Protein AF-A0A9D2NSF8-F1 (afdb_monomer_lite)

Radius of gyration: 40.55 Å; chains: 1; bounding box: 87×47×153 Å

Sequence (517 aa):
MGWFRKKGPCSICGQPGKEISDGFLCDSCSRKAEITGDPRTYTTAQVKKKIESATRKKERRERLQTLFKATDSAAHYLIVDQEHGLFIIPSHSEEIYRFNQITGIEFICDEDTKVKGGIGRALIGGAIMDPLPAYLGSVAGIRKVDVCHMMQIVISLDDIDQPVARIDLIDSAKKMSSGRVRLALEWARKIIDLVDWMAANAHVYSYEKSEADIALEEEADDLEENLSWEDIDIEREDALAEVEDLLQDEDLTPAEIRGWLEGDYEAEVIDYVIEHCQCDWSWRAYQIAHDYMENSCCSPQSLRDALRVDGFSEAQINEMFACHWDELALKEAKSLIEEYGFFDQDLFDRMKEEGYQDEQIEMIFSRLDWNTIISDYASEQAKCSDMAASVFAQMLQNTGFSATLVRSFMERDTIDWNAHALRKAKHIHTFAVCSKAQLKDMLISEGFEESQADYAVDHSDIDWKAEALKKAREIYDSWSQCTSAQMRVCLQHQSFQEEEIAYALAHLGIKRLPAPR

Secondary structure (DSSP, 8-state):
------EEE-TTTSSEEEEETTEEE-HHHHHHTT--S-GGG--HHHHHHHHHHHHHHHHHHHHHHHH----EEEGGGEEEETTTTEEE-GGGSS-EEEGGGEEEEEEEETTTEEEEEBTTB----S----SS---S-----PPP-SEES-EEEEEEES-SS--EEEEEEE-S-EETTSHHHHHHHHHHHHHHHHHHHHHHHTTGGGS---HHHHHHHHHHHTTS--S--SSHHHHHHHHHHHHHHHHHH----HHHHHHHHBTTB-HHHHHHHHHHSS--HHHHHHHHHHHHHHTT--SHHHHHHHHHHTT--HHHHHHHHHHHHHHHHHHHHHHIIIII---HHHHHHHHHHTT--HHHHHHHHHHS-HHHHHHHHHHHHHTT----HHHHHHHHHHTT--HHHHHHHHTT--S-HHHHHHHHHHHHHHH----HHHHHHHHHHTT--HHHHHHHHHTS---HHHHHHHHHHHHHHH-TT--HHHHHHHHHHTT--HHHHHHHHHHH----PPPP-

pLDDT: mean 79.09, std 17.94, range [24.92, 97.94]

InterPro domains:
  IPR011434 Putative host cell surface-exposed lipoprotein Ltp-like, HTH region [PF07553] (416-459)
  IPR036388 Winged helix-like DNA-binding domain superfamily [G3DSA:1.10.10.10] (415-460)
  IPR036388 Winged helix-like DNA-binding domain superfamily [G3DSA:1.10.10.10] (462-508)
  IPR059511 Glycine zipper containing PH domain [PF27000] (75-170)

Foldseek 3Di:
DDPDFDWFQAPPHGHIFGDACAGGHHPVLCVLLVDDDDRNPDDPVSSVVSNVVSVVQVVVLVVVVVVDDFDDDLPQQKTADPPQQWIDGNVVPSDIDGLLFFQAKWKDFPPPDTQGAGLVRRPNDDDPDDDPDDDDDDDDDDDDDQKTAWIKMWTAGPDPVDRIDMGTLHNGIDGCPDPSVVVSVVSVVVVSVVSSVSNVCSVVNPDDDDPVNVVVVVVVVVVPPDDDDDPLVVLLVVLLVVVLVVVVVDLAFLQRSCVVCPPVDDPVSSVSSVVPHPDLLLVSLVVVLLVVVVVDLQALVSSVVVSVVSVDDPVSSVSNCVPPVLVSNLVSLVCCCPVPVQDDVSSVVVNVVSPDDPVSVVVSVVVDPLLVSLVVVLVVVLVLALAALVVSLVVSVVSPYDNVSSVVNSVPPPHDRLVSLLNVLLVCVVPDLAALVVSLVVSVVSPHDSVSSVSNSVPNPDDRLVSLLVVLVVVCVVPVPQALVNSLVVSVVRVRDVVSSVSNSVPNPHPHDDDDD

Organism: NCBI:txid2838692

Structure (mmCIF, N/CA/C/O backbone):
data_AF-A0A9D2NSF8-F1
#
_entry.id   AF-A0A9D2NSF8-F1
#
loop_
_atom_site.group_PDB
_atom_site.id
_atom_site.type_symbol
_atom_site.label_atom_id
_atom_site.label_alt_id
_atom_site.label_comp_id
_atom_site.label_asym_id
_atom_site.label_entity_id
_atom_site.label_seq_id
_atom_site.pdbx_PDB_ins_code
_atom_site.Cartn_x
_atom_site.Cartn_y
_atom_site.Cartn_z
_atom_site.occupancy
_atom_site.B_iso_or_equiv
_atom_site.auth_seq_id
_atom_site.auth_comp_id
_atom_site.auth_asym_id
_atom_site.auth_atom_id
_atom_site.pdbx_PDB_model_num
ATOM 1 N N . MET A 1 1 ? 0.047 -19.587 -81.695 1.00 37.97 1 MET A N 1
ATOM 2 C CA . MET A 1 1 ? 0.806 -18.440 -82.246 1.00 37.97 1 MET A CA 1
ATOM 3 C C . MET A 1 1 ? 1.487 -17.758 -81.073 1.00 37.97 1 MET A C 1
ATOM 5 O O . MET A 1 1 ? 0.806 -17.474 -80.099 1.00 37.97 1 MET A O 1
ATOM 9 N N . GLY A 1 2 ? 2.818 -17.662 -81.100 1.00 37.75 2 GLY A N 1
ATOM 10 C CA . GLY A 1 2 ? 3.657 -17.386 -79.930 1.00 37.75 2 GLY A CA 1
ATOM 11 C C . GLY A 1 2 ? 3.268 -16.131 -79.149 1.00 37.75 2 GLY A C 1
ATOM 12 O O . GLY A 1 2 ? 3.077 -15.060 -79.719 1.00 37.75 2 GLY A O 1
ATOM 13 N N . TRP A 1 3 ? 3.186 -16.292 -77.830 1.00 41.66 3 TRP A N 1
ATOM 14 C CA . TRP A 1 3 ? 2.910 -15.270 -76.820 1.00 41.66 3 TRP A CA 1
ATOM 15 C C . TRP A 1 3 ? 4.146 -14.368 -76.636 1.00 41.66 3 TRP A C 1
ATOM 17 O O . TRP A 1 3 ? 4.761 -14.308 -75.573 1.00 41.66 3 TRP A O 1
ATOM 27 N N . PHE A 1 4 ? 4.591 -13.722 -77.715 1.00 46.44 4 PHE A N 1
ATOM 28 C CA . PHE A 1 4 ? 5.747 -12.835 -77.683 1.00 46.44 4 PHE A CA 1
ATOM 29 C C . PHE A 1 4 ? 5.347 -11.534 -76.986 1.00 46.44 4 PHE A C 1
ATOM 31 O O . PHE A 1 4 ? 4.708 -10.662 -77.572 1.00 46.44 4 PHE A O 1
ATOM 38 N N . ARG A 1 5 ? 5.710 -11.416 -75.703 1.00 56.66 5 ARG A N 1
ATOM 39 C CA . ARG A 1 5 ? 5.698 -10.141 -74.975 1.00 56.66 5 ARG A CA 1
ATOM 40 C C . ARG A 1 5 ? 6.479 -9.126 -75.813 1.00 56.66 5 ARG A C 1
ATOM 42 O O . ARG A 1 5 ? 7.651 -9.379 -76.097 1.00 56.66 5 ARG A O 1
ATOM 49 N N . LYS A 1 6 ? 5.860 -8.006 -76.209 1.00 64.50 6 LYS A N 1
ATOM 50 C CA . LYS A 1 6 ? 6.607 -6.891 -76.800 1.00 64.50 6 LYS A CA 1
ATOM 51 C C . LYS A 1 6 ? 7.672 -6.467 -75.790 1.00 64.50 6 LYS A C 1
ATOM 53 O O . LYS A 1 6 ? 7.358 -6.179 -74.635 1.00 64.50 6 LYS A O 1
ATOM 58 N N . LYS A 1 7 ? 8.929 -6.517 -76.220 1.00 74.69 7 LYS A N 1
ATOM 59 C CA . LYS A 1 7 ? 10.092 -6.087 -75.447 1.00 74.69 7 LYS A CA 1
ATOM 60 C C . LYS A 1 7 ? 10.656 -4.850 -76.122 1.00 74.69 7 LYS A C 1
ATOM 62 O O . LYS A 1 7 ? 10.821 -4.842 -77.340 1.00 74.69 7 LYS A O 1
ATOM 67 N N . GLY A 1 8 ? 10.951 -3.838 -75.328 1.00 83.69 8 GLY A N 1
ATOM 68 C CA . GLY A 1 8 ? 11.564 -2.593 -75.769 1.00 83.69 8 GLY A CA 1
ATOM 69 C C . GLY A 1 8 ? 12.501 -2.061 -74.687 1.00 83.69 8 GLY A C 1
ATOM 70 O O . GLY A 1 8 ? 12.503 -2.596 -73.573 1.00 83.69 8 GLY A O 1
ATOM 71 N N . PRO A 1 9 ? 13.338 -1.062 -74.999 1.00 86.44 9 PRO A N 1
ATOM 72 C CA . PRO A 1 9 ? 14.223 -0.454 -74.013 1.00 86.44 9 PRO A CA 1
ATOM 73 C C . PRO A 1 9 ? 13.400 0.267 -72.940 1.00 86.44 9 PRO A C 1
ATOM 75 O O . PRO A 1 9 ? 12.454 0.984 -73.255 1.00 86.44 9 PRO A O 1
ATOM 78 N N . CYS A 1 10 ? 13.760 0.068 -71.674 1.00 86.31 10 CYS A N 1
ATOM 79 C CA . CYS A 1 10 ? 13.110 0.678 -70.522 1.00 86.31 10 CYS A CA 1
ATOM 80 C C . CYS A 1 10 ? 13.162 2.202 -70.634 1.00 86.31 10 CYS A C 1
ATOM 82 O O . CYS A 1 10 ? 14.245 2.778 -70.739 1.00 86.31 10 CYS A O 1
ATOM 84 N N . SER A 1 11 ? 12.009 2.852 -70.511 1.00 87.12 11 SER A N 1
ATOM 85 C CA . SER A 1 11 ? 11.851 4.306 -70.577 1.00 87.12 11 SER A CA 1
ATOM 86 C C . SER A 1 11 ? 12.521 5.061 -69.413 1.00 87.12 11 SER A C 1
ATOM 88 O O . SER A 1 11 ? 12.509 6.291 -69.391 1.00 87.12 11 SER A O 1
ATOM 90 N N . ILE A 1 12 ? 13.091 4.338 -68.439 1.00 84.12 12 ILE A N 1
ATOM 91 C CA . ILE A 1 12 ? 13.799 4.884 -67.271 1.00 84.12 12 ILE A CA 1
ATOM 92 C C . ILE A 1 12 ? 15.318 4.682 -67.382 1.00 84.12 12 ILE A C 1
ATOM 94 O O . ILE A 1 12 ? 16.068 5.633 -67.207 1.00 84.12 12 ILE A O 1
ATOM 98 N N . CYS A 1 13 ? 15.782 3.458 -67.672 1.00 83.06 13 CYS A N 1
ATOM 99 C CA . CYS A 1 13 ? 17.209 3.094 -67.611 1.00 83.06 13 CYS A CA 1
ATOM 100 C C . CYS A 1 13 ? 17.771 2.450 -68.891 1.00 83.06 13 CYS A C 1
ATOM 102 O O . CYS A 1 13 ? 18.918 2.013 -68.905 1.00 83.06 13 CYS A O 1
ATOM 104 N N . GLY A 1 14 ? 16.965 2.307 -69.948 1.00 82.69 14 GLY A N 1
ATOM 105 C CA . GLY A 1 14 ? 17.379 1.732 -71.236 1.00 82.69 14 GLY A CA 1
ATOM 106 C C . GLY A 1 14 ? 17.484 0.201 -71.294 1.00 82.69 14 GLY A C 1
ATOM 107 O O . GLY A 1 14 ? 17.542 -0.357 -72.387 1.00 82.69 14 GLY A O 1
ATOM 108 N N . GLN A 1 15 ? 17.447 -0.502 -70.157 1.00 87.75 15 GLN A N 1
ATOM 109 C CA . GLN A 1 15 ? 17.510 -1.974 -70.098 1.00 87.75 15 GLN A CA 1
ATOM 110 C C . GLN A 1 15 ? 16.261 -2.655 -70.689 1.00 87.75 15 GLN A C 1
ATOM 112 O O . GLN A 1 15 ? 15.199 -2.040 -70.714 1.00 87.75 15 GLN A O 1
ATOM 117 N N . PRO A 1 16 ? 16.313 -3.930 -71.120 1.00 85.69 16 PRO A N 1
ATOM 118 C CA . PRO A 1 16 ? 15.153 -4.615 -71.693 1.00 85.69 16 PRO A CA 1
ATOM 119 C C . PRO A 1 16 ? 13.949 -4.634 -70.734 1.00 85.69 16 PRO A C 1
ATOM 121 O O . PRO A 1 16 ? 14.027 -5.168 -69.627 1.00 85.69 16 PRO A O 1
ATOM 124 N N . GLY A 1 17 ? 12.828 -4.058 -71.168 1.00 85.00 17 GLY A N 1
ATOM 125 C CA . GLY A 1 17 ? 11.615 -3.882 -70.373 1.00 85.00 17 GLY A CA 1
ATOM 126 C C . GLY A 1 17 ? 10.364 -4.503 -70.995 1.00 85.00 17 GLY A C 1
ATOM 127 O O . GLY A 1 17 ? 10.331 -4.867 -72.174 1.00 85.00 17 GLY A O 1
ATOM 128 N N . LYS A 1 18 ? 9.323 -4.635 -70.169 1.00 86.75 18 LYS A N 1
ATOM 129 C CA . LYS A 1 18 ? 7.969 -5.064 -70.548 1.00 86.75 18 LYS A CA 1
ATOM 130 C C . LYS A 1 18 ? 7.097 -3.830 -70.800 1.00 86.75 18 LYS A C 1
ATOM 132 O O . LYS A 1 18 ? 7.322 -2.790 -70.197 1.00 86.75 18 LYS A O 1
ATOM 137 N N . GLU A 1 19 ? 6.132 -3.947 -71.703 1.00 86.12 19 GLU A N 1
ATOM 138 C CA . GLU A 1 19 ? 5.241 -2.848 -72.111 1.00 86.12 19 GLU A CA 1
ATOM 139 C C . GLU A 1 19 ? 4.413 -2.299 -70.928 1.00 86.12 19 GLU A C 1
ATOM 141 O O . GLU A 1 19 ? 3.808 -3.077 -70.185 1.00 86.12 19 GLU A O 1
ATOM 146 N N . ILE A 1 20 ? 4.396 -0.969 -70.789 1.00 85.50 20 ILE A N 1
ATOM 147 C CA . ILE A 1 20 ? 3.546 -0.176 -69.882 1.00 85.50 20 ILE A CA 1
ATOM 148 C C . ILE A 1 20 ? 2.643 0.770 -70.702 1.00 85.50 20 ILE A C 1
ATOM 150 O O . ILE A 1 20 ? 2.695 0.730 -71.930 1.00 85.50 20 ILE A O 1
ATOM 154 N N . SER A 1 21 ? 1.812 1.608 -70.064 1.00 83.69 21 SER A N 1
ATOM 155 C CA . SER A 1 21 ? 0.781 2.402 -70.773 1.00 83.69 21 SER A CA 1
ATOM 156 C C . SER A 1 21 ? 1.313 3.330 -71.880 1.00 83.69 21 SER A C 1
ATOM 158 O O . SER A 1 21 ? 0.625 3.533 -72.878 1.00 83.69 21 SER A O 1
ATOM 160 N N . ASP A 1 22 ? 2.530 3.864 -71.736 1.00 88.06 22 ASP A N 1
ATOM 161 C CA . ASP A 1 22 ? 3.159 4.811 -72.669 1.00 88.06 22 ASP A CA 1
ATOM 162 C C . ASP A 1 22 ? 4.641 4.484 -72.973 1.00 88.06 22 ASP A C 1
ATOM 164 O O . ASP A 1 22 ? 5.393 5.348 -73.425 1.00 88.06 22 ASP A O 1
ATOM 168 N N . GLY A 1 23 ? 5.091 3.243 -72.736 1.00 88.12 23 GLY A N 1
ATOM 169 C CA . GLY A 1 23 ? 6.508 2.887 -72.870 1.00 88.12 23 GLY A CA 1
ATOM 170 C C . GLY A 1 23 ? 6.861 1.454 -72.471 1.00 88.12 23 GLY A C 1
ATOM 171 O O . GLY A 1 23 ? 6.037 0.545 -72.556 1.00 88.12 23 GLY A O 1
ATOM 172 N N . PHE A 1 24 ? 8.099 1.242 -72.012 1.00 88.12 24 PHE A N 1
ATOM 173 C CA . PHE A 1 24 ? 8.554 -0.044 -71.470 1.00 88.12 24 PHE A CA 1
ATOM 174 C C . PHE A 1 24 ? 9.204 0.143 -70.097 1.00 88.12 24 PHE A C 1
ATOM 176 O O . PHE A 1 24 ? 9.901 1.126 -69.863 1.00 88.12 24 PHE A O 1
ATOM 183 N N . LEU A 1 25 ? 9.036 -0.826 -69.198 1.00 86.50 25 LEU A N 1
ATOM 184 C CA . LEU A 1 25 ? 9.600 -0.818 -67.851 1.00 86.50 25 LEU A CA 1
ATOM 185 C C . LEU A 1 25 ? 10.330 -2.131 -67.556 1.00 86.50 25 LEU A C 1
ATOM 187 O O . LEU A 1 25 ? 9.789 -3.216 -67.775 1.00 86.50 25 LEU A O 1
ATOM 191 N N . CYS A 1 26 ? 11.572 -2.051 -67.077 1.00 86.38 26 CYS A N 1
ATOM 192 C CA . CYS A 1 26 ? 12.329 -3.231 -66.656 1.00 86.38 26 CYS A CA 1
ATOM 193 C C . CYS A 1 26 ? 11.999 -3.637 -65.212 1.00 86.38 26 CYS A C 1
ATOM 195 O O . CYS A 1 26 ? 11.555 -2.822 -64.403 1.00 86.38 26 CYS A O 1
ATOM 197 N N . ASP A 1 27 ? 12.288 -4.892 -64.865 1.00 83.62 27 ASP A N 1
ATOM 198 C CA . ASP A 1 27 ? 11.975 -5.452 -63.543 1.00 83.62 27 ASP A CA 1
ATOM 199 C C . ASP A 1 27 ? 12.768 -4.779 -62.399 1.00 83.62 27 ASP A C 1
ATOM 201 O O . ASP A 1 27 ? 12.346 -4.819 -61.247 1.00 83.62 27 ASP A O 1
ATOM 205 N N . SER A 1 28 ? 13.908 -4.137 -62.691 1.00 83.94 28 SER A N 1
ATOM 206 C CA . SER A 1 28 ? 14.662 -3.344 -61.704 1.00 83.94 28 SER A CA 1
ATOM 207 C C . SER A 1 28 ? 13.968 -2.012 -61.405 1.00 83.94 28 SER A C 1
ATOM 209 O O . SER A 1 28 ? 13.705 -1.709 -60.246 1.00 83.94 28 SER A O 1
ATOM 211 N N . CYS A 1 29 ? 13.597 -1.244 -62.434 1.00 81.50 29 CYS A N 1
ATOM 212 C CA . CYS A 1 29 ? 12.874 0.016 -62.253 1.00 81.50 29 CYS A CA 1
ATOM 213 C C . CYS A 1 29 ? 11.463 -0.206 -61.697 1.00 81.50 29 CYS A C 1
ATOM 215 O O . CYS A 1 29 ? 10.990 0.617 -60.927 1.00 81.50 29 CYS A O 1
ATOM 217 N N . SER A 1 30 ? 10.821 -1.331 -62.020 1.00 81.88 30 SER A N 1
ATOM 218 C CA . SER A 1 30 ? 9.544 -1.718 -61.412 1.00 81.88 30 SER A CA 1
ATOM 219 C C . SER A 1 30 ? 9.662 -1.981 -59.909 1.00 81.88 30 SER A C 1
ATOM 221 O O . SER A 1 30 ? 8.748 -1.625 -59.172 1.00 81.88 30 SER A O 1
ATOM 223 N N . ARG A 1 31 ? 10.774 -2.585 -59.457 1.00 82.12 31 ARG A N 1
ATOM 224 C CA . ARG A 1 31 ? 11.065 -2.796 -58.030 1.00 82.12 31 ARG A CA 1
ATOM 225 C C . ARG A 1 31 ? 11.397 -1.487 -57.319 1.00 82.12 31 ARG A C 1
ATOM 227 O O . ARG A 1 31 ? 10.817 -1.220 -56.281 1.00 82.12 31 ARG A O 1
ATOM 234 N N . LYS A 1 32 ? 12.241 -0.640 -57.922 1.00 80.50 32 LYS A N 1
ATOM 235 C CA . LYS A 1 32 ? 12.557 0.705 -57.398 1.00 80.50 32 LYS A CA 1
ATOM 236 C C . LYS A 1 32 ? 11.329 1.612 -57.273 1.00 80.50 32 LYS A C 1
ATOM 238 O O . LYS A 1 32 ? 11.325 2.521 -56.464 1.00 80.50 32 LYS A O 1
ATOM 243 N N . ALA A 1 33 ? 10.320 1.392 -58.112 1.00 78.00 33 ALA A N 1
ATOM 244 C CA . ALA A 1 33 ? 9.065 2.135 -58.104 1.00 78.00 33 ALA A CA 1
ATOM 245 C C . ALA A 1 33 ? 7.986 1.508 -57.202 1.00 78.00 33 ALA A C 1
ATOM 247 O O . ALA A 1 33 ? 6.856 1.994 -57.223 1.00 78.00 33 ALA A O 1
ATOM 248 N N . GLU A 1 34 ? 8.287 0.395 -56.517 1.00 80.50 34 GLU A N 1
ATOM 249 C CA . GLU A 1 34 ? 7.352 -0.349 -55.657 1.00 80.50 34 GLU A CA 1
ATOM 250 C C . GLU A 1 34 ? 5.981 -0.578 -56.318 1.00 80.50 34 GLU A C 1
ATOM 252 O O . GLU A 1 34 ? 4.911 -0.360 -55.744 1.00 80.50 34 GLU A O 1
ATOM 257 N N . ILE A 1 35 ? 5.988 -0.961 -57.599 1.00 78.62 35 ILE A N 1
ATOM 258 C CA . ILE A 1 35 ? 4.743 -1.155 -58.343 1.00 78.62 35 ILE A CA 1
ATOM 259 C C . ILE A 1 35 ? 4.051 -2.420 -57.841 1.00 78.62 35 ILE A C 1
ATOM 261 O O . ILE A 1 35 ? 4.465 -3.539 -58.143 1.00 78.62 35 ILE A O 1
ATOM 265 N N . THR A 1 36 ? 2.949 -2.226 -57.123 1.00 68.62 36 THR A N 1
ATOM 266 C CA . THR A 1 36 ? 1.982 -3.266 -56.785 1.00 68.62 36 THR A CA 1
ATOM 267 C C . THR A 1 36 ? 0.879 -3.285 -57.858 1.00 68.62 36 THR A C 1
ATOM 269 O O . THR A 1 36 ? 0.268 -2.259 -58.171 1.00 68.62 36 THR A O 1
ATOM 272 N N . GLY A 1 37 ? 0.662 -4.442 -58.497 1.00 74.44 37 GLY A N 1
ATOM 273 C CA . GLY A 1 37 ? -0.346 -4.631 -59.558 1.00 74.44 37 GLY A CA 1
ATOM 274 C C . GLY A 1 37 ? 0.209 -4.723 -60.990 1.00 74.44 37 GLY A C 1
ATOM 275 O O . GLY A 1 37 ? 1.404 -4.922 -61.188 1.00 74.44 37 GLY A O 1
ATOM 276 N N . ASP A 1 38 ? -0.670 -4.635 -62.002 1.00 79.56 38 ASP A N 1
ATOM 277 C CA . ASP A 1 38 ? -0.284 -4.737 -63.424 1.00 79.56 38 ASP A CA 1
ATOM 278 C C . ASP A 1 38 ? 0.490 -3.477 -63.868 1.00 79.56 38 ASP A C 1
ATOM 280 O O . ASP A 1 38 ? -0.101 -2.397 -63.916 1.00 79.56 38 ASP A O 1
ATOM 284 N N . PRO A 1 39 ? 1.779 -3.576 -64.256 1.00 76.62 39 PRO A N 1
ATOM 285 C CA . PRO A 1 39 ? 2.584 -2.427 -64.684 1.00 76.62 39 PRO A CA 1
ATOM 286 C C . PRO A 1 39 ? 1.997 -1.639 -65.866 1.00 76.62 39 PRO A C 1
ATOM 288 O O . PRO A 1 39 ? 2.378 -0.493 -66.095 1.00 76.62 39 PRO A O 1
ATOM 291 N N . ARG A 1 40 ? 1.057 -2.222 -66.622 1.00 80.31 40 ARG A N 1
ATOM 292 C CA . ARG A 1 40 ? 0.390 -1.573 -67.763 1.00 80.31 40 ARG A CA 1
ATOM 293 C C . ARG A 1 40 ? -0.534 -0.426 -67.391 1.00 80.31 40 ARG A C 1
ATOM 295 O O . ARG A 1 40 ? -0.864 0.366 -68.266 1.00 80.31 40 ARG A O 1
ATOM 302 N N . THR A 1 41 ? -0.958 -0.333 -66.137 1.00 82.56 41 THR A N 1
ATOM 303 C CA . THR A 1 41 ? -1.814 0.765 -65.669 1.00 82.56 41 THR A CA 1
ATOM 304 C C . THR A 1 41 ? -1.025 2.034 -65.348 1.00 82.56 41 THR A C 1
ATOM 306 O O . THR A 1 41 ? -1.631 3.080 -65.128 1.00 82.56 41 THR A O 1
ATOM 309 N N . TYR A 1 42 ? 0.309 1.960 -65.351 1.00 80.56 42 TYR A N 1
ATOM 310 C CA . TYR A 1 42 ? 1.194 3.061 -64.994 1.00 80.56 42 TYR A CA 1
ATOM 311 C C . TYR A 1 42 ? 1.800 3.727 -66.232 1.00 80.56 42 TYR A C 1
ATOM 313 O O . TYR A 1 42 ? 2.194 3.055 -67.193 1.00 80.56 42 TYR A O 1
ATOM 321 N N . THR A 1 43 ? 1.892 5.056 -66.210 1.00 85.00 43 THR A N 1
ATOM 322 C CA . THR A 1 43 ? 2.646 5.856 -67.189 1.00 85.00 43 THR A CA 1
ATOM 323 C C . THR A 1 43 ? 4.097 6.006 -66.761 1.00 85.00 43 THR A C 1
ATOM 325 O O . THR A 1 43 ? 4.430 5.946 -65.577 1.00 85.00 43 THR A O 1
ATOM 328 N N . THR A 1 44 ? 4.982 6.275 -67.713 1.00 82.31 44 THR A N 1
ATOM 329 C CA . THR A 1 44 ? 6.405 6.513 -67.468 1.00 82.31 44 THR A CA 1
ATOM 330 C C . THR A 1 44 ? 6.594 7.662 -66.471 1.00 82.31 44 THR A C 1
ATOM 332 O O . THR A 1 44 ? 7.449 7.577 -65.593 1.00 82.31 44 THR A O 1
ATOM 335 N N . ALA A 1 45 ? 5.764 8.708 -66.549 1.00 77.12 45 ALA A N 1
ATOM 336 C CA . ALA A 1 45 ? 5.777 9.824 -65.603 1.00 77.12 45 ALA A CA 1
ATOM 337 C C . ALA A 1 45 ? 5.368 9.404 -64.178 1.00 77.12 45 ALA A C 1
ATOM 339 O O . ALA A 1 45 ? 6.017 9.803 -63.213 1.00 77.12 45 ALA A O 1
ATOM 340 N N . GLN A 1 46 ? 4.334 8.567 -64.033 1.00 78.50 46 GLN A N 1
ATOM 341 C CA . GLN A 1 46 ? 3.919 8.032 -62.730 1.00 78.50 46 GLN A CA 1
ATOM 342 C C . GLN A 1 46 ? 4.993 7.127 -62.121 1.00 78.50 46 GLN A C 1
ATOM 344 O O . GLN A 1 46 ? 5.241 7.194 -60.921 1.00 78.50 46 GLN A O 1
ATOM 349 N N . VAL A 1 47 ? 5.656 6.313 -62.945 1.00 79.69 47 VAL A N 1
ATOM 350 C CA . VAL A 1 47 ? 6.749 5.444 -62.495 1.00 79.69 47 VAL A CA 1
ATOM 351 C C . VAL A 1 47 ? 7.961 6.264 -62.057 1.00 79.69 47 VAL A C 1
ATOM 353 O O . VAL A 1 47 ? 8.508 5.987 -60.997 1.00 79.69 47 VAL A O 1
ATOM 356 N N . LYS A 1 48 ? 8.356 7.301 -62.811 1.00 78.94 48 LYS A N 1
ATOM 357 C CA . LYS A 1 48 ? 9.433 8.219 -62.394 1.00 78.94 48 LYS A CA 1
ATOM 358 C C . LYS A 1 48 ? 9.125 8.876 -61.056 1.00 78.94 48 LYS A C 1
ATOM 360 O O . LYS A 1 48 ? 9.943 8.786 -60.151 1.00 78.94 48 LYS A O 1
ATOM 365 N N . LYS A 1 49 ? 7.914 9.419 -60.904 1.00 76.50 49 LYS A N 1
ATOM 366 C CA . LYS A 1 49 ? 7.473 10.043 -59.653 1.00 76.50 49 LYS A CA 1
ATOM 367 C C . LYS A 1 49 ? 7.522 9.069 -58.469 1.00 76.50 49 LYS A C 1
ATOM 369 O O . LYS A 1 49 ? 7.942 9.462 -57.389 1.00 76.50 49 LYS A O 1
ATOM 374 N N . LYS A 1 50 ? 7.132 7.803 -58.676 1.00 75.81 50 LYS A N 1
ATOM 375 C CA . LYS A 1 50 ? 7.214 6.748 -57.651 1.00 75.81 50 LYS A CA 1
ATOM 376 C C . LYS A 1 50 ? 8.653 6.384 -57.274 1.00 75.81 50 LYS A C 1
ATOM 378 O O . LYS A 1 50 ? 8.938 6.191 -56.099 1.00 75.81 50 LYS A O 1
ATOM 383 N N . ILE A 1 51 ? 9.555 6.302 -58.255 1.00 78.69 51 ILE A N 1
ATOM 384 C CA . ILE A 1 51 ? 10.985 6.063 -58.000 1.00 78.69 51 ILE A CA 1
ATOM 385 C C . ILE A 1 51 ? 11.569 7.234 -57.210 1.00 78.69 51 ILE A C 1
ATOM 387 O O . ILE A 1 51 ? 12.204 7.011 -56.191 1.00 78.69 51 ILE A O 1
ATOM 391 N N . GLU A 1 52 ? 11.310 8.469 -57.641 1.00 73.94 52 GLU A N 1
ATOM 392 C CA . GLU A 1 52 ? 11.768 9.680 -56.952 1.00 73.94 52 GLU A CA 1
ATOM 393 C C . GLU A 1 52 ? 11.252 9.740 -55.505 1.00 73.94 52 GLU A C 1
ATOM 395 O O . GLU A 1 52 ? 12.026 10.032 -54.596 1.00 73.94 52 GLU A O 1
ATOM 400 N N . SER A 1 53 ? 9.980 9.400 -55.256 1.00 66.12 53 SER A N 1
ATOM 401 C CA . SER A 1 53 ? 9.438 9.350 -53.892 1.00 66.12 53 SER A CA 1
ATOM 402 C C . SER A 1 53 ? 10.061 8.243 -53.039 1.00 66.12 53 SER A C 1
ATOM 404 O O . SER A 1 53 ? 10.347 8.484 -51.871 1.00 66.12 53 SER A O 1
ATOM 406 N N . ALA A 1 54 ? 10.297 7.054 -53.601 1.00 68.94 54 ALA A N 1
ATOM 407 C CA . ALA A 1 54 ? 10.909 5.937 -52.879 1.00 68.94 54 ALA A CA 1
ATOM 408 C C . ALA A 1 54 ? 12.384 6.216 -52.549 1.00 68.94 54 ALA A C 1
ATOM 410 O O . ALA A 1 54 ? 12.824 5.990 -51.425 1.00 68.94 54 ALA A O 1
ATOM 411 N N . THR A 1 55 ? 13.136 6.786 -53.497 1.00 72.69 55 THR A N 1
ATOM 412 C CA . THR A 1 55 ? 14.521 7.223 -53.275 1.00 72.69 55 THR A CA 1
ATOM 413 C C . THR A 1 55 ? 14.593 8.300 -52.198 1.00 72.69 55 THR A C 1
ATOM 415 O O . THR A 1 55 ? 15.363 8.152 -51.257 1.00 72.69 55 THR A O 1
ATOM 418 N N . ARG A 1 56 ? 13.727 9.321 -52.258 1.00 67.50 56 ARG A N 1
ATOM 419 C CA . ARG A 1 56 ? 13.674 10.374 -51.235 1.00 67.50 56 ARG A CA 1
ATOM 420 C C . ARG A 1 56 ? 13.325 9.832 -49.846 1.00 67.50 56 ARG A C 1
ATOM 422 O O . ARG A 1 56 ? 13.866 10.321 -48.861 1.00 67.50 56 ARG A O 1
ATOM 429 N N . LYS A 1 57 ? 12.427 8.844 -49.748 1.00 66.56 57 LYS A N 1
ATOM 430 C CA . LYS A 1 57 ? 12.102 8.172 -48.476 1.00 66.56 57 LYS A CA 1
ATOM 431 C C . LYS A 1 57 ? 13.296 7.408 -47.920 1.00 66.56 57 LYS A C 1
ATOM 433 O O . LYS A 1 57 ? 13.587 7.545 -46.740 1.00 66.56 57 LYS A O 1
ATOM 438 N N . LYS A 1 58 ? 14.005 6.670 -48.777 1.00 72.06 58 LYS A N 1
ATOM 439 C CA . LYS A 1 58 ? 15.209 5.934 -48.390 1.00 72.06 58 LYS A CA 1
ATOM 440 C C . LYS A 1 58 ? 16.313 6.872 -47.887 1.00 72.06 58 LYS A C 1
ATOM 442 O O . LYS A 1 58 ? 16.789 6.687 -46.778 1.00 72.06 58 LYS A O 1
ATOM 447 N N . GLU A 1 59 ? 16.643 7.915 -48.646 1.00 70.31 59 GLU A N 1
ATOM 448 C CA . GLU A 1 59 ? 17.654 8.908 -48.247 1.00 70.31 59 GLU A CA 1
ATOM 449 C C . GLU A 1 59 ? 17.250 9.649 -46.963 1.00 70.31 59 GLU A C 1
ATOM 451 O O . GLU A 1 59 ? 18.083 9.914 -46.103 1.00 70.31 59 GLU A O 1
ATOM 456 N N . ARG A 1 60 ? 15.960 9.980 -46.805 1.00 67.62 60 ARG A N 1
ATOM 457 C CA . ARG A 1 60 ? 15.438 10.577 -45.567 1.00 67.62 60 ARG A CA 1
ATOM 458 C C . ARG A 1 60 ? 15.609 9.629 -44.382 1.00 67.62 60 ARG A C 1
ATOM 460 O O . ARG A 1 60 ? 15.987 10.098 -43.318 1.00 67.62 60 ARG A O 1
ATOM 467 N N . ARG A 1 61 ? 15.308 8.342 -44.554 1.00 68.31 61 ARG A N 1
ATOM 468 C CA . ARG A 1 61 ? 15.451 7.325 -43.509 1.00 68.31 61 ARG A CA 1
ATOM 469 C C . ARG A 1 61 ? 16.908 7.175 -43.091 1.00 68.31 61 ARG A C 1
ATOM 471 O O . ARG A 1 61 ? 17.180 7.299 -41.909 1.00 68.31 61 ARG A O 1
ATOM 478 N N . GLU A 1 62 ? 17.819 7.007 -44.046 1.00 76.38 62 GLU A N 1
ATOM 479 C CA . GLU A 1 62 ? 19.261 6.887 -43.782 1.00 76.38 62 GLU A CA 1
ATOM 480 C C . GLU A 1 62 ? 19.786 8.119 -43.023 1.00 76.38 62 GLU A C 1
ATOM 482 O O . GLU A 1 62 ? 20.447 7.976 -42.003 1.00 76.38 62 GLU A O 1
ATOM 487 N N . ARG A 1 63 ? 19.389 9.334 -43.430 1.00 72.31 63 ARG A N 1
ATOM 488 C CA . ARG A 1 63 ? 19.741 10.574 -42.708 1.00 72.31 63 ARG A CA 1
ATOM 489 C C . ARG A 1 63 ? 19.153 10.669 -41.304 1.00 72.31 63 ARG A C 1
ATOM 491 O O . ARG A 1 63 ? 19.742 11.291 -40.436 1.00 72.31 63 ARG A O 1
ATOM 498 N N . LEU A 1 64 ? 17.938 10.167 -41.097 1.00 70.25 64 LEU A N 1
ATOM 499 C CA . LEU A 1 64 ? 17.326 10.174 -39.769 1.00 70.25 64 LEU A CA 1
ATOM 500 C C . LEU A 1 64 ? 17.942 9.101 -38.874 1.00 70.25 64 LEU A C 1
ATOM 502 O O . LEU A 1 64 ? 18.035 9.325 -37.678 1.00 70.25 64 LEU A O 1
ATOM 506 N N . GLN A 1 65 ? 18.388 7.980 -39.443 1.00 75.38 65 GLN A N 1
ATOM 507 C CA . GLN A 1 65 ? 19.083 6.917 -38.719 1.00 75.38 65 GLN A CA 1
ATOM 508 C C . GLN A 1 65 ? 20.427 7.401 -38.182 1.00 75.38 65 GLN A C 1
ATOM 510 O O . GLN A 1 65 ? 20.727 7.135 -37.028 1.00 75.38 65 GLN A O 1
ATOM 515 N N . THR A 1 66 ? 21.189 8.176 -38.962 1.00 74.31 66 THR A N 1
ATOM 516 C CA . THR A 1 66 ? 22.459 8.756 -38.490 1.00 74.31 66 THR A CA 1
ATOM 517 C C . THR A 1 66 ? 22.279 9.800 -37.389 1.00 74.31 66 THR A C 1
ATOM 519 O O . THR A 1 66 ? 23.220 10.080 -36.662 1.00 74.31 66 THR A O 1
ATOM 522 N N . LEU A 1 67 ? 21.093 10.406 -37.282 1.00 73.31 67 LEU A N 1
ATOM 523 C CA . LEU A 1 67 ? 20.785 11.422 -36.271 1.00 73.31 67 LEU A CA 1
ATOM 524 C C . LEU A 1 67 ? 20.096 10.845 -35.032 1.00 73.31 67 LEU A C 1
ATOM 526 O O . LEU A 1 67 ? 19.984 11.539 -34.031 1.00 73.31 67 LEU A O 1
ATOM 530 N N . PHE A 1 68 ? 19.564 9.626 -35.111 1.00 76.88 68 PHE A N 1
ATOM 531 C CA . PHE A 1 68 ? 18.712 9.092 -34.062 1.00 76.88 68 PHE A CA 1
ATOM 532 C C . PHE A 1 68 ? 19.538 8.670 -32.851 1.00 76.88 68 PHE A C 1
ATOM 534 O O . PHE A 1 68 ? 20.364 7.763 -32.935 1.00 76.88 68 PHE A O 1
ATOM 541 N N . LYS A 1 69 ? 19.238 9.272 -31.704 1.00 78.56 69 LYS A N 1
ATOM 542 C CA . LYS A 1 69 ? 19.811 8.931 -30.409 1.00 78.56 69 LYS A CA 1
ATOM 543 C C . LYS A 1 69 ? 18.688 8.615 -29.433 1.00 78.56 69 LYS A C 1
ATOM 545 O O . LYS A 1 69 ? 17.893 9.481 -29.078 1.00 78.56 69 LYS A O 1
ATOM 550 N N . ALA A 1 70 ? 18.598 7.363 -29.000 1.00 80.69 70 ALA A N 1
ATOM 551 C CA . ALA A 1 70 ? 17.585 6.972 -28.028 1.00 80.69 70 ALA A CA 1
ATOM 552 C C . ALA A 1 70 ? 17.813 7.718 -26.700 1.00 80.69 70 ALA A C 1
ATOM 554 O O . ALA A 1 70 ? 18.897 7.660 -26.127 1.00 80.69 70 ALA A O 1
ATOM 555 N N . THR A 1 71 ? 16.788 8.425 -26.229 1.00 76.50 71 THR A N 1
ATOM 556 C CA . THR A 1 71 ? 16.813 9.191 -24.964 1.00 76.50 71 THR A CA 1
ATOM 557 C C . THR A 1 71 ? 15.749 8.741 -23.968 1.00 76.50 71 THR A C 1
ATOM 559 O O . THR A 1 71 ? 15.880 8.988 -22.777 1.00 76.50 71 THR A O 1
ATOM 562 N N . ASP A 1 72 ? 14.670 8.124 -24.451 1.00 73.62 72 ASP A N 1
ATOM 563 C CA . ASP A 1 72 ? 13.554 7.643 -23.639 1.00 73.62 72 ASP A CA 1
ATOM 564 C C . ASP A 1 72 ? 12.850 6.504 -24.394 1.00 73.62 72 ASP A C 1
ATOM 566 O O . ASP A 1 72 ? 12.984 6.361 -25.613 1.00 73.62 72 ASP A O 1
ATOM 570 N N . SER A 1 73 ? 12.095 5.668 -23.692 1.00 82.56 73 SER A N 1
ATOM 571 C CA . SER A 1 73 ? 11.355 4.567 -24.299 1.00 82.56 73 SER A CA 1
ATOM 572 C C . SER A 1 73 ? 10.137 4.145 -23.475 1.00 82.56 73 SER A C 1
ATOM 574 O O . SER A 1 73 ? 10.065 4.279 -22.250 1.00 82.56 73 SER A O 1
ATOM 576 N N . ALA A 1 74 ? 9.154 3.561 -24.151 1.00 74.50 74 ALA A N 1
ATOM 577 C CA . ALA A 1 74 ? 8.100 2.774 -23.528 1.00 74.50 74 ALA A CA 1
ATOM 578 C C . ALA A 1 74 ? 8.261 1.306 -23.927 1.00 74.50 74 ALA A C 1
ATOM 580 O O . ALA A 1 74 ? 7.553 0.802 -24.805 1.00 74.50 74 ALA A O 1
ATOM 581 N N . ALA A 1 75 ? 9.207 0.635 -23.261 1.00 74.94 75 ALA A N 1
ATOM 582 C CA . ALA A 1 75 ? 9.603 -0.738 -23.561 1.00 74.94 75 ALA A CA 1
ATOM 583 C C . ALA A 1 75 ? 9.940 -0.908 -25.057 1.00 74.94 75 ALA A C 1
ATOM 585 O O . ALA A 1 75 ? 10.422 0.010 -25.714 1.00 74.94 75 ALA A O 1
ATOM 586 N N . HIS A 1 76 ? 9.626 -2.072 -25.622 1.00 77.44 76 HIS A N 1
ATOM 587 C CA . HIS A 1 76 ? 9.813 -2.376 -27.041 1.00 77.44 76 HIS A CA 1
ATOM 588 C C . HIS A 1 76 ? 8.721 -1.782 -27.955 1.00 77.44 76 HIS A C 1
ATOM 590 O O . HIS A 1 76 ? 8.685 -2.084 -29.148 1.00 77.44 76 HIS A O 1
ATOM 596 N N . TYR A 1 77 ? 7.792 -0.979 -27.421 1.00 79.44 77 TYR A N 1
ATOM 597 C CA . TYR A 1 77 ? 6.666 -0.442 -28.191 1.00 79.44 77 TYR A CA 1
ATOM 598 C C . TYR A 1 77 ? 6.967 0.913 -28.835 1.00 79.44 77 TYR A C 1
ATOM 600 O O . TYR A 1 77 ? 6.442 1.208 -29.911 1.00 79.44 77 TYR A O 1
ATOM 608 N N . LEU A 1 78 ? 7.782 1.742 -28.180 1.00 85.12 78 LEU A N 1
ATOM 609 C CA . LEU A 1 78 ? 8.102 3.096 -28.622 1.00 85.12 78 LEU A CA 1
ATOM 610 C C . LEU A 1 78 ? 9.481 3.501 -28.095 1.00 85.12 78 LEU A C 1
ATOM 612 O O . LEU A 1 78 ? 9.714 3.431 -26.893 1.00 85.12 78 LEU A O 1
ATOM 616 N N . ILE A 1 79 ? 10.354 3.980 -28.976 1.00 83.50 79 ILE A N 1
ATOM 617 C CA . ILE A 1 79 ? 11.666 4.541 -28.626 1.00 83.50 79 ILE A CA 1
ATOM 618 C C . ILE A 1 79 ? 11.673 6.004 -29.061 1.00 83.50 79 ILE A C 1
ATOM 620 O O . ILE A 1 79 ? 11.221 6.319 -30.162 1.00 83.50 79 ILE A O 1
ATOM 624 N N . VAL A 1 80 ? 12.149 6.899 -28.202 1.00 86.25 80 VAL A N 1
ATOM 625 C CA . VAL A 1 80 ? 12.035 8.351 -28.354 1.00 86.25 80 VAL A CA 1
ATOM 626 C C . VAL A 1 80 ? 13.413 9.004 -28.262 1.00 86.25 80 VAL A C 1
ATOM 628 O O . VAL A 1 80 ? 14.189 8.749 -27.342 1.00 86.25 80 VAL A O 1
ATOM 631 N N . ASP A 1 81 ? 13.684 9.893 -29.206 1.00 85.44 81 ASP A N 1
ATOM 632 C CA . ASP A 1 81 ? 14.813 10.815 -29.241 1.00 85.44 81 ASP A CA 1
ATOM 633 C C . ASP A 1 81 ? 14.288 12.237 -28.998 1.00 85.44 81 ASP A C 1
ATOM 635 O O . ASP A 1 81 ? 13.738 12.905 -29.882 1.00 85.44 81 ASP A O 1
ATOM 639 N N . GLN A 1 82 ? 14.422 12.685 -27.756 1.00 83.38 82 GLN A N 1
ATOM 640 C CA . GLN A 1 82 ? 14.041 14.005 -27.285 1.00 83.38 82 GLN A CA 1
ATOM 641 C C . GLN A 1 82 ? 15.060 15.075 -27.698 1.00 83.38 82 GLN A C 1
ATOM 643 O O . GLN A 1 82 ? 14.721 16.255 -27.684 1.00 83.38 82 GLN A O 1
ATOM 648 N N . GLU A 1 83 ? 16.288 14.715 -28.074 1.00 79.12 83 GLU A N 1
ATOM 649 C CA . GLU A 1 83 ? 17.296 15.685 -28.518 1.00 79.12 83 GLU A CA 1
ATOM 650 C C . GLU A 1 83 ? 16.980 16.171 -29.939 1.00 79.12 83 GLU A C 1
ATOM 652 O O . GLU A 1 83 ? 16.977 17.377 -30.203 1.00 79.12 83 GLU A O 1
ATOM 657 N N . HIS A 1 84 ? 16.612 15.252 -30.833 1.00 80.38 84 HIS A N 1
ATOM 658 C CA . HIS A 1 84 ? 16.362 15.540 -32.250 1.00 80.38 84 HIS A CA 1
ATOM 659 C C . HIS A 1 84 ? 14.877 15.558 -32.631 1.00 80.38 84 HIS A C 1
ATOM 661 O O . HIS A 1 84 ? 14.526 15.881 -33.771 1.00 80.38 84 HIS A O 1
ATOM 667 N N . GLY A 1 85 ? 13.984 15.238 -31.694 1.00 85.00 85 GLY A N 1
ATOM 668 C CA . GLY A 1 85 ? 12.543 15.237 -31.923 1.00 85.00 85 GLY A CA 1
ATOM 669 C C . GLY A 1 85 ? 12.083 14.087 -32.821 1.00 85.00 85 GLY A C 1
ATOM 670 O O . GLY A 1 85 ? 11.235 14.288 -33.703 1.00 85.00 85 GLY A O 1
ATOM 671 N N . LEU A 1 86 ? 12.671 12.902 -32.633 1.00 89.06 86 LEU A N 1
ATOM 672 C CA . LEU A 1 86 ? 12.437 11.700 -33.434 1.00 89.06 86 LEU A CA 1
ATOM 673 C C . LEU A 1 86 ? 11.861 10.565 -32.581 1.00 89.06 86 LEU A C 1
ATOM 675 O O . LEU A 1 86 ? 12.068 10.508 -31.375 1.00 89.06 86 LEU A O 1
ATOM 679 N N . PHE A 1 87 ? 11.137 9.631 -33.193 1.00 90.19 87 PHE A N 1
ATOM 680 C CA . PHE A 1 87 ? 10.703 8.408 -32.516 1.00 90.19 87 PHE A CA 1
ATOM 681 C C . PHE A 1 87 ? 10.597 7.224 -33.472 1.00 90.19 87 PHE A C 1
ATOM 683 O O . PHE A 1 87 ? 10.378 7.385 -34.675 1.00 90.19 87 PHE A O 1
ATOM 690 N N . ILE A 1 88 ? 10.716 6.026 -32.911 1.00 85.94 88 ILE A N 1
ATOM 691 C CA . ILE A 1 88 ? 10.642 4.749 -33.614 1.00 85.94 88 ILE A CA 1
ATOM 692 C C . ILE A 1 88 ? 9.567 3.892 -32.962 1.00 85.94 88 ILE A C 1
ATOM 694 O O . ILE A 1 88 ? 9.474 3.803 -31.739 1.00 85.94 88 ILE A O 1
ATOM 698 N N . ILE A 1 89 ? 8.772 3.232 -33.800 1.00 87.62 89 ILE A N 1
ATOM 699 C CA . ILE A 1 89 ? 7.888 2.144 -33.387 1.00 87.62 89 ILE A CA 1
ATOM 700 C C . ILE A 1 89 ? 8.536 0.846 -33.880 1.00 87.62 89 ILE A C 1
ATOM 702 O O . ILE A 1 89 ? 8.505 0.588 -35.087 1.00 87.62 89 ILE A O 1
ATOM 706 N N . PRO A 1 90 ? 9.134 0.026 -33.000 1.00 80.62 90 PRO A N 1
ATOM 707 C CA . PRO A 1 90 ? 9.901 -1.146 -33.430 1.00 80.62 90 PRO A CA 1
ATOM 708 C C . PRO A 1 90 ? 9.097 -2.146 -34.277 1.00 80.62 90 PRO A C 1
ATOM 710 O O . PRO A 1 90 ? 9.628 -2.729 -35.221 1.00 80.62 90 PRO A O 1
ATOM 713 N N . SER A 1 91 ? 7.785 -2.274 -34.038 1.00 73.00 91 SER A N 1
ATOM 714 C CA . SER A 1 91 ? 6.891 -3.137 -34.831 1.00 73.00 91 SER A CA 1
ATOM 715 C C . SER A 1 91 ? 6.699 -2.687 -36.289 1.00 73.00 91 SER A C 1
ATOM 717 O O . SER A 1 91 ? 6.187 -3.454 -37.105 1.00 73.00 91 SER A O 1
ATOM 719 N N . HIS A 1 92 ? 7.100 -1.462 -36.641 1.00 67.88 92 HIS A N 1
ATOM 720 C CA . HIS A 1 92 ? 6.912 -0.867 -37.965 1.00 67.88 92 HIS A CA 1
ATOM 721 C C . HIS A 1 92 ? 8.117 -1.021 -38.909 1.00 67.88 92 HIS A C 1
ATOM 723 O O . HIS A 1 92 ? 8.045 -0.543 -40.040 1.00 67.88 92 HIS A O 1
ATOM 729 N N . SER A 1 93 ? 9.177 -1.727 -38.491 1.00 59.41 93 SER A N 1
ATOM 730 C CA . SER A 1 93 ? 10.416 -1.984 -39.249 1.00 59.41 93 SER A CA 1
ATOM 731 C C . SER A 1 93 ? 11.068 -0.726 -39.853 1.00 59.41 93 SER A C 1
ATOM 733 O O . SER A 1 93 ? 10.650 -0.227 -40.896 1.00 59.41 93 SER A O 1
ATOM 735 N N . GLU A 1 94 ? 12.148 -0.254 -39.227 1.00 65.50 94 GLU A N 1
ATOM 736 C CA . GLU A 1 94 ? 13.089 0.754 -39.760 1.00 65.50 94 GLU A CA 1
ATOM 737 C C . GLU A 1 94 ? 12.538 2.170 -40.047 1.00 65.50 94 GLU A C 1
ATOM 739 O O . GLU A 1 94 ? 13.279 3.013 -40.555 1.00 65.50 94 GLU A O 1
ATOM 744 N N . GLU A 1 95 ? 11.268 2.469 -39.760 1.00 77.75 95 GLU A N 1
ATOM 745 C CA . GLU A 1 95 ? 10.703 3.806 -39.989 1.00 77.75 95 GLU A CA 1
ATOM 746 C C . GLU A 1 95 ? 10.951 4.732 -38.788 1.00 77.75 95 GLU A C 1
ATOM 748 O O . GLU A 1 95 ? 10.643 4.386 -37.646 1.00 77.75 95 GLU A O 1
ATOM 753 N N . ILE A 1 96 ? 11.486 5.927 -39.066 1.00 84.44 96 ILE A N 1
ATOM 754 C CA . ILE A 1 96 ? 11.749 6.972 -38.071 1.00 84.44 96 ILE A CA 1
ATOM 755 C C . ILE A 1 96 ? 10.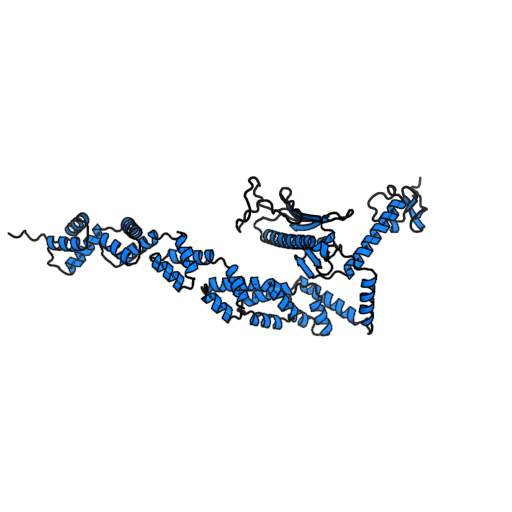797 8.138 -38.315 1.00 84.44 96 ILE A C 1
ATOM 757 O O . ILE A 1 96 ? 10.787 8.755 -39.386 1.00 84.44 96 ILE A O 1
ATOM 761 N N . TYR A 1 97 ? 10.019 8.462 -37.293 1.00 87.81 97 TYR A N 1
ATOM 762 C CA . TYR A 1 97 ? 9.019 9.517 -37.312 1.00 87.81 97 TYR A CA 1
ATOM 763 C C . TYR A 1 97 ? 9.538 10.774 -36.612 1.00 87.81 97 TYR A C 1
ATOM 765 O O . TYR A 1 97 ? 10.408 10.705 -35.751 1.00 87.81 97 TYR A O 1
ATOM 773 N N . ARG A 1 98 ? 8.993 11.941 -36.973 1.00 86.81 98 ARG A N 1
ATOM 774 C CA . ARG A 1 98 ? 9.282 13.220 -36.301 1.00 86.81 98 ARG A CA 1
ATOM 775 C C . ARG A 1 98 ? 8.118 13.635 -35.413 1.00 86.81 98 ARG A C 1
ATOM 777 O O . ARG A 1 98 ? 6.963 13.451 -35.797 1.00 86.81 98 ARG A O 1
ATOM 784 N N . PHE A 1 99 ? 8.398 14.296 -34.292 1.00 89.94 99 PHE A N 1
ATOM 785 C CA . PHE A 1 99 ? 7.355 14.798 -33.383 1.00 89.94 99 PHE A CA 1
ATOM 786 C C . PHE A 1 99 ? 6.369 15.730 -34.092 1.00 89.94 99 PHE A C 1
ATOM 788 O O . PHE A 1 99 ? 5.162 15.651 -33.879 1.00 89.94 99 PHE A O 1
ATOM 795 N N . ASN A 1 100 ? 6.868 16.572 -35.000 1.00 83.44 100 ASN A N 1
ATOM 796 C CA . ASN A 1 100 ? 6.048 17.519 -35.755 1.00 83.44 100 ASN A CA 1
ATOM 797 C C . ASN A 1 100 ? 5.124 16.890 -36.803 1.00 83.44 100 ASN A C 1
ATOM 799 O O . ASN A 1 100 ? 4.296 17.600 -37.367 1.00 83.44 100 ASN A O 1
ATOM 803 N N . GLN A 1 101 ? 5.233 15.582 -37.044 1.00 86.19 101 GLN A N 1
ATOM 804 C CA . GLN A 1 101 ? 4.279 14.858 -37.873 1.00 86.19 101 GLN A CA 1
ATOM 805 C C . GLN A 1 101 ? 3.056 14.404 -37.072 1.00 86.19 101 GLN A C 1
ATOM 807 O O . GLN A 1 101 ? 2.072 14.020 -37.685 1.00 86.19 101 GLN A O 1
ATOM 812 N N . ILE A 1 102 ? 3.073 14.427 -35.737 1.00 89.19 102 ILE A N 1
ATOM 813 C CA . ILE A 1 102 ? 1.978 13.891 -34.921 1.00 89.19 102 ILE A CA 1
ATOM 814 C C . ILE A 1 102 ? 0.770 14.837 -34.966 1.00 89.19 102 ILE A C 1
ATOM 816 O O . ILE A 1 102 ? 0.849 15.994 -34.558 1.00 89.19 102 ILE A O 1
ATOM 820 N N . THR A 1 103 ? -0.379 14.327 -35.416 1.00 83.94 103 THR A N 1
ATOM 821 C CA . THR A 1 103 ? -1.645 15.082 -35.486 1.00 83.94 103 THR A CA 1
ATOM 822 C C . THR A 1 103 ? -2.728 14.555 -34.548 1.00 83.94 103 THR A C 1
ATOM 824 O O . THR A 1 103 ? -3.760 15.205 -34.378 1.00 83.94 103 THR A O 1
ATOM 827 N N . GLY A 1 104 ? -2.532 13.384 -33.939 1.00 79.75 104 GLY A N 1
ATOM 828 C CA . GLY A 1 104 ? -3.482 12.816 -32.984 1.00 79.75 104 GLY A CA 1
ATOM 829 C C . GLY A 1 104 ? -3.072 11.450 -32.454 1.00 79.75 104 GLY A C 1
ATOM 830 O O . GLY A 1 104 ? -2.209 10.793 -33.029 1.00 79.75 104 GLY A O 1
ATOM 831 N N . ILE A 1 105 ? -3.731 11.017 -31.381 1.00 82.81 105 ILE A N 1
ATOM 832 C CA . ILE A 1 105 ? -3.555 9.697 -30.775 1.00 82.81 105 ILE A CA 1
ATOM 833 C C . ILE A 1 105 ? -4.918 9.119 -30.368 1.00 82.81 105 ILE A C 1
ATOM 835 O O . ILE A 1 105 ? -5.760 9.809 -29.794 1.00 82.81 105 ILE A O 1
ATOM 839 N N . GLU A 1 106 ? -5.154 7.846 -30.676 1.00 77.81 106 GLU A N 1
ATOM 840 C CA . GLU A 1 106 ? -6.358 7.106 -30.288 1.00 77.81 106 GLU A CA 1
ATOM 841 C C . GLU A 1 106 ? -5.967 5.791 -29.598 1.00 77.81 106 GLU A C 1
ATOM 843 O O . GLU A 1 106 ? -5.067 5.086 -30.050 1.00 77.81 106 GLU A O 1
ATOM 848 N N . PHE A 1 107 ? -6.672 5.444 -28.519 1.00 79.44 107 PHE A N 1
ATOM 849 C CA . PHE A 1 107 ? -6.566 4.140 -27.861 1.00 79.44 107 PHE A CA 1
ATOM 850 C C . PHE A 1 107 ? -7.795 3.296 -28.202 1.00 79.44 107 PHE A C 1
ATOM 852 O O . PHE A 1 107 ? -8.934 3.773 -28.125 1.00 79.44 107 PHE A O 1
ATOM 859 N N . ILE A 1 108 ? -7.562 2.042 -28.586 1.00 76.38 108 ILE A N 1
ATOM 860 C CA . ILE A 1 108 ? -8.594 1.111 -29.039 1.00 76.38 108 ILE A CA 1
ATOM 861 C C . ILE A 1 108 ? -8.498 -0.174 -28.220 1.00 76.38 108 ILE A C 1
ATOM 863 O O . ILE A 1 108 ? -7.439 -0.797 -28.164 1.00 76.38 108 ILE A O 1
ATOM 867 N N . CYS A 1 109 ? -9.621 -0.588 -27.627 1.00 70.06 109 CYS A N 1
ATOM 868 C CA . CYS A 1 109 ? -9.774 -1.888 -26.976 1.00 70.06 109 CYS A CA 1
ATOM 869 C C . CYS A 1 109 ? -11.050 -2.576 -27.503 1.00 70.06 109 CYS A C 1
ATOM 871 O O . CYS A 1 109 ? -12.172 -2.206 -27.155 1.00 70.06 109 CYS A O 1
ATOM 873 N N . ASP A 1 110 ? -10.888 -3.557 -28.389 1.00 71.62 110 ASP A N 1
ATOM 874 C CA . ASP A 1 110 ? -11.971 -4.212 -29.144 1.00 71.62 110 ASP A CA 1
ATOM 875 C C . ASP A 1 110 ? -12.873 -3.266 -29.983 1.00 71.62 110 ASP A C 1
ATOM 877 O O . ASP A 1 110 ? -12.766 -2.039 -29.956 1.00 71.62 110 ASP A O 1
ATOM 881 N N . GLU A 1 111 ? -13.764 -3.841 -30.806 1.00 54.44 111 GLU A N 1
ATOM 882 C CA . GLU A 1 111 ? -14.566 -3.099 -31.802 1.00 54.44 111 GLU A CA 1
ATOM 883 C C . GLU A 1 111 ? -15.532 -2.057 -31.192 1.00 54.44 111 GLU A C 1
ATOM 885 O O . GLU A 1 111 ? -15.944 -1.125 -31.891 1.00 54.44 111 GLU A O 1
ATOM 890 N N . ASP A 1 112 ? -15.837 -2.175 -29.893 1.00 46.22 112 ASP A N 1
ATOM 891 C CA . ASP A 1 112 ? -16.846 -1.381 -29.182 1.00 46.22 112 ASP A CA 1
ATOM 892 C C . ASP A 1 112 ? -16.278 -0.257 -28.285 1.00 46.22 112 ASP A C 1
ATOM 894 O O . ASP A 1 112 ? -17.057 0.586 -27.831 1.00 46.22 112 ASP A O 1
ATOM 898 N N . THR A 1 113 ? -14.956 -0.166 -28.050 1.00 51.88 113 THR A N 1
ATOM 899 C CA . THR A 1 113 ? -14.361 0.970 -27.309 1.00 51.88 113 THR A CA 1
ATOM 900 C C . THR A 1 113 ? -13.408 1.778 -28.189 1.00 51.88 113 THR A C 1
ATOM 902 O O . THR A 1 113 ? -12.194 1.590 -28.233 1.00 51.88 113 THR A O 1
ATOM 905 N N . LYS A 1 114 ? -13.983 2.718 -28.945 1.00 45.06 114 LYS A N 1
ATOM 906 C CA . LYS A 1 114 ? -13.202 3.757 -29.627 1.00 45.06 114 LYS A CA 1
ATOM 907 C C . LYS A 1 114 ? -13.172 4.998 -28.764 1.00 45.06 114 LYS A C 1
ATOM 909 O O . LYS A 1 114 ? -14.162 5.726 -28.678 1.00 45.06 114 LYS A O 1
ATOM 914 N N . VAL A 1 115 ? -12.022 5.246 -28.161 1.00 49.06 115 VAL A N 1
ATOM 915 C CA . VAL A 1 115 ? -11.764 6.470 -27.424 1.00 49.06 115 VAL A CA 1
ATOM 916 C C . VAL A 1 115 ? -11.021 7.439 -28.339 1.00 49.06 115 VAL A C 1
ATOM 918 O O . VAL A 1 115 ? -9.852 7.245 -28.658 1.00 49.06 115 VAL A O 1
ATOM 921 N N . LYS A 1 116 ? -11.715 8.495 -28.773 1.00 41.19 116 LYS A N 1
ATOM 922 C CA . LYS A 1 116 ? -11.108 9.573 -29.559 1.00 41.19 116 LYS A CA 1
ATOM 923 C C . LYS A 1 116 ? -10.583 10.661 -28.634 1.00 41.19 116 LYS A C 1
ATOM 925 O O . LYS A 1 116 ? -11.371 11.438 -28.094 1.00 41.19 116 LYS A O 1
ATOM 930 N N . GLY A 1 117 ? -9.265 10.711 -28.473 1.00 40.00 117 GLY A N 1
ATOM 931 C CA . GLY A 1 117 ? -8.565 11.816 -27.836 1.00 40.00 117 GLY A CA 1
ATOM 932 C C . GLY A 1 117 ? -8.070 12.806 -28.878 1.00 40.00 117 GLY A C 1
ATOM 933 O O . GLY A 1 117 ? -7.350 12.432 -29.794 1.00 40.00 117 GLY A O 1
ATOM 934 N N . GLY A 1 118 ? -8.449 14.078 -28.772 1.00 37.34 118 GLY A N 1
ATOM 935 C CA . GLY A 1 118 ? -7.645 15.123 -29.415 1.00 37.34 118 GLY A CA 1
ATOM 936 C C . GLY A 1 118 ? -6.319 15.269 -28.665 1.00 37.34 118 GLY A C 1
ATOM 937 O O . GLY A 1 118 ? -6.287 14.963 -27.473 1.00 37.34 118 GLY A O 1
ATOM 938 N N . ILE A 1 119 ? -5.267 15.771 -29.324 1.00 42.84 119 ILE A N 1
ATOM 939 C CA . ILE A 1 119 ? -4.006 16.150 -28.658 1.00 42.84 119 ILE A CA 1
ATOM 940 C C . ILE A 1 119 ? -4.365 17.099 -27.498 1.00 42.84 119 ILE A C 1
ATOM 942 O O . ILE A 1 119 ? -4.923 18.177 -27.725 1.00 42.84 119 ILE A O 1
ATOM 946 N N . GLY A 1 120 ? -4.159 16.650 -26.255 1.00 36.69 120 GLY A N 1
ATOM 947 C CA . GLY A 1 120 ? -4.526 17.367 -25.023 1.00 36.69 120 GLY A CA 1
ATOM 948 C C . GLY A 1 120 ? -5.879 17.018 -24.373 1.00 36.69 120 GLY A C 1
ATOM 949 O O . GLY A 1 120 ? -6.250 17.651 -23.383 1.00 36.69 120 GLY A O 1
ATOM 950 N N . ARG A 1 121 ? -6.644 16.045 -24.893 1.00 43.28 121 ARG A N 1
ATOM 951 C CA . ARG A 1 121 ? -7.889 15.521 -24.285 1.00 43.28 121 ARG A CA 1
ATOM 952 C C . ARG A 1 121 ? -8.157 14.059 -24.662 1.00 43.28 121 ARG A C 1
ATOM 954 O O . ARG A 1 121 ? -9.268 13.738 -25.098 1.00 43.28 121 ARG A O 1
ATOM 961 N N . ALA A 1 122 ? -7.196 13.159 -24.481 1.00 41.47 122 ALA A N 1
ATOM 962 C CA . ALA A 1 122 ? -7.509 11.732 -24.429 1.00 41.47 122 ALA A CA 1
ATOM 963 C C . ALA A 1 122 ? -8.367 11.434 -23.183 1.00 41.47 122 ALA A C 1
ATOM 965 O O . ALA A 1 122 ? -7.891 11.086 -22.110 1.00 41.47 122 ALA A O 1
ATOM 966 N N . LEU A 1 123 ? -9.680 11.637 -23.319 1.00 37.69 123 LEU A N 1
ATOM 967 C CA . LEU A 1 123 ? -10.694 11.155 -22.388 1.00 37.69 123 LEU A CA 1
ATOM 968 C C . LEU A 1 123 ? -10.669 9.632 -22.458 1.00 37.69 123 LEU A C 1
ATOM 970 O O . LEU A 1 123 ? -11.283 9.110 -23.371 1.00 37.69 123 LEU A O 1
ATOM 974 N N . ILE A 1 124 ? -10.017 8.924 -21.530 1.00 40.94 124 ILE A N 1
ATOM 975 C CA . ILE A 1 124 ? -10.174 7.466 -21.374 1.00 40.94 124 ILE A CA 1
ATOM 976 C C . ILE A 1 124 ? -11.659 7.189 -21.085 1.00 40.94 124 ILE A C 1
ATOM 978 O O . ILE A 1 124 ? -12.143 7.270 -19.956 1.00 40.94 124 ILE A O 1
ATOM 982 N N . GLY A 1 125 ? -12.426 6.989 -22.152 1.00 30.47 125 GLY A N 1
ATOM 983 C CA . GLY A 1 125 ? -13.872 6.904 -22.123 1.00 30.47 125 GLY A CA 1
ATOM 984 C C . GLY A 1 125 ? -14.327 5.515 -21.710 1.00 30.47 125 GLY A C 1
ATOM 985 O O . GLY A 1 125 ? -14.457 4.648 -22.560 1.00 30.47 125 GLY A O 1
ATOM 986 N N . GLY A 1 126 ? -14.652 5.360 -20.426 1.00 35.44 126 GLY A N 1
ATOM 987 C CA . GLY A 1 126 ? -15.754 4.517 -19.958 1.00 35.44 126 GLY A CA 1
ATOM 988 C C . GLY A 1 126 ? -15.538 2.998 -19.918 1.00 35.44 126 GLY A C 1
ATOM 989 O O . GLY A 1 126 ? -15.674 2.311 -20.921 1.00 35.44 126 GLY A O 1
ATOM 990 N N . ALA A 1 127 ? -15.423 2.496 -18.683 1.00 31.20 127 ALA A N 1
ATOM 991 C CA . ALA A 1 127 ? -15.617 1.111 -18.234 1.00 31.20 127 ALA A CA 1
ATOM 992 C C . ALA A 1 127 ? -14.491 0.092 -18.505 1.00 31.20 127 ALA A C 1
ATOM 994 O O . ALA A 1 127 ? -14.656 -0.856 -19.265 1.00 31.20 127 ALA A O 1
ATOM 995 N N . ILE A 1 128 ? -13.438 0.157 -17.687 1.00 36.09 128 ILE A N 1
ATOM 996 C CA . ILE A 1 128 ? -12.874 -1.056 -17.077 1.00 36.09 128 ILE A CA 1
ATOM 997 C C . ILE A 1 128 ? -13.010 -0.851 -15.568 1.00 36.09 128 ILE A C 1
ATOM 999 O O . ILE A 1 128 ? -12.212 -0.158 -14.951 1.00 36.09 128 ILE A O 1
ATOM 1003 N N . MET A 1 129 ? -14.101 -1.358 -14.986 1.00 34.16 129 MET A N 1
ATOM 1004 C CA . MET A 1 129 ? -14.268 -1.368 -13.532 1.00 34.16 129 MET A CA 1
ATOM 1005 C C . MET A 1 129 ? -13.309 -2.404 -12.939 1.00 34.16 129 MET A C 1
ATOM 1007 O O . MET A 1 129 ? -13.652 -3.580 -12.898 1.00 34.16 129 MET A O 1
ATOM 1011 N N . ASP A 1 130 ? -12.123 -1.932 -12.561 1.00 33.53 130 ASP A N 1
ATOM 1012 C CA . ASP A 1 130 ? -11.424 -2.138 -11.286 1.00 33.53 130 ASP A CA 1
ATOM 1013 C C . ASP A 1 130 ? -11.300 -3.539 -10.656 1.00 33.53 130 ASP A C 1
ATOM 1015 O O . ASP A 1 130 ? -12.228 -4.348 -10.632 1.00 33.53 130 ASP A O 1
ATOM 1019 N N . PRO A 1 131 ? -10.117 -3.801 -10.066 1.00 30.70 131 PRO A N 1
ATOM 1020 C CA . PRO A 1 131 ? -9.813 -3.145 -8.796 1.00 30.70 131 PRO A CA 1
ATOM 1021 C C . PRO A 1 131 ? -8.650 -2.136 -8.884 1.00 30.70 131 PRO A C 1
ATOM 1023 O O . PRO A 1 131 ? -7.510 -2.557 -8.737 1.00 30.70 131 PRO A O 1
ATOM 1026 N N . LEU A 1 132 ? -8.918 -0.832 -9.090 1.00 28.47 132 LEU A N 1
ATOM 1027 C CA . LEU A 1 132 ? -8.435 0.320 -8.291 1.00 28.47 132 LEU A CA 1
ATOM 1028 C C . LEU A 1 132 ? -9.065 1.686 -8.705 1.00 28.47 132 LEU A C 1
ATOM 1030 O O . LEU A 1 132 ? -9.008 2.100 -9.855 1.00 28.47 132 LEU A O 1
ATOM 1034 N N . PRO A 1 133 ? -9.499 2.481 -7.715 1.00 30.52 133 PRO A N 1
ATOM 1035 C CA . PRO A 1 133 ? -10.776 3.167 -7.573 1.00 30.52 133 PRO A CA 1
ATOM 1036 C C . PRO A 1 133 ? -10.929 4.448 -8.411 1.00 30.52 133 PRO A C 1
ATOM 1038 O O . PRO A 1 133 ? -10.048 5.299 -8.466 1.00 30.52 133 PRO A O 1
ATOM 1041 N N . ALA A 1 134 ? -12.153 4.640 -8.908 1.00 37.94 134 ALA A N 1
ATOM 1042 C CA . ALA A 1 134 ? -12.892 5.907 -8.925 1.00 37.94 134 ALA A CA 1
ATOM 1043 C C . ALA A 1 134 ? -12.083 7.195 -9.193 1.00 37.94 134 ALA A C 1
ATOM 1045 O O . ALA A 1 134 ? -11.764 7.927 -8.258 1.00 37.94 134 ALA A O 1
ATOM 1046 N N . TYR A 1 135 ? -11.889 7.561 -10.469 1.00 32.94 135 TYR A N 1
ATOM 1047 C CA . TYR A 1 135 ? -11.452 8.928 -10.789 1.00 32.94 135 TYR A CA 1
ATOM 1048 C C . TYR A 1 135 ? -12.351 9.753 -11.715 1.00 32.94 135 TYR A C 1
ATOM 1050 O O . TYR A 1 135 ? -12.273 10.970 -11.624 1.00 32.94 135 TYR A O 1
ATOM 1058 N N . LEU A 1 136 ? -13.245 9.226 -12.567 1.00 28.16 136 LEU A N 1
ATOM 1059 C CA . LEU A 1 136 ? -13.955 10.118 -13.510 1.00 28.16 136 LEU A CA 1
ATOM 1060 C C . LEU A 1 136 ? -15.386 9.681 -13.864 1.00 28.16 136 LEU A C 1
ATOM 1062 O O . LEU A 1 136 ? -15.600 8.683 -14.539 1.00 28.16 136 LEU A O 1
ATOM 1066 N N . GLY A 1 137 ? -16.349 10.498 -13.421 1.00 29.62 137 GLY A N 1
ATOM 1067 C CA . GLY A 1 137 ? -17.612 10.846 -14.093 1.00 29.62 137 GLY A CA 1
ATOM 1068 C C . GLY A 1 137 ? -18.463 9.735 -14.725 1.00 29.62 137 GLY A C 1
ATOM 1069 O O . GLY A 1 137 ? -18.157 9.205 -15.786 1.00 29.62 137 GLY A O 1
ATOM 1070 N N . SER A 1 138 ? -19.641 9.499 -14.150 1.00 24.92 138 SER A N 1
ATOM 1071 C CA . SER A 1 138 ? -20.692 8.625 -14.682 1.00 24.92 138 SER A CA 1
ATOM 1072 C C . SER A 1 138 ? -21.109 8.943 -16.131 1.00 24.92 138 SER A C 1
ATOM 1074 O O . SER A 1 138 ? -21.641 10.024 -16.394 1.00 24.92 138 SER A O 1
ATOM 1076 N N . VAL A 1 139 ? -21.030 7.952 -17.025 1.00 28.84 139 VAL A N 1
ATOM 1077 C CA . VAL A 1 139 ? -21.913 7.835 -18.200 1.00 28.84 139 VAL A CA 1
ATOM 1078 C C . VAL A 1 139 ? -22.457 6.408 -18.257 1.00 28.84 139 VAL A C 1
ATOM 1080 O O . VAL A 1 139 ? -21.714 5.431 -18.269 1.00 28.84 139 VAL A O 1
ATOM 1083 N N . ALA A 1 140 ? -23.781 6.293 -18.242 1.00 26.94 140 ALA A N 1
ATOM 1084 C CA . ALA A 1 140 ? -24.502 5.030 -18.299 1.00 26.94 140 ALA A CA 1
ATOM 1085 C C . ALA A 1 140 ? -24.403 4.386 -19.694 1.00 26.94 140 ALA A C 1
ATOM 1087 O O . ALA A 1 140 ? -24.661 5.061 -20.689 1.00 26.94 140 ALA A O 1
ATOM 1088 N N . GLY A 1 141 ? -24.139 3.072 -19.759 1.00 35.66 141 GLY A N 1
ATOM 1089 C CA . GLY A 1 141 ? -24.549 2.253 -20.912 1.00 35.66 141 GLY A CA 1
ATOM 1090 C C . GLY A 1 141 ? -23.564 1.244 -21.518 1.00 35.66 141 GLY A C 1
ATOM 1091 O O . GLY A 1 141 ? -23.969 0.568 -22.461 1.00 35.66 141 GLY A O 1
ATOM 1092 N N . ILE A 1 142 ? -22.329 1.083 -21.029 1.00 37.34 142 ILE A N 1
ATOM 1093 C CA . ILE A 1 142 ? -21.351 0.155 -21.643 1.00 37.34 142 ILE A CA 1
ATOM 1094 C C . ILE A 1 142 ? -21.425 -1.239 -20.992 1.00 37.34 142 ILE A C 1
ATOM 1096 O O . ILE A 1 142 ? -21.560 -1.370 -19.773 1.00 37.34 142 ILE A O 1
ATOM 1100 N N . ARG A 1 143 ? -21.400 -2.295 -21.817 1.00 41.97 143 ARG A N 1
ATOM 1101 C CA . ARG A 1 143 ? -21.475 -3.702 -21.382 1.00 41.97 143 ARG A CA 1
ATOM 1102 C C . ARG A 1 143 ? -20.153 -4.143 -20.744 1.00 41.97 143 ARG A C 1
ATOM 1104 O O . ARG A 1 143 ? -19.091 -3.759 -21.212 1.00 41.97 143 ARG A O 1
ATOM 1111 N N . LYS A 1 144 ? -20.223 -4.994 -19.714 1.00 45.88 144 LYS A N 1
ATOM 1112 C CA . LYS A 1 144 ? -19.045 -5.679 -19.158 1.00 45.88 144 LYS A CA 1
ATOM 1113 C C . LYS A 1 144 ? -18.416 -6.568 -20.232 1.00 45.88 144 LYS A C 1
ATOM 1115 O O . LYS A 1 144 ? -19.114 -7.413 -20.792 1.00 45.88 144 LYS A O 1
ATOM 1120 N N . VAL A 1 145 ? -17.126 -6.378 -20.488 1.00 54.19 145 VAL A N 1
ATOM 1121 C CA . VAL A 1 145 ? -16.326 -7.230 -21.371 1.00 54.19 145 VAL A CA 1
ATOM 1122 C C . VAL A 1 145 ? -15.371 -8.032 -20.491 1.00 54.19 145 VAL A C 1
ATOM 1124 O O . VAL A 1 145 ? -14.563 -7.457 -19.770 1.00 54.19 145 VAL A O 1
ATOM 1127 N N . ASP A 1 146 ? -15.491 -9.359 -20.504 1.00 59.41 146 ASP A N 1
ATOM 1128 C CA . ASP A 1 146 ? -14.664 -10.243 -19.664 1.00 59.41 146 ASP A CA 1
ATOM 1129 C C . ASP A 1 146 ? -13.312 -10.590 -20.325 1.00 59.41 146 ASP A C 1
ATOM 1131 O O . ASP A 1 146 ? -12.382 -11.066 -19.662 1.00 59.41 146 ASP A O 1
ATOM 1135 N N . VAL A 1 147 ? -13.196 -10.364 -21.638 1.00 70.19 147 VAL A N 1
ATOM 1136 C CA . VAL A 1 147 ? -12.055 -10.750 -22.478 1.00 70.19 147 VAL A CA 1
ATOM 1137 C C . VAL A 1 147 ? -11.739 -9.629 -23.469 1.00 70.19 147 VAL A C 1
ATOM 1139 O O . VAL A 1 147 ? -12.610 -9.274 -24.248 1.00 70.19 147 VAL A O 1
ATOM 1142 N N . CYS A 1 148 ? -10.505 -9.129 -23.460 1.00 74.62 148 CYS A N 1
ATOM 1143 C CA . CYS A 1 148 ? -9.958 -8.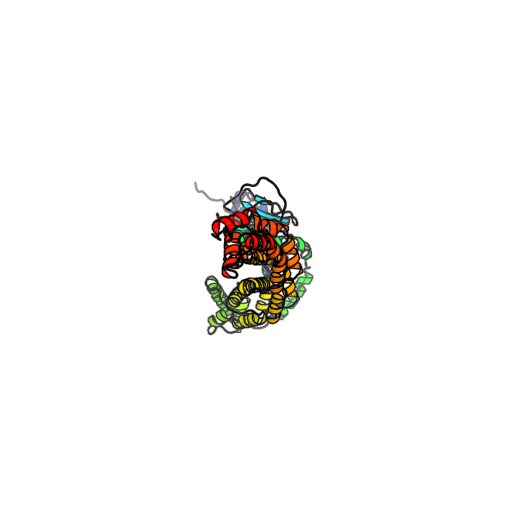235 -24.482 1.00 74.62 148 CYS A CA 1
ATOM 1144 C C . CYS A 1 148 ? -9.382 -9.076 -25.627 1.00 74.62 148 CYS A C 1
ATOM 1146 O O . CYS A 1 148 ? -8.549 -9.951 -25.376 1.00 74.62 148 CYS A O 1
ATOM 1148 N N . HIS A 1 149 ? -9.824 -8.847 -26.865 1.00 78.44 149 HIS A N 1
ATOM 1149 C CA . HIS A 1 149 ? -9.286 -9.512 -28.057 1.00 78.44 149 HIS A CA 1
ATOM 1150 C C . HIS A 1 149 ? -8.126 -8.747 -28.685 1.00 78.44 149 HIS A C 1
ATOM 1152 O O . HIS A 1 149 ? -7.203 -9.379 -29.197 1.00 78.44 149 HIS A O 1
ATOM 1158 N N . MET A 1 150 ? -8.188 -7.419 -28.642 1.00 81.06 150 MET A N 1
ATOM 1159 C CA . MET A 1 150 ? -7.187 -6.532 -29.211 1.00 81.06 150 MET A CA 1
ATOM 1160 C C . MET A 1 150 ? -7.083 -5.236 -28.407 1.00 81.06 150 MET A C 1
ATOM 1162 O O . MET A 1 150 ? -8.095 -4.644 -28.029 1.00 81.06 150 MET A O 1
ATOM 1166 N N . MET A 1 151 ? -5.848 -4.792 -28.182 1.00 83.38 151 MET A N 1
ATOM 1167 C CA . MET A 1 151 ? -5.525 -3.506 -27.573 1.00 83.38 151 MET A CA 1
ATOM 1168 C C . MET A 1 151 ? -4.451 -2.823 -28.412 1.00 83.38 151 MET A C 1
ATOM 1170 O O . MET A 1 151 ? -3.384 -3.397 -28.621 1.00 83.38 151 MET A O 1
ATOM 1174 N N . GLN A 1 152 ? -4.734 -1.615 -28.892 1.00 86.31 152 GLN A N 1
ATOM 1175 C CA . GLN A 1 152 ? -3.868 -0.907 -29.829 1.00 86.31 152 GLN A CA 1
ATOM 1176 C C . GLN A 1 152 ? -3.865 0.600 -29.561 1.00 86.31 152 GLN A C 1
ATOM 1178 O O . GLN A 1 152 ? -4.899 1.194 -29.247 1.00 86.31 152 GLN A O 1
ATOM 1183 N N . ILE A 1 153 ? -2.704 1.223 -29.751 1.00 87.19 153 ILE A N 1
ATOM 1184 C CA . ILE A 1 153 ? -2.559 2.675 -29.864 1.00 87.19 153 ILE A CA 1
ATOM 1185 C C . ILE A 1 153 ? -2.378 3.043 -31.333 1.00 87.19 153 ILE A C 1
ATOM 1187 O O . ILE A 1 153 ? -1.618 2.415 -32.067 1.00 87.19 153 ILE A O 1
ATOM 1191 N N . VAL A 1 154 ? -3.097 4.072 -31.764 1.00 87.38 154 VAL A N 1
ATOM 1192 C CA . VAL A 1 154 ? -3.108 4.567 -33.137 1.00 87.38 154 VAL A CA 1
ATOM 1193 C C . VAL A 1 154 ? -2.662 6.023 -33.136 1.00 87.38 154 VAL A C 1
ATOM 1195 O O . VAL A 1 154 ? -3.381 6.895 -32.657 1.00 87.38 154 VAL A O 1
ATOM 1198 N N . ILE A 1 155 ? -1.488 6.295 -33.698 1.00 89.69 155 ILE A N 1
ATOM 1199 C CA . ILE A 1 155 ? -0.936 7.643 -33.853 1.00 89.69 155 ILE A CA 1
ATOM 1200 C C . ILE A 1 155 ? -1.281 8.136 -35.259 1.00 89.69 155 ILE A C 1
ATOM 1202 O O . ILE A 1 155 ? -0.949 7.492 -36.251 1.00 89.69 155 ILE A O 1
ATOM 1206 N N . SER A 1 156 ? -1.970 9.270 -35.355 1.00 88.06 156 SER A N 1
ATOM 1207 C CA . SER A 1 156 ? -2.255 9.942 -36.626 1.00 88.06 156 SER A CA 1
ATOM 1208 C C . SER A 1 156 ? -1.091 10.848 -37.011 1.00 88.06 156 SER A C 1
ATOM 1210 O O . SER A 1 156 ? -0.581 11.581 -36.160 1.00 88.06 156 SER A O 1
ATOM 1212 N N . LEU A 1 157 ? -0.696 10.805 -38.282 1.00 87.75 157 LEU A N 1
ATOM 1213 C CA . LEU A 1 157 ? 0.462 11.511 -38.817 1.00 87.75 157 LEU A CA 1
ATOM 1214 C C . LEU A 1 157 ? 0.077 12.431 -39.984 1.00 87.75 157 LEU A C 1
ATOM 1216 O O . LEU A 1 157 ? -0.734 12.061 -40.836 1.00 87.75 157 LEU A O 1
ATOM 1220 N N . ASP A 1 158 ? 0.722 13.596 -40.072 1.00 83.50 158 ASP A N 1
ATOM 1221 C CA . ASP A 1 158 ? 0.709 14.485 -41.240 1.00 83.50 158 ASP A CA 1
ATOM 1222 C C . ASP A 1 158 ? 1.649 13.944 -42.332 1.00 83.50 158 ASP A C 1
ATOM 1224 O O . ASP A 1 158 ? 2.678 14.526 -42.678 1.00 83.50 158 ASP A O 1
ATOM 1228 N N . ASP A 1 159 ? 1.326 12.754 -42.837 1.00 76.81 159 ASP A N 1
ATOM 1229 C CA . ASP A 1 159 ? 2.004 12.118 -43.962 1.00 76.81 159 ASP A CA 1
ATOM 1230 C C . ASP A 1 159 ? 0.955 11.532 -44.918 1.00 76.81 159 ASP A C 1
ATOM 1232 O O . ASP A 1 159 ? 0.128 10.700 -44.549 1.00 76.81 159 ASP A O 1
ATOM 1236 N N . ILE A 1 160 ? 0.972 11.991 -46.173 1.00 69.75 160 ILE A N 1
ATOM 1237 C CA . ILE A 1 160 ? -0.009 11.590 -47.195 1.00 69.75 160 ILE A CA 1
ATOM 1238 C C . ILE A 1 160 ? 0.118 10.101 -47.543 1.00 69.75 160 ILE A C 1
ATOM 1240 O O . ILE A 1 160 ? -0.878 9.466 -47.895 1.00 69.75 160 ILE A O 1
ATOM 1244 N N . ASP A 1 161 ? 1.328 9.547 -47.470 1.00 65.62 161 ASP A N 1
ATOM 1245 C CA . ASP A 1 161 ? 1.590 8.161 -47.836 1.00 65.62 161 ASP A CA 1
ATOM 1246 C C . ASP A 1 161 ? 1.443 7.210 -46.638 1.00 65.62 161 ASP A C 1
ATOM 1248 O O . ASP A 1 161 ? 1.071 6.050 -46.829 1.00 65.62 161 ASP A O 1
ATOM 1252 N N . GLN A 1 162 ? 1.718 7.684 -45.417 1.00 72.31 162 GLN A N 1
ATOM 1253 C CA . GLN A 1 162 ? 1.577 6.920 -44.171 1.00 72.31 162 GLN A CA 1
ATOM 1254 C C . GLN A 1 162 ? 0.885 7.741 -43.067 1.00 72.31 162 GLN A C 1
ATOM 1256 O O . GLN A 1 162 ? 1.518 8.146 -42.096 1.00 72.31 162 GLN A O 1
ATOM 1261 N N . PRO A 1 163 ? -0.438 7.947 -43.161 1.00 80.19 163 PRO A N 1
ATOM 1262 C CA . PRO A 1 163 ? -1.161 8.836 -42.249 1.00 80.19 163 PRO A CA 1
ATOM 1263 C C . PRO A 1 163 ? -1.370 8.261 -40.841 1.00 80.19 163 PRO A C 1
ATOM 1265 O O . PRO A 1 163 ? -1.959 8.927 -39.992 1.00 80.19 163 PRO A O 1
ATOM 1268 N N . VAL A 1 164 ? -0.989 7.002 -40.597 1.00 85.62 164 VAL A N 1
ATOM 1269 C CA . VAL A 1 164 ? -1.268 6.297 -39.342 1.00 85.62 164 VAL A CA 1
ATOM 1270 C C . VAL A 1 164 ? -0.120 5.360 -38.976 1.00 85.62 164 VAL A C 1
ATOM 1272 O O . VAL A 1 164 ? 0.249 4.506 -39.783 1.00 85.62 164 VAL A O 1
ATOM 1275 N N . ALA A 1 165 ? 0.357 5.455 -37.734 1.00 88.88 165 ALA A N 1
ATOM 1276 C CA . ALA A 1 165 ? 1.240 4.480 -37.103 1.00 88.88 165 ALA A CA 1
ATOM 1277 C C . ALA A 1 165 ? 0.514 3.718 -35.977 1.00 88.88 165 ALA A C 1
ATOM 1279 O O . ALA A 1 165 ? -0.377 4.268 -35.327 1.00 88.88 165 ALA A O 1
ATOM 1280 N N . ARG A 1 166 ? 0.830 2.433 -35.783 1.00 89.06 166 ARG A N 1
ATOM 1281 C CA . ARG A 1 166 ? 0.065 1.509 -34.937 1.00 89.06 166 ARG A CA 1
ATOM 1282 C C . ARG A 1 166 ? 0.976 0.769 -33.970 1.00 89.06 166 ARG A C 1
ATOM 1284 O O . ARG A 1 166 ? 2.002 0.231 -34.359 1.00 89.06 166 ARG A O 1
ATOM 1291 N N . ILE A 1 167 ? 0.559 0.706 -32.715 1.00 90.12 167 ILE A N 1
ATOM 1292 C CA . ILE A 1 167 ? 1.274 -0.002 -31.658 1.00 90.12 167 ILE A CA 1
ATOM 1293 C C . ILE A 1 167 ? 0.322 -1.035 -31.068 1.00 90.12 167 ILE A C 1
ATOM 1295 O O . ILE A 1 167 ? -0.651 -0.676 -30.403 1.00 90.12 167 ILE A O 1
ATOM 1299 N N . ASP A 1 168 ? 0.591 -2.308 -31.335 1.00 89.62 168 ASP A N 1
ATOM 1300 C CA . ASP A 1 168 ? -0.206 -3.434 -30.852 1.00 89.62 168 ASP A CA 1
ATOM 1301 C C . ASP A 1 168 ? 0.276 -3.868 -29.465 1.00 89.62 168 ASP A C 1
ATOM 1303 O O . ASP A 1 168 ? 1.397 -4.338 -29.315 1.00 89.62 168 ASP A O 1
ATOM 1307 N N . LEU A 1 169 ? -0.578 -3.713 -28.452 1.00 84.25 169 LEU A N 1
ATOM 1308 C CA . LEU A 1 169 ? -0.296 -4.077 -27.056 1.00 84.25 169 LEU A CA 1
ATOM 1309 C C . LEU A 1 169 ? -0.870 -5.454 -26.701 1.00 84.25 169 LEU A C 1
ATOM 1311 O O . LEU A 1 169 ? -0.315 -6.192 -25.888 1.00 84.25 169 LEU A O 1
ATOM 1315 N N . ILE A 1 170 ? -2.013 -5.801 -27.301 1.00 83.44 170 ILE A N 1
ATOM 1316 C CA . ILE A 1 170 ? -2.619 -7.132 -27.241 1.00 83.44 170 ILE A CA 1
ATOM 1317 C C . ILE A 1 170 ? -3.120 -7.489 -28.633 1.00 83.44 170 ILE A C 1
ATOM 1319 O O . ILE A 1 170 ? -3.905 -6.753 -29.225 1.00 83.44 170 ILE A O 1
ATOM 1323 N N . ASP A 1 171 ? -2.713 -8.659 -29.108 1.00 83.62 171 ASP A N 1
ATOM 1324 C CA . ASP A 1 171 ? -3.033 -9.210 -30.427 1.00 83.62 171 ASP A CA 1
ATOM 1325 C C . ASP A 1 171 ? -3.893 -10.490 -30.356 1.00 83.62 171 ASP A C 1
ATOM 1327 O O . ASP A 1 171 ? -4.244 -11.092 -31.374 1.00 83.62 171 ASP A O 1
ATOM 1331 N N . SER A 1 172 ? -4.211 -10.946 -29.142 1.00 79.75 172 SER A N 1
ATOM 1332 C CA . SER A 1 172 ? -4.859 -12.227 -28.883 1.00 79.75 172 SER A CA 1
ATOM 1333 C C . SER A 1 172 ? -5.761 -12.170 -27.652 1.00 79.75 172 SER A C 1
ATOM 1335 O O . SER A 1 172 ? -5.468 -11.483 -26.682 1.00 79.75 172 SER A O 1
ATOM 1337 N N . ALA A 1 173 ? -6.841 -12.958 -27.649 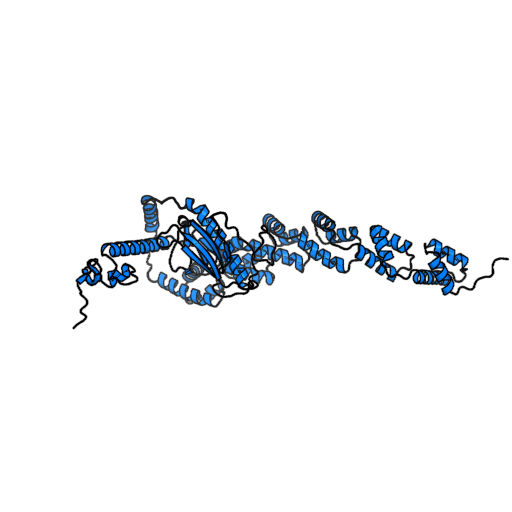1.00 80.88 173 ALA A N 1
ATOM 1338 C CA . ALA A 1 173 ? -7.846 -12.953 -26.584 1.00 80.88 173 ALA A CA 1
ATOM 1339 C C . ALA A 1 173 ? -7.259 -13.212 -25.179 1.00 80.88 173 ALA A C 1
ATOM 1341 O O . ALA A 1 173 ? -6.770 -14.312 -24.895 1.00 80.88 173 ALA A O 1
ATOM 1342 N N . LYS A 1 174 ? -7.357 -12.227 -24.275 1.00 78.69 174 LYS A N 1
ATOM 1343 C CA . LYS A 1 174 ? -6.937 -12.304 -22.865 1.00 78.69 174 LYS A CA 1
ATOM 1344 C C . LYS A 1 174 ? -8.059 -11.884 -21.925 1.00 78.69 174 LYS A C 1
ATOM 1346 O O . LYS A 1 174 ? -8.808 -10.956 -22.197 1.00 78.69 174 LYS A O 1
ATOM 1351 N N . LYS A 1 175 ? -8.151 -12.537 -20.765 1.00 71.38 175 LYS A N 1
ATOM 1352 C CA . LYS A 1 175 ? -9.076 -12.116 -19.701 1.00 71.38 175 LYS A CA 1
ATOM 1353 C C . LYS A 1 175 ? -8.680 -10.742 -19.167 1.00 71.38 175 LYS A C 1
ATOM 1355 O O . LYS A 1 175 ? -7.500 -10.529 -18.888 1.00 71.38 175 LYS A O 1
ATOM 1360 N N . MET A 1 176 ? -9.664 -9.881 -18.918 1.00 66.75 176 MET A N 1
ATOM 1361 C CA . MET A 1 176 ? -9.433 -8.539 -18.362 1.00 66.75 176 MET A CA 1
ATOM 1362 C C . MET A 1 176 ? -8.767 -8.558 -16.980 1.00 66.75 176 MET A C 1
ATOM 1364 O O . MET A 1 176 ? -8.042 -7.639 -16.626 1.00 66.75 176 MET A O 1
ATOM 1368 N N . SER A 1 177 ? -8.953 -9.635 -16.214 1.00 56.34 177 SER A N 1
ATOM 1369 C CA . SER A 1 177 ? -8.293 -9.842 -14.922 1.00 56.34 177 SER A CA 1
ATOM 1370 C C . SER A 1 177 ? -6.844 -10.335 -15.018 1.00 56.34 177 SER A C 1
ATOM 1372 O O . SER A 1 177 ? -6.201 -10.529 -13.988 1.00 56.34 177 SER A O 1
ATOM 1374 N N . SER A 1 178 ? -6.327 -10.603 -16.220 1.00 67.19 178 SER A N 1
ATOM 1375 C CA . SER A 1 178 ? -4.973 -11.137 -16.377 1.00 67.19 178 SER A CA 1
ATOM 1376 C C . SER A 1 178 ? -3.909 -10.060 -16.163 1.00 67.19 178 SER A C 1
ATOM 1378 O O . SER A 1 178 ? -4.075 -8.918 -16.590 1.00 67.19 178 SER A O 1
ATOM 1380 N N . GLY A 1 179 ? -2.777 -10.445 -15.564 1.00 62.03 179 GLY A N 1
ATOM 1381 C CA . GLY A 1 179 ? -1.634 -9.544 -15.378 1.00 62.03 179 GLY A CA 1
ATOM 1382 C C . GLY A 1 179 ? -1.127 -8.942 -16.692 1.00 62.03 179 GLY A C 1
ATOM 1383 O O . GLY A 1 179 ? -0.757 -7.779 -16.715 1.00 62.03 179 GLY A O 1
ATOM 1384 N N . ARG A 1 180 ? -1.220 -9.678 -17.812 1.00 65.56 180 ARG A N 1
ATOM 1385 C CA . ARG A 1 180 ? -0.856 -9.156 -19.143 1.00 65.56 180 ARG A CA 1
ATOM 1386 C C . ARG A 1 180 ? -1.735 -7.992 -19.597 1.00 65.56 180 ARG A C 1
ATOM 1388 O O . ARG A 1 180 ? -1.216 -7.066 -20.196 1.00 65.56 180 ARG A O 1
ATOM 1395 N N . VAL A 1 181 ? -3.042 -8.027 -19.315 1.00 65.62 181 VAL A N 1
ATOM 1396 C CA . VAL A 1 181 ? -3.939 -6.904 -19.644 1.00 65.62 181 VAL A CA 1
ATOM 1397 C C . VAL A 1 181 ? -3.641 -5.699 -18.760 1.00 65.62 181 VAL A C 1
ATOM 1399 O O . VAL A 1 181 ? -3.629 -4.579 -19.253 1.00 65.62 181 VAL A O 1
ATOM 1402 N N . ARG A 1 182 ? -3.349 -5.921 -17.474 1.00 67.31 182 ARG A N 1
ATOM 1403 C CA . ARG A 1 182 ? -2.952 -4.843 -16.559 1.00 67.31 182 ARG A CA 1
ATOM 1404 C C . ARG A 1 182 ? -1.661 -4.161 -17.016 1.00 67.31 182 ARG A C 1
ATOM 1406 O O . ARG A 1 182 ? -1.649 -2.949 -17.176 1.00 67.31 182 ARG A O 1
ATOM 1413 N N . LEU A 1 183 ? -0.641 -4.956 -17.328 1.00 67.12 183 LEU A N 1
ATOM 1414 C CA . LEU A 1 183 ? 0.636 -4.472 -17.845 1.00 67.12 183 LEU A CA 1
ATOM 1415 C C . LEU A 1 183 ? 0.466 -3.747 -19.192 1.00 67.12 183 LEU A C 1
ATOM 1417 O O . LEU A 1 183 ? 1.045 -2.689 -19.404 1.00 67.12 183 LEU A O 1
ATOM 1421 N N . ALA A 1 184 ? -0.374 -4.268 -20.094 1.00 71.81 184 ALA A N 1
ATOM 1422 C CA . ALA A 1 184 ? -0.685 -3.605 -21.361 1.00 71.81 184 ALA A CA 1
ATOM 1423 C C . ALA A 1 184 ? -1.357 -2.233 -21.160 1.00 71.81 184 ALA A C 1
ATOM 1425 O O . ALA A 1 184 ? -1.052 -1.303 -21.898 1.00 71.81 184 ALA A O 1
ATOM 1426 N N . LEU A 1 185 ? -2.226 -2.079 -20.153 1.00 71.75 185 LEU A N 1
ATOM 1427 C CA . LEU A 1 185 ? -2.835 -0.787 -19.804 1.00 71.75 185 LEU A CA 1
ATOM 1428 C C . LEU A 1 185 ? -1.821 0.198 -19.203 1.00 71.75 185 LEU A C 1
ATOM 1430 O O . LEU A 1 185 ? -1.898 1.393 -19.482 1.00 71.75 185 LEU A O 1
ATOM 1434 N N . GLU A 1 186 ? -0.869 -0.287 -18.405 1.00 72.12 186 GLU A N 1
ATOM 1435 C CA . GLU A 1 186 ? 0.227 0.527 -17.863 1.00 72.12 186 GLU A CA 1
ATOM 1436 C C . GLU A 1 186 ? 1.137 1.047 -18.985 1.00 72.12 186 GLU A C 1
ATOM 1438 O O . GLU A 1 186 ? 1.386 2.252 -19.069 1.00 72.12 186 GLU A O 1
ATOM 1443 N N . TRP A 1 187 ? 1.537 0.181 -19.923 1.00 80.38 187 TRP A N 1
ATOM 1444 C CA . TRP A 1 187 ? 2.293 0.601 -21.108 1.00 80.38 187 TRP A CA 1
ATOM 1445 C C . TRP A 1 187 ? 1.483 1.510 -22.023 1.00 80.38 187 TRP A C 1
ATOM 1447 O O . TRP A 1 187 ? 2.023 2.497 -22.517 1.00 80.38 187 TRP A O 1
ATOM 1457 N N . ALA A 1 188 ? 0.186 1.240 -22.205 1.00 80.56 188 ALA A N 1
ATOM 1458 C CA . ALA A 1 188 ? -0.683 2.114 -22.982 1.00 80.56 188 ALA A CA 1
ATOM 1459 C C . ALA A 1 188 ? -0.653 3.544 -22.437 1.00 80.56 188 ALA A C 1
ATOM 1461 O O . ALA A 1 188 ? -0.524 4.498 -23.200 1.00 80.56 188 ALA A O 1
ATOM 1462 N N . ARG A 1 189 ? -0.731 3.685 -21.109 1.00 75.00 189 ARG A N 1
ATOM 1463 C CA . ARG A 1 189 ? -0.649 4.978 -20.434 1.00 75.00 189 ARG A CA 1
ATOM 1464 C C . ARG A 1 189 ? 0.695 5.659 -20.685 1.00 75.00 189 ARG A C 1
ATOM 1466 O O . ARG A 1 189 ? 0.690 6.794 -21.147 1.00 75.00 189 ARG A O 1
ATOM 1473 N N . LYS A 1 190 ? 1.818 4.966 -20.457 1.00 79.31 190 LYS A N 1
ATOM 1474 C CA . LYS A 1 190 ? 3.159 5.538 -20.683 1.00 79.31 190 LYS A CA 1
ATOM 1475 C C . LYS A 1 190 ? 3.339 6.008 -22.132 1.00 79.31 190 LYS A C 1
ATOM 1477 O O . LYS A 1 190 ? 3.839 7.101 -22.365 1.00 79.31 190 LYS A O 1
ATOM 1482 N N . ILE A 1 191 ? 2.888 5.212 -23.104 1.00 83.00 191 ILE A N 1
ATOM 1483 C CA . ILE A 1 191 ? 2.959 5.559 -24.531 1.00 83.00 191 ILE A CA 1
ATOM 1484 C C . ILE A 1 191 ? 2.107 6.793 -24.836 1.00 83.00 191 ILE A C 1
ATOM 1486 O O . ILE A 1 191 ? 2.564 7.675 -25.557 1.00 83.00 191 ILE A O 1
ATOM 1490 N N . ILE A 1 192 ? 0.885 6.875 -24.299 1.00 82.12 192 ILE A N 1
ATOM 1491 C CA . ILE A 1 192 ? 0.017 8.045 -24.496 1.00 82.12 192 ILE A CA 1
ATOM 1492 C C . ILE A 1 192 ? 0.672 9.301 -23.916 1.00 82.12 192 ILE A C 1
ATOM 1494 O O . ILE A 1 192 ? 0.741 10.307 -24.617 1.00 82.12 192 ILE A O 1
ATOM 1498 N N . ASP A 1 193 ? 1.202 9.222 -22.694 1.00 79.38 193 ASP A N 1
ATOM 1499 C CA . ASP A 1 193 ? 1.858 10.349 -22.022 1.00 79.38 193 ASP A CA 1
ATOM 1500 C C . ASP A 1 193 ? 3.087 10.835 -22.817 1.00 79.38 193 ASP A C 1
ATOM 1502 O O . ASP A 1 193 ? 3.246 12.038 -23.044 1.00 79.38 193 ASP A O 1
ATOM 1506 N N . LEU A 1 194 ? 3.911 9.909 -23.325 1.00 83.19 194 LEU A N 1
ATOM 1507 C CA . LEU A 1 194 ? 5.045 10.239 -24.193 1.00 83.19 194 LEU A CA 1
ATOM 1508 C C . LEU A 1 194 ? 4.592 10.877 -25.508 1.00 83.19 194 LEU A C 1
ATOM 1510 O O . LEU A 1 194 ? 5.143 11.896 -25.911 1.00 83.19 194 LEU A O 1
ATOM 1514 N N . VAL A 1 195 ? 3.578 10.329 -26.180 1.00 86.81 195 VAL A N 1
ATOM 1515 C CA . VAL A 1 195 ? 3.088 10.868 -27.460 1.00 86.81 195 VAL A CA 1
ATOM 1516 C C . VAL A 1 195 ? 2.450 12.242 -27.304 1.00 86.81 195 VAL A C 1
ATOM 1518 O O . VAL A 1 195 ? 2.689 13.115 -28.141 1.00 86.81 195 VAL A O 1
ATOM 1521 N N . ASP A 1 196 ? 1.697 12.470 -26.230 1.00 83.00 196 ASP A N 1
ATOM 1522 C CA . ASP A 1 196 ? 1.163 13.792 -25.911 1.00 83.00 196 ASP A CA 1
ATOM 1523 C C . ASP A 1 196 ? 2.296 14.791 -25.634 1.00 83.00 196 ASP A C 1
ATOM 1525 O O . ASP A 1 196 ? 2.254 15.922 -26.129 1.00 83.00 196 ASP A O 1
ATOM 1529 N N . TRP A 1 197 ? 3.347 14.379 -24.916 1.00 87.44 197 TRP A N 1
ATOM 1530 C CA . TRP A 1 197 ? 4.530 15.212 -24.699 1.00 87.44 197 TRP A CA 1
ATOM 1531 C C . TRP A 1 197 ? 5.266 15.524 -26.011 1.00 87.44 197 TRP A C 1
ATOM 1533 O O . TRP A 1 197 ? 5.580 16.689 -26.270 1.00 87.44 197 TRP A O 1
ATOM 1543 N N . MET A 1 198 ? 5.483 14.525 -26.873 1.00 90.81 198 MET A N 1
ATOM 1544 C CA . MET A 1 198 ? 6.110 14.698 -28.189 1.00 90.81 198 MET A CA 1
ATOM 1545 C C . MET A 1 198 ? 5.318 15.701 -29.036 1.00 90.81 198 MET A C 1
ATOM 1547 O O . MET A 1 198 ? 5.882 16.653 -29.576 1.00 90.81 198 MET A O 1
ATOM 1551 N N . ALA A 1 199 ? 3.994 15.543 -29.103 1.00 86.19 199 ALA A N 1
ATOM 1552 C CA . ALA A 1 199 ? 3.116 16.438 -29.850 1.00 86.19 199 ALA A CA 1
ATOM 1553 C C . ALA A 1 199 ? 3.108 17.868 -29.277 1.00 86.19 199 ALA A C 1
ATOM 1555 O O . ALA A 1 199 ? 3.116 18.838 -30.037 1.00 86.19 199 ALA A O 1
ATOM 1556 N N . ALA A 1 200 ? 3.134 18.023 -27.949 1.00 83.25 200 ALA A N 1
ATOM 1557 C CA . ALA A 1 200 ? 3.199 19.332 -27.299 1.00 83.25 200 ALA A CA 1
ATOM 1558 C C . ALA A 1 200 ? 4.531 20.053 -27.570 1.00 83.25 200 ALA A C 1
ATOM 1560 O O . ALA A 1 200 ? 4.546 21.268 -27.789 1.00 83.25 200 ALA A O 1
ATOM 1561 N N . ASN A 1 201 ? 5.640 19.312 -27.613 1.00 83.94 201 ASN A N 1
ATOM 1562 C CA . ASN A 1 201 ? 6.983 19.857 -27.821 1.00 83.94 201 ASN A CA 1
ATOM 1563 C C . ASN A 1 201 ? 7.416 19.890 -29.290 1.00 83.94 201 ASN A C 1
ATOM 1565 O O . ASN A 1 201 ? 8.453 20.461 -29.604 1.00 83.94 201 ASN A O 1
ATOM 1569 N N . ALA A 1 202 ? 6.597 19.391 -30.218 1.00 82.00 202 ALA A N 1
ATOM 1570 C CA . ALA A 1 202 ? 6.868 19.396 -31.656 1.00 82.00 202 ALA A CA 1
ATOM 1571 C C . ALA A 1 202 ? 7.303 20.763 -32.223 1.00 82.00 202 ALA A C 1
ATOM 1573 O O . ALA A 1 202 ? 8.082 20.829 -33.174 1.00 82.00 202 ALA A O 1
ATOM 1574 N N . HIS A 1 203 ? 6.815 21.864 -31.643 1.00 77.00 203 HIS A N 1
ATOM 1575 C CA . HIS A 1 203 ? 7.178 23.222 -32.048 1.00 77.00 203 HIS A CA 1
ATOM 1576 C C . HIS A 1 203 ? 8.642 23.581 -31.744 1.00 77.00 203 HIS A C 1
ATOM 1578 O O . HIS A 1 203 ? 9.223 24.386 -32.470 1.00 77.00 203 HIS A O 1
ATOM 1584 N N . VAL A 1 204 ? 9.257 22.979 -30.722 1.00 75.88 204 VAL A N 1
ATOM 1585 C CA . VAL A 1 204 ? 10.673 23.179 -30.368 1.00 75.88 204 VAL A CA 1
ATOM 1586 C C . VAL A 1 204 ? 11.589 22.684 -31.490 1.00 75.88 204 VAL A C 1
ATOM 1588 O O . VAL A 1 204 ? 12.573 23.334 -31.828 1.00 75.88 204 VAL A O 1
ATOM 1591 N N . TYR A 1 205 ? 11.189 21.601 -32.153 1.00 68.44 205 TYR A N 1
ATOM 1592 C CA . TYR A 1 205 ? 11.935 20.932 -33.225 1.00 68.44 205 TYR A CA 1
ATOM 1593 C C . TYR A 1 205 ? 11.509 21.408 -34.624 1.00 68.44 205 TYR A C 1
ATOM 1595 O O . TYR A 1 205 ? 11.819 20.780 -35.634 1.00 68.44 205 TYR A O 1
ATOM 1603 N N . SER A 1 206 ? 10.754 22.512 -34.700 1.00 55.38 206 SER A N 1
ATOM 1604 C CA . SER A 1 206 ? 10.263 23.075 -35.967 1.00 55.38 206 SER A CA 1
ATOM 1605 C C . SER A 1 206 ? 11.243 24.050 -36.636 1.00 55.38 206 SER A C 1
ATOM 1607 O O . SER A 1 206 ? 10.967 24.533 -37.734 1.00 55.38 206 SER A O 1
ATOM 1609 N N . TYR A 1 207 ? 12.390 24.327 -36.006 1.00 44.44 207 TYR A N 1
ATOM 1610 C CA . TYR A 1 207 ? 13.448 25.161 -36.572 1.00 44.44 207 TYR A CA 1
ATOM 1611 C C . TYR A 1 207 ? 14.367 24.316 -37.468 1.00 44.44 207 TYR A C 1
ATOM 1613 O O . TYR A 1 207 ? 15.159 23.514 -36.980 1.00 44.44 207 TYR A O 1
ATOM 1621 N N . GLU A 1 208 ? 14.256 24.472 -38.789 1.00 49.84 208 GLU A N 1
ATOM 1622 C CA . GLU A 1 208 ? 15.212 23.889 -39.739 1.00 49.84 208 GLU A CA 1
ATOM 1623 C C . GLU A 1 208 ? 16.602 24.512 -39.493 1.00 49.84 208 GLU A C 1
ATOM 1625 O O . GLU A 1 208 ? 16.843 25.663 -39.861 1.00 49.84 208 GLU A O 1
ATOM 1630 N N . LYS A 1 209 ? 17.509 23.767 -38.839 1.00 40.94 209 LYS A N 1
ATOM 1631 C CA . LYS A 1 209 ? 18.946 24.099 -38.741 1.00 40.94 209 LYS A CA 1
ATOM 1632 C C . LYS A 1 209 ? 19.460 24.335 -40.173 1.00 40.94 209 LYS A C 1
ATOM 1634 O O . LYS A 1 209 ? 19.174 23.535 -41.067 1.00 40.94 209 LYS A O 1
ATOM 1639 N N . SER A 1 210 ? 20.120 25.465 -40.425 1.00 47.28 210 SER A N 1
ATOM 1640 C CA . SER A 1 210 ? 20.483 25.871 -41.788 1.00 47.28 210 SER A CA 1
ATOM 1641 C C . SER A 1 210 ? 21.664 25.046 -42.318 1.00 47.28 210 SER A C 1
ATOM 1643 O O . SER A 1 210 ? 22.467 24.552 -41.532 1.00 47.28 210 SER A O 1
ATOM 1645 N N . GLU A 1 211 ? 21.820 24.931 -43.645 1.00 45.88 211 GLU A N 1
ATOM 1646 C CA . GLU A 1 211 ? 22.959 24.230 -44.284 1.00 45.88 211 GLU A CA 1
ATOM 1647 C C . GLU A 1 211 ? 24.338 24.729 -43.797 1.00 45.88 211 GLU A C 1
ATOM 1649 O O . GLU A 1 211 ? 25.321 24.002 -43.892 1.00 45.88 211 GLU A O 1
ATOM 1654 N N . ALA A 1 212 ? 24.421 25.947 -43.251 1.00 42.56 212 ALA A N 1
ATOM 1655 C CA . ALA A 1 212 ? 25.650 26.514 -42.700 1.00 42.56 212 ALA A CA 1
ATOM 1656 C C . ALA A 1 212 ? 25.984 26.016 -41.281 1.00 42.56 212 ALA A C 1
ATOM 1658 O O . ALA A 1 212 ? 27.148 26.041 -40.896 1.00 42.56 212 ALA A O 1
ATOM 1659 N N . ASP A 1 213 ? 24.985 25.568 -40.518 1.00 45.06 213 ASP A N 1
ATOM 1660 C CA . ASP A 1 213 ? 25.174 25.071 -39.151 1.00 45.06 213 ASP A CA 1
ATOM 1661 C C . ASP A 1 213 ? 25.615 23.597 -39.146 1.00 45.06 213 ASP A C 1
ATOM 1663 O O . ASP A 1 213 ? 26.322 23.177 -38.240 1.00 45.06 213 ASP A O 1
ATOM 1667 N N . ILE A 1 214 ? 25.246 22.836 -40.187 1.00 49.16 214 ILE A N 1
ATOM 1668 C CA . ILE A 1 214 ? 25.660 21.436 -40.406 1.00 49.16 214 ILE A CA 1
ATOM 1669 C C . ILE A 1 214 ? 27.138 21.366 -40.822 1.00 49.16 214 ILE A C 1
ATOM 1671 O O . ILE A 1 214 ? 27.885 20.533 -40.324 1.00 49.16 214 ILE A O 1
ATOM 1675 N N . ALA A 1 215 ? 27.588 22.301 -41.665 1.00 46.69 215 ALA A N 1
ATOM 1676 C CA . ALA A 1 215 ? 28.976 22.356 -42.128 1.00 46.69 215 ALA A CA 1
ATOM 1677 C C . ALA A 1 215 ? 29.994 22.654 -41.006 1.00 46.69 215 ALA A C 1
ATOM 1679 O O . ALA A 1 215 ? 31.167 22.327 -41.139 1.00 46.69 215 ALA A O 1
ATOM 1680 N N . LEU A 1 216 ? 29.555 23.278 -39.906 1.00 46.06 216 LEU A N 1
ATOM 1681 C CA . LEU A 1 216 ? 30.403 23.569 -38.743 1.00 46.06 216 LEU A CA 1
ATOM 1682 C C . LEU A 1 216 ? 30.529 22.384 -37.773 1.00 46.06 216 LEU A C 1
ATOM 1684 O O . LEU A 1 216 ? 31.490 22.347 -37.010 1.00 46.06 216 LEU A O 1
ATOM 1688 N N . GLU A 1 217 ? 29.579 21.445 -37.792 1.00 48.94 217 GLU A N 1
ATOM 1689 C CA . GLU A 1 217 ? 29.668 20.175 -37.054 1.00 48.94 217 GLU A CA 1
ATOM 1690 C C . GLU A 1 217 ? 30.468 19.133 -37.860 1.00 48.94 217 GLU A C 1
ATOM 1692 O O . GLU A 1 217 ? 31.315 18.464 -37.279 1.00 48.94 217 GLU A O 1
ATOM 1697 N N . GLU A 1 218 ? 30.342 19.094 -39.196 1.00 48.56 218 GLU A N 1
ATOM 1698 C CA . GLU A 1 218 ? 31.200 18.254 -40.060 1.00 48.56 218 GLU A CA 1
ATOM 1699 C C . GLU A 1 218 ? 32.696 18.640 -39.955 1.00 48.56 218 GLU A C 1
ATOM 1701 O O . GLU A 1 218 ? 33.556 17.768 -39.885 1.00 48.56 218 GLU A O 1
ATOM 1706 N N . GLU A 1 219 ? 33.029 19.935 -39.829 1.00 43.41 219 GLU A N 1
ATOM 1707 C CA . GLU A 1 219 ? 34.414 20.385 -39.570 1.00 43.41 219 GLU A CA 1
ATOM 1708 C C . GLU A 1 219 ? 34.918 20.069 -38.142 1.00 43.41 219 GLU A C 1
ATOM 1710 O O . GLU A 1 219 ? 36.126 20.146 -37.891 1.00 43.41 219 GLU A O 1
ATOM 1715 N N . ALA A 1 220 ? 34.024 19.742 -37.201 1.00 41.69 220 ALA A N 1
ATOM 1716 C CA . ALA A 1 220 ? 34.385 19.330 -35.844 1.00 41.69 220 ALA A CA 1
ATOM 1717 C C . ALA A 1 220 ? 34.617 17.810 -35.742 1.00 41.69 220 ALA A C 1
ATOM 1719 O O . ALA A 1 220 ? 35.526 17.406 -35.015 1.00 41.69 220 ALA A O 1
ATOM 1720 N N . ASP A 1 221 ? 33.879 17.006 -36.516 1.00 39.97 221 ASP A N 1
ATOM 1721 C CA . ASP A 1 221 ? 34.071 15.550 -36.635 1.00 39.97 221 ASP A CA 1
ATOM 1722 C C . ASP A 1 221 ? 35.326 15.187 -37.456 1.00 39.97 221 ASP A C 1
ATOM 1724 O O . ASP A 1 221 ? 36.041 14.241 -37.123 1.00 39.97 221 ASP A O 1
ATOM 1728 N N . ASP A 1 222 ? 35.694 16.005 -38.450 1.00 40.09 222 ASP A N 1
ATOM 1729 C CA . ASP A 1 222 ? 36.902 15.815 -39.276 1.00 40.09 222 ASP A CA 1
ATOM 1730 C C . ASP A 1 222 ? 38.238 15.933 -38.492 1.00 40.09 222 ASP A C 1
ATOM 1732 O O . ASP A 1 222 ? 39.322 15.718 -39.048 1.00 40.09 222 ASP A O 1
ATOM 1736 N N . LEU A 1 223 ? 38.204 16.281 -37.198 1.00 39.22 223 LEU A N 1
ATOM 1737 C CA . LEU A 1 223 ? 39.387 16.422 -36.336 1.00 39.22 223 LEU A CA 1
ATOM 1738 C C . LEU A 1 223 ? 39.658 15.228 -35.402 1.00 39.22 223 LEU A C 1
ATOM 1740 O O . LEU A 1 223 ? 40.692 15.242 -34.728 1.00 39.22 223 LEU A O 1
ATOM 1744 N N . GLU A 1 224 ? 38.826 14.182 -35.415 1.00 41.09 224 GLU A N 1
ATOM 1745 C CA . GLU A 1 224 ? 39.092 12.911 -34.713 1.00 41.09 224 GLU A CA 1
ATOM 1746 C C . GLU A 1 224 ? 39.462 11.736 -35.636 1.00 41.09 224 GLU A C 1
ATOM 1748 O O . GLU A 1 224 ? 39.717 10.633 -35.161 1.00 41.09 224 GLU A O 1
ATOM 1753 N N . GLU A 1 225 ? 39.642 11.955 -36.941 1.00 42.53 225 GLU A N 1
ATOM 1754 C CA . GLU A 1 225 ? 40.147 10.912 -37.840 1.00 42.53 225 GLU A CA 1
ATOM 1755 C C . GLU A 1 225 ? 41.664 11.008 -38.055 1.00 42.53 225 GLU A C 1
ATOM 1757 O O . GLU A 1 225 ? 42.194 11.547 -39.030 1.00 42.53 225 GLU A O 1
ATOM 1762 N N . ASN A 1 226 ? 42.404 10.428 -37.114 1.00 34.94 226 ASN A N 1
ATOM 1763 C CA . ASN A 1 226 ? 43.675 9.784 -37.425 1.00 34.94 226 ASN A CA 1
ATOM 1764 C C . ASN A 1 226 ? 44.046 8.830 -36.294 1.00 34.94 226 ASN A C 1
ATOM 1766 O O . ASN A 1 226 ? 44.569 9.291 -35.283 1.00 34.94 226 ASN A O 1
ATOM 1770 N N . LEU A 1 227 ? 43.813 7.524 -36.502 1.00 33.47 227 LEU A N 1
ATOM 1771 C CA . LEU A 1 227 ? 44.707 6.402 -36.155 1.00 33.47 227 LEU A CA 1
ATOM 1772 C C . LEU A 1 227 ? 44.005 5.039 -36.381 1.00 33.47 227 LEU A C 1
ATOM 1774 O O . LEU A 1 227 ? 43.314 4.567 -35.502 1.00 33.47 227 LEU A O 1
ATOM 1778 N N . SER A 1 228 ? 44.260 4.375 -37.519 1.00 41.62 228 SER A N 1
ATOM 1779 C CA . SER A 1 228 ? 44.341 2.898 -37.669 1.00 41.62 228 SER A CA 1
ATOM 1780 C C . SER A 1 228 ? 43.221 2.012 -37.048 1.00 41.62 228 SER A C 1
ATOM 1782 O O . SER A 1 228 ? 43.456 1.387 -36.016 1.00 41.62 228 SER A O 1
ATOM 1784 N N . TRP A 1 229 ? 42.079 1.847 -37.736 1.00 34.06 229 TRP A N 1
ATOM 1785 C CA . TRP A 1 229 ? 40.901 1.065 -37.291 1.00 34.06 229 TRP A CA 1
ATOM 1786 C C . TRP A 1 229 ? 40.403 0.033 -38.328 1.00 34.06 229 TRP A C 1
ATOM 1788 O O . TRP A 1 229 ? 39.393 0.258 -38.980 1.00 34.06 229 TRP A O 1
ATOM 1798 N N . GLU A 1 230 ? 41.071 -1.109 -38.509 1.00 42.03 230 GLU A N 1
ATOM 1799 C CA . GLU A 1 230 ? 40.477 -2.222 -39.295 1.00 42.03 230 GLU A CA 1
ATOM 1800 C C . GLU A 1 230 ? 40.342 -3.533 -38.496 1.00 42.03 230 GLU A C 1
ATOM 1802 O O . GLU A 1 230 ? 39.478 -4.338 -38.826 1.00 42.03 230 GLU A O 1
ATOM 1807 N N . ASP A 1 231 ? 41.097 -3.719 -37.404 1.00 41.81 231 ASP A N 1
ATOM 1808 C CA . ASP A 1 231 ? 41.030 -4.939 -36.579 1.00 41.81 231 ASP A CA 1
ATOM 1809 C C . ASP A 1 231 ? 40.217 -4.758 -35.269 1.00 41.81 231 ASP A C 1
ATOM 1811 O O . ASP A 1 231 ? 39.671 -5.727 -34.753 1.00 41.81 231 ASP A O 1
ATOM 1815 N N . ILE A 1 232 ? 40.070 -3.525 -34.754 1.00 41.22 232 ILE A N 1
ATOM 1816 C CA . ILE A 1 232 ? 39.400 -3.232 -33.462 1.00 41.22 232 ILE A CA 1
ATOM 1817 C C . ILE A 1 232 ? 37.861 -3.241 -33.574 1.00 41.22 232 ILE A C 1
ATOM 1819 O O . ILE A 1 232 ? 37.181 -3.594 -32.613 1.00 41.22 232 ILE A O 1
ATOM 1823 N N . ASP A 1 233 ? 37.295 -2.877 -34.731 1.00 55.50 233 ASP A N 1
ATOM 1824 C CA . ASP A 1 233 ? 35.832 -2.846 -34.926 1.00 55.50 233 ASP A CA 1
ATOM 1825 C C . ASP A 1 233 ? 35.231 -4.253 -35.047 1.00 55.50 233 ASP A C 1
ATOM 1827 O O . ASP A 1 233 ? 34.146 -4.506 -34.534 1.00 55.50 233 ASP A O 1
ATOM 1831 N N . ILE A 1 234 ? 35.963 -5.198 -35.649 1.00 59.41 234 ILE A N 1
ATOM 1832 C CA . ILE A 1 234 ? 35.497 -6.584 -35.804 1.00 59.41 234 ILE A CA 1
ATOM 1833 C C . ILE A 1 234 ? 35.418 -7.275 -34.439 1.00 59.41 234 ILE A C 1
ATOM 1835 O O . ILE A 1 234 ? 34.415 -7.911 -34.138 1.00 59.41 234 ILE A O 1
ATOM 1839 N N . GLU A 1 235 ? 36.439 -7.117 -33.588 1.00 66.44 235 GLU A N 1
ATOM 1840 C CA . GLU A 1 235 ? 36.438 -7.719 -32.246 1.00 66.44 235 GLU A CA 1
ATOM 1841 C C . GLU A 1 235 ? 35.310 -7.162 -31.363 1.00 66.44 235 GLU A C 1
ATOM 1843 O O . GLU A 1 235 ? 34.729 -7.902 -30.571 1.00 66.44 235 GLU A O 1
ATOM 1848 N N . ARG A 1 236 ? 34.956 -5.879 -31.524 1.00 72.50 236 ARG A N 1
ATOM 1849 C CA . ARG A 1 236 ? 33.823 -5.250 -30.827 1.00 72.50 236 ARG A CA 1
ATOM 1850 C C . ARG A 1 236 ? 32.476 -5.753 -31.330 1.00 72.50 236 ARG A C 1
ATOM 1852 O O . ARG A 1 236 ? 31.614 -6.048 -30.507 1.00 72.50 236 ARG A O 1
ATOM 1859 N N . GLU A 1 237 ? 32.293 -5.856 -32.646 1.00 70.44 237 GLU A N 1
ATOM 1860 C CA . GLU A 1 237 ? 31.059 -6.383 -33.242 1.00 70.44 237 GLU A CA 1
ATOM 1861 C C . GLU A 1 237 ? 30.840 -7.864 -32.891 1.00 70.44 237 GLU A C 1
ATOM 1863 O O . GLU A 1 237 ? 29.726 -8.243 -32.521 1.00 70.44 237 GLU A O 1
ATOM 1868 N N . ASP A 1 238 ? 31.892 -8.689 -32.945 1.00 73.88 238 ASP A N 1
ATOM 1869 C CA . ASP A 1 238 ? 31.826 -10.114 -32.596 1.00 73.88 238 ASP A CA 1
ATOM 1870 C C . ASP A 1 238 ? 31.495 -10.308 -31.103 1.00 73.88 238 ASP A C 1
ATOM 1872 O O . ASP A 1 238 ? 30.584 -11.071 -30.768 1.00 73.88 238 ASP A O 1
ATOM 1876 N N . ALA A 1 239 ? 32.161 -9.565 -30.208 1.00 78.31 239 ALA A N 1
ATOM 1877 C CA . ALA A 1 239 ? 31.889 -9.616 -28.770 1.00 78.31 239 ALA A CA 1
ATOM 1878 C C . ALA A 1 239 ? 30.477 -9.114 -28.418 1.00 78.31 239 ALA A C 1
ATOM 1880 O O . ALA A 1 239 ? 29.819 -9.660 -27.529 1.00 78.31 239 ALA A O 1
ATOM 1881 N N . LEU A 1 240 ? 29.986 -8.087 -29.121 1.00 76.19 240 LEU A N 1
ATOM 1882 C CA . LEU A 1 240 ? 28.639 -7.554 -28.923 1.00 76.19 240 LEU A CA 1
ATOM 1883 C C . LEU A 1 240 ? 27.574 -8.579 -29.320 1.00 76.19 240 LEU A C 1
ATOM 1885 O O . LEU A 1 240 ? 26.639 -8.808 -28.557 1.00 76.19 240 LEU A O 1
ATOM 1889 N N . ALA A 1 241 ? 27.739 -9.233 -30.473 1.00 77.00 241 ALA A N 1
ATOM 1890 C CA . ALA A 1 241 ? 26.825 -10.276 -30.928 1.00 77.00 241 ALA A CA 1
ATOM 1891 C C . ALA A 1 241 ? 26.780 -11.477 -29.965 1.00 77.00 241 ALA A C 1
ATOM 1893 O O . ALA A 1 241 ? 25.708 -12.038 -29.737 1.00 77.00 241 ALA A O 1
ATOM 1894 N N . GLU A 1 242 ? 27.921 -11.856 -29.380 1.00 82.31 242 GLU A N 1
ATOM 1895 C CA . GLU A 1 242 ? 27.999 -12.926 -28.378 1.00 82.31 242 GLU A CA 1
ATOM 1896 C C . GLU A 1 242 ? 27.227 -12.567 -27.098 1.00 82.31 242 GLU A C 1
ATOM 1898 O O . GLU A 1 242 ? 26.436 -13.370 -26.600 1.00 82.31 242 GLU A O 1
ATOM 1903 N N . VAL A 1 243 ? 27.380 -11.338 -26.597 1.00 81.19 243 VAL A N 1
ATOM 1904 C CA . VAL A 1 243 ? 26.641 -10.867 -25.415 1.00 81.19 243 VAL A CA 1
ATOM 1905 C C . VAL A 1 243 ? 25.151 -10.687 -25.694 1.00 81.19 243 VAL A C 1
ATOM 1907 O O . VAL A 1 243 ? 24.330 -11.028 -24.844 1.00 81.19 243 VAL A O 1
ATOM 1910 N N . GLU A 1 244 ? 24.772 -10.189 -26.872 1.00 78.31 244 GLU A N 1
ATOM 1911 C CA . GLU A 1 244 ? 23.362 -10.055 -27.253 1.00 78.31 244 GLU A CA 1
ATOM 1912 C C . GLU A 1 244 ? 22.644 -11.409 -27.343 1.00 78.31 244 GLU A C 1
ATOM 1914 O O . GLU A 1 244 ? 21.459 -11.480 -27.024 1.00 78.31 244 GLU A O 1
ATOM 1919 N N . ASP A 1 245 ? 23.333 -12.481 -27.745 1.00 80.50 245 ASP A N 1
ATOM 1920 C CA . ASP A 1 245 ? 22.783 -13.843 -27.715 1.00 80.50 245 ASP A CA 1
ATOM 1921 C C . ASP A 1 245 ? 22.595 -14.333 -26.270 1.00 80.50 245 ASP A C 1
ATOM 1923 O O . ASP A 1 245 ? 21.516 -14.807 -25.914 1.00 80.50 245 ASP A O 1
ATOM 1927 N N . LEU A 1 246 ? 23.595 -14.130 -25.403 1.00 79.44 246 LEU A N 1
ATOM 1928 C CA . LEU A 1 246 ? 23.523 -14.510 -23.984 1.00 79.44 246 LEU A CA 1
ATOM 1929 C C . LEU A 1 246 ? 22.371 -13.813 -23.243 1.00 79.44 246 LEU A C 1
ATOM 1931 O O . LEU A 1 246 ? 21.647 -14.447 -22.472 1.00 79.44 246 LEU A O 1
ATOM 1935 N N . LEU A 1 247 ? 22.161 -12.523 -23.513 1.00 73.94 247 LEU A N 1
ATOM 1936 C CA . LEU A 1 247 ? 21.105 -11.718 -22.893 1.00 73.94 247 LEU A CA 1
ATOM 1937 C C . LEU A 1 247 ? 19.679 -12.114 -23.323 1.00 73.94 247 LEU A C 1
ATOM 1939 O O . LEU A 1 247 ? 18.715 -11.629 -22.731 1.00 73.94 247 LEU A O 1
ATOM 1943 N N . GLN A 1 248 ? 19.503 -12.981 -24.330 1.00 74.75 248 GLN A N 1
ATOM 1944 C CA . GLN A 1 248 ? 18.172 -13.491 -24.694 1.00 74.75 248 GLN A CA 1
ATOM 1945 C C . GLN A 1 248 ? 17.636 -14.515 -23.688 1.00 74.75 248 GLN A C 1
ATOM 1947 O O . GLN A 1 248 ? 16.418 -14.607 -23.509 1.00 74.75 248 GLN A O 1
ATOM 1952 N N . ASP A 1 249 ? 18.529 -15.278 -23.055 1.00 70.88 249 ASP A N 1
ATOM 1953 C CA . ASP A 1 249 ? 18.178 -16.416 -22.201 1.00 70.88 249 ASP A CA 1
ATOM 1954 C C . ASP A 1 249 ? 18.517 -16.184 -20.719 1.00 70.88 249 ASP A C 1
ATOM 1956 O O . ASP A 1 249 ? 17.849 -16.755 -19.848 1.00 70.88 249 ASP A O 1
ATOM 1960 N N . GLU A 1 250 ? 19.522 -15.353 -20.417 1.00 72.81 250 GLU A N 1
ATOM 1961 C CA . GLU A 1 250 ? 19.988 -15.094 -19.053 1.00 72.81 250 GLU A CA 1
ATOM 1962 C C . GLU A 1 250 ? 19.970 -13.602 -18.704 1.00 72.81 250 GLU A C 1
ATOM 1964 O O . GLU A 1 250 ? 20.491 -12.750 -19.423 1.00 72.81 250 GLU A O 1
ATOM 1969 N N . ASP A 1 251 ? 19.412 -13.285 -17.535 1.00 77.56 251 ASP A N 1
ATOM 1970 C CA . ASP A 1 251 ? 19.482 -11.939 -16.985 1.00 77.56 251 ASP A CA 1
ATOM 1971 C C . ASP A 1 251 ? 20.861 -11.746 -16.324 1.00 77.56 251 ASP A C 1
ATOM 1973 O O . ASP A 1 251 ? 21.044 -12.049 -15.144 1.00 77.56 251 ASP A O 1
ATOM 1977 N N . LEU A 1 252 ? 21.849 -11.250 -17.067 1.00 84.56 252 LEU A N 1
ATOM 1978 C CA . LEU A 1 252 ? 23.223 -11.093 -16.569 1.00 84.56 252 LEU A CA 1
ATOM 1979 C C . LEU A 1 252 ? 23.481 -9.699 -15.974 1.00 84.56 252 LEU A C 1
ATOM 1981 O O . LEU A 1 252 ? 22.823 -8.711 -16.313 1.00 84.56 252 LEU A O 1
ATOM 1985 N N . THR A 1 253 ? 24.436 -9.619 -15.052 1.00 88.62 253 THR A N 1
ATOM 1986 C CA . THR A 1 253 ? 25.009 -8.364 -14.542 1.00 88.62 253 THR A CA 1
ATOM 1987 C C . THR A 1 253 ? 26.228 -7.941 -15.369 1.00 88.62 253 THR A C 1
ATOM 1989 O O . THR A 1 253 ? 26.869 -8.789 -15.998 1.00 88.62 253 THR A O 1
ATOM 1992 N N . PRO A 1 254 ? 26.626 -6.657 -15.348 1.00 89.81 254 PRO A N 1
ATOM 1993 C CA . PRO A 1 254 ? 27.869 -6.230 -15.987 1.00 89.81 254 PRO A CA 1
ATOM 1994 C C . PRO A 1 254 ? 29.112 -6.983 -15.482 1.00 89.81 254 PRO A C 1
ATOM 1996 O O . PRO A 1 254 ? 30.019 -7.259 -16.265 1.00 89.81 254 PRO A O 1
ATOM 1999 N N . ALA A 1 255 ? 29.169 -7.350 -14.195 1.00 89.75 255 ALA A N 1
ATOM 2000 C CA . ALA A 1 255 ? 30.258 -8.165 -13.653 1.00 89.75 255 ALA A CA 1
ATOM 2001 C C . ALA A 1 255 ? 30.245 -9.598 -14.200 1.00 89.75 255 ALA A C 1
ATOM 2003 O O . ALA A 1 255 ? 31.309 -10.148 -14.484 1.00 89.75 255 ALA A O 1
ATOM 2004 N N . GLU A 1 256 ? 29.065 -10.194 -14.374 1.00 90.00 256 GLU A N 1
ATOM 2005 C CA . GLU A 1 256 ? 28.937 -11.519 -14.980 1.00 90.00 256 GLU A CA 1
ATOM 2006 C C . GLU A 1 256 ? 29.367 -11.483 -16.445 1.00 90.00 256 GLU A C 1
ATOM 2008 O O . GLU A 1 256 ? 30.232 -12.268 -16.818 1.00 90.00 256 GLU A O 1
ATOM 2013 N N . ILE A 1 257 ? 28.866 -10.534 -17.247 1.00 88.25 257 ILE A N 1
ATOM 2014 C CA . ILE A 1 257 ? 29.287 -10.355 -18.651 1.00 88.25 257 ILE A CA 1
ATOM 2015 C C . ILE A 1 257 ? 30.800 -10.168 -18.739 1.00 88.25 257 ILE A C 1
ATOM 2017 O O . ILE A 1 257 ? 31.463 -10.822 -19.543 1.00 88.25 257 ILE A O 1
ATOM 2021 N N . ARG A 1 258 ? 31.367 -9.326 -17.869 1.00 90.75 258 ARG A N 1
ATOM 2022 C CA . ARG A 1 258 ? 32.816 -9.133 -17.804 1.00 90.75 258 ARG A CA 1
ATOM 2023 C C . ARG A 1 258 ? 33.541 -10.445 -17.532 1.00 90.75 258 ARG A C 1
ATOM 2025 O O . ARG A 1 258 ? 34.515 -10.719 -18.215 1.00 90.75 258 ARG A O 1
ATOM 2032 N N . GLY A 1 259 ? 33.064 -11.254 -16.587 1.00 89.81 259 GLY A N 1
ATOM 2033 C CA . GLY A 1 259 ? 33.646 -12.561 -16.278 1.00 89.81 259 GLY A CA 1
ATOM 2034 C C . GLY A 1 259 ? 33.503 -13.593 -17.403 1.00 89.81 259 GLY A C 1
ATOM 2035 O O . GLY A 1 259 ? 34.380 -14.439 -17.549 1.00 89.81 259 GLY A O 1
ATOM 2036 N N . TRP A 1 260 ? 32.436 -13.524 -18.205 1.00 88.25 260 TRP A N 1
ATOM 2037 C CA . TRP A 1 260 ? 32.235 -14.389 -19.374 1.00 88.25 260 TRP A CA 1
ATOM 2038 C C . TRP A 1 260 ? 33.199 -14.063 -20.516 1.00 88.25 260 TRP A C 1
ATOM 2040 O O . TRP A 1 260 ? 33.718 -14.978 -21.146 1.00 88.25 260 TRP A O 1
ATOM 2050 N N . LEU A 1 261 ? 33.456 -12.776 -20.753 1.00 87.31 261 LEU A N 1
ATOM 2051 C CA . LEU A 1 261 ? 34.358 -12.314 -21.811 1.00 87.31 261 LEU A CA 1
ATOM 2052 C C . LEU A 1 261 ? 35.833 -12.257 -21.370 1.00 87.31 261 LEU A C 1
ATOM 2054 O O . LEU A 1 261 ? 36.734 -12.109 -22.203 1.00 87.31 261 LEU A O 1
ATOM 2058 N N . GLU A 1 262 ? 36.099 -12.357 -20.063 1.00 86.56 262 GLU A N 1
ATOM 2059 C CA . GLU A 1 262 ? 37.444 -12.299 -19.492 1.00 86.56 262 GLU A CA 1
ATOM 2060 C C . GLU A 1 262 ? 38.283 -13.500 -19.958 1.00 86.56 262 GLU A C 1
ATOM 2062 O O . GLU A 1 262 ? 38.137 -14.627 -19.488 1.00 86.56 262 GLU A O 1
ATOM 2067 N N . GLY A 1 263 ? 39.216 -13.237 -20.875 1.00 84.50 263 GLY A N 1
ATOM 2068 C CA . GLY A 1 263 ? 40.141 -14.231 -21.425 1.00 84.50 263 GLY A CA 1
ATOM 2069 C C . GLY A 1 263 ? 40.134 -14.297 -22.948 1.00 84.50 263 GLY A C 1
ATOM 2070 O O . GLY A 1 263 ? 41.181 -14.600 -23.524 1.00 84.50 263 GLY A O 1
ATOM 2071 N N . ASP A 1 264 ? 39.005 -13.951 -23.568 1.00 85.81 264 ASP A N 1
ATOM 2072 C CA . ASP A 1 264 ? 38.836 -13.932 -25.024 1.00 85.81 264 ASP A CA 1
ATOM 2073 C C . ASP A 1 264 ? 38.915 -12.507 -25.601 1.00 85.81 264 ASP A C 1
ATOM 2075 O O . ASP A 1 264 ? 39.372 -12.340 -26.730 1.00 85.81 264 ASP A O 1
ATOM 2079 N N . TYR A 1 265 ? 38.587 -11.479 -24.803 1.00 84.94 265 TYR A N 1
ATOM 2080 C CA . TYR A 1 265 ? 38.601 -10.073 -25.227 1.00 84.94 265 TYR A CA 1
ATOM 2081 C C . TYR A 1 265 ? 39.373 -9.158 -24.259 1.00 84.94 265 TYR A C 1
ATOM 2083 O O . TYR A 1 265 ? 39.486 -9.429 -23.059 1.00 84.94 265 TYR A O 1
ATOM 2091 N N . GLU A 1 266 ? 39.920 -8.051 -24.777 1.00 85.75 266 GLU A N 1
ATOM 2092 C CA . GLU A 1 266 ? 40.569 -7.021 -23.955 1.00 85.75 266 GLU A CA 1
ATOM 2093 C C . GLU A 1 266 ? 39.540 -6.186 -23.171 1.00 85.75 266 GLU A C 1
ATOM 2095 O O . GLU A 1 266 ? 38.402 -6.000 -23.599 1.00 85.75 266 GLU A O 1
ATOM 2100 N N . ALA A 1 267 ? 39.950 -5.628 -22.025 1.00 84.06 267 ALA A N 1
ATOM 2101 C CA . ALA A 1 267 ? 39.055 -4.889 -21.127 1.00 84.06 267 ALA A CA 1
ATOM 2102 C C . ALA A 1 267 ? 38.322 -3.718 -21.809 1.00 84.06 267 ALA A C 1
ATOM 2104 O O . ALA A 1 267 ? 37.156 -3.479 -21.512 1.00 84.06 267 ALA A O 1
ATOM 2105 N N . GLU A 1 268 ? 38.979 -3.033 -22.750 1.00 81.62 268 GLU A N 1
ATOM 2106 C CA . GLU A 1 268 ? 38.390 -1.922 -23.510 1.00 81.62 268 GLU A CA 1
ATOM 2107 C C . GLU A 1 268 ? 37.247 -2.382 -24.432 1.00 81.62 268 GLU A C 1
ATOM 2109 O O . GLU A 1 268 ? 36.268 -1.659 -24.607 1.00 81.62 268 GLU A O 1
ATOM 2114 N N . VAL A 1 269 ? 37.343 -3.592 -24.998 1.00 77.81 269 VAL A N 1
ATOM 2115 C CA . VAL A 1 269 ? 36.281 -4.196 -25.820 1.00 77.81 269 VAL A CA 1
ATOM 2116 C C . VAL A 1 269 ? 35.104 -4.611 -24.937 1.00 77.81 269 VAL A C 1
ATOM 2118 O O . VAL A 1 269 ? 33.956 -4.353 -25.280 1.00 77.81 269 VAL A O 1
ATOM 2121 N N . ILE A 1 270 ? 35.381 -5.184 -23.764 1.00 83.88 270 ILE A N 1
ATOM 2122 C CA . ILE A 1 270 ? 34.347 -5.595 -22.804 1.00 83.88 270 ILE A CA 1
ATOM 2123 C C . ILE A 1 270 ? 33.547 -4.386 -22.293 1.00 83.88 270 ILE A C 1
ATOM 2125 O O . ILE A 1 270 ? 32.319 -4.443 -22.237 1.00 83.88 270 ILE A O 1
ATOM 2129 N N . ASP A 1 271 ? 34.225 -3.289 -21.943 1.00 83.12 271 ASP A N 1
ATOM 2130 C CA . ASP A 1 271 ? 33.565 -2.053 -21.501 1.00 83.12 271 ASP A CA 1
ATOM 2131 C C . ASP A 1 271 ? 32.679 -1.471 -22.611 1.00 83.12 271 ASP A C 1
ATOM 2133 O O . ASP A 1 271 ? 31.528 -1.117 -22.354 1.00 83.12 271 ASP A O 1
ATOM 2137 N N . TYR A 1 272 ? 33.171 -1.470 -23.857 1.00 80.44 272 TYR A N 1
ATOM 2138 C CA . TYR A 1 272 ? 32.384 -1.062 -25.020 1.00 80.44 272 TYR A CA 1
ATOM 2139 C C . TYR A 1 272 ? 31.111 -1.906 -25.176 1.00 80.44 272 TYR A C 1
ATOM 2141 O O . TYR A 1 272 ? 30.026 -1.349 -25.335 1.00 80.44 272 TYR A O 1
ATOM 2149 N N . VAL A 1 273 ? 31.217 -3.235 -25.084 1.00 78.88 273 VAL A N 1
ATOM 2150 C CA . VAL A 1 273 ? 30.067 -4.143 -25.215 1.00 78.88 273 VAL A CA 1
ATOM 2151 C C . VAL A 1 273 ? 29.029 -3.903 -24.121 1.00 78.88 273 VAL A C 1
ATOM 2153 O O . VAL A 1 273 ? 27.841 -3.824 -24.424 1.00 78.88 273 VAL A O 1
ATOM 2156 N N . ILE A 1 274 ? 29.452 -3.727 -22.865 1.00 83.19 274 ILE A N 1
ATOM 2157 C CA . ILE A 1 274 ? 28.532 -3.418 -21.759 1.00 83.19 274 ILE A CA 1
ATOM 2158 C C . ILE A 1 274 ? 27.788 -2.102 -22.031 1.00 83.19 274 ILE A C 1
ATOM 2160 O O . ILE A 1 274 ? 26.587 -2.021 -21.786 1.00 83.19 274 ILE A O 1
ATOM 2164 N N . GLU A 1 275 ? 28.458 -1.081 -22.564 1.00 78.38 275 GLU A N 1
ATOM 2165 C CA . GLU A 1 275 ? 27.830 0.213 -22.862 1.00 78.38 275 GLU A CA 1
ATOM 2166 C C . GLU A 1 275 ? 26.883 0.185 -24.074 1.00 78.38 275 GLU A C 1
ATOM 2168 O O . GLU A 1 275 ? 25.927 0.959 -24.102 1.00 78.38 275 GLU A O 1
ATOM 2173 N N . HIS A 1 276 ? 27.121 -0.696 -25.052 1.00 76.75 276 HIS A N 1
ATOM 2174 C CA . HIS A 1 276 ? 26.422 -0.680 -26.346 1.00 76.75 276 HIS A CA 1
ATOM 2175 C C . HIS A 1 276 ? 25.457 -1.854 -26.563 1.00 76.75 276 HIS A C 1
ATOM 2177 O O . HIS A 1 276 ? 24.729 -1.863 -27.555 1.00 76.75 276 HIS A O 1
ATOM 2183 N N . CYS A 1 277 ? 25.415 -2.835 -25.659 1.00 75.69 277 CYS A N 1
ATOM 2184 C CA . CYS A 1 277 ? 24.444 -3.925 -25.742 1.00 75.69 277 CYS A CA 1
ATOM 2185 C C . CYS A 1 277 ? 23.002 -3.419 -25.580 1.00 75.69 277 CYS A C 1
ATOM 2187 O O . CYS A 1 277 ? 22.735 -2.433 -24.891 1.00 75.69 277 CYS A O 1
ATOM 2189 N N . GLN A 1 278 ? 22.047 -4.134 -26.181 1.00 76.25 278 GLN A N 1
ATOM 2190 C CA . GLN A 1 278 ? 20.611 -3.833 -26.106 1.00 76.25 278 GLN A CA 1
ATOM 2191 C C . GLN A 1 278 ? 19.988 -4.207 -24.743 1.00 76.25 278 GLN A C 1
ATOM 2193 O O . GLN A 1 278 ? 18.916 -4.809 -24.677 1.00 76.25 278 GLN A O 1
ATOM 2198 N N . CYS A 1 279 ? 20.657 -3.859 -23.645 1.00 74.12 279 CYS A N 1
ATOM 2199 C CA . CYS A 1 279 ? 20.184 -4.068 -22.284 1.00 74.12 279 CYS A CA 1
ATOM 2200 C C . CYS A 1 279 ? 19.729 -2.739 -21.670 1.00 74.12 279 CYS A C 1
ATOM 2202 O O . CYS A 1 279 ? 20.469 -1.755 -21.661 1.00 74.12 279 CYS A O 1
ATOM 2204 N N . ASP A 1 280 ? 18.520 -2.710 -21.107 1.00 79.44 280 ASP A N 1
ATOM 2205 C CA . ASP A 1 280 ? 18.091 -1.603 -20.250 1.00 79.44 280 ASP A CA 1
ATOM 2206 C C . ASP A 1 280 ? 18.756 -1.760 -18.877 1.00 79.44 280 ASP A C 1
ATOM 2208 O O . ASP A 1 280 ? 18.230 -2.407 -17.966 1.00 79.44 280 ASP A O 1
ATOM 2212 N N . TRP A 1 281 ? 19.951 -1.185 -18.740 1.00 81.19 281 TRP A N 1
ATOM 2213 C CA . TRP A 1 281 ? 20.734 -1.280 -17.513 1.00 81.19 281 TRP A CA 1
ATOM 2214 C C . TRP A 1 281 ? 20.064 -0.620 -16.313 1.00 81.19 281 TRP A C 1
ATOM 2216 O O . TRP A 1 281 ? 20.273 -1.074 -15.187 1.00 81.19 281 TRP A O 1
ATOM 2226 N N . SER A 1 282 ? 19.231 0.398 -16.538 1.00 77.12 282 SER A N 1
ATOM 2227 C CA . SER A 1 282 ? 18.464 1.046 -15.475 1.00 77.12 282 SER A CA 1
ATOM 2228 C C . SER A 1 282 ? 17.428 0.081 -14.884 1.00 77.12 282 SER A C 1
ATOM 2230 O O . SER A 1 282 ? 17.341 -0.081 -13.662 1.00 77.12 282 SER A O 1
ATOM 2232 N N . TRP A 1 283 ? 16.719 -0.648 -15.752 1.00 77.81 283 TRP A N 1
ATOM 2233 C CA . TRP A 1 283 ? 15.761 -1.678 -15.368 1.00 77.81 283 TRP A CA 1
ATOM 2234 C C . TRP A 1 283 ? 16.449 -2.900 -14.760 1.00 77.81 283 TRP A C 1
ATOM 2236 O O . TRP A 1 283 ? 16.004 -3.419 -13.734 1.00 77.81 283 TRP A O 1
ATOM 2246 N N . ARG A 1 284 ? 17.566 -3.346 -15.345 1.00 84.38 284 ARG A N 1
ATOM 2247 C CA . ARG A 1 284 ? 18.329 -4.484 -14.820 1.00 84.38 284 ARG A CA 1
ATOM 2248 C C . ARG A 1 284 ? 18.856 -4.192 -13.416 1.00 84.38 284 ARG A C 1
ATOM 2250 O O . ARG A 1 284 ? 18.689 -5.015 -12.515 1.00 84.38 284 ARG A O 1
ATOM 2257 N N . ALA A 1 285 ? 19.413 -3.000 -13.204 1.00 86.69 285 ALA A N 1
ATOM 2258 C CA . ALA A 1 285 ? 19.831 -2.539 -11.885 1.00 86.69 285 ALA A CA 1
ATOM 2259 C C . ALA A 1 285 ? 18.650 -2.477 -10.905 1.00 86.69 285 ALA A C 1
ATOM 2261 O O . ALA A 1 285 ? 18.807 -2.859 -9.748 1.00 86.69 285 ALA A O 1
ATOM 2262 N N . TYR A 1 286 ? 17.462 -2.048 -11.352 1.00 86.12 286 TYR A N 1
ATOM 2263 C CA . TYR A 1 286 ? 16.251 -2.039 -10.525 1.00 86.12 286 TYR A CA 1
ATOM 2264 C C . TYR A 1 286 ? 15.828 -3.447 -10.082 1.00 86.12 286 TYR A C 1
ATOM 2266 O O . TYR A 1 286 ? 15.510 -3.639 -8.910 1.00 86.12 286 TYR A O 1
ATOM 2274 N N . GLN A 1 287 ? 15.840 -4.437 -10.980 1.00 84.81 287 GLN A N 1
ATOM 2275 C CA . GLN A 1 287 ? 15.474 -5.820 -10.643 1.00 84.81 287 GLN A CA 1
ATOM 2276 C C . GLN A 1 287 ? 16.413 -6.414 -9.589 1.00 84.81 287 GLN A C 1
ATOM 2278 O O . GLN A 1 287 ? 15.967 -6.984 -8.598 1.00 84.81 287 GLN A O 1
ATOM 2283 N N . ILE A 1 288 ? 17.717 -6.231 -9.773 1.00 86.31 288 ILE A N 1
ATOM 2284 C CA . ILE A 1 288 ? 18.723 -6.717 -8.825 1.00 86.31 288 ILE A CA 1
ATOM 2285 C C . ILE A 1 288 ? 18.608 -5.972 -7.494 1.00 86.31 288 ILE A C 1
ATOM 2287 O O . ILE A 1 288 ? 18.642 -6.576 -6.423 1.00 86.31 288 ILE A O 1
ATOM 2291 N N . ALA A 1 289 ? 18.414 -4.653 -7.548 1.00 87.69 289 ALA A N 1
ATOM 2292 C CA . ALA A 1 289 ? 18.187 -3.843 -6.363 1.00 87.69 289 ALA A CA 1
ATOM 2293 C C . ALA A 1 289 ? 16.963 -4.315 -5.569 1.00 87.69 289 ALA A C 1
ATOM 2295 O O . ALA A 1 289 ? 17.020 -4.418 -4.344 1.00 87.69 289 ALA A O 1
ATOM 2296 N N . HIS A 1 290 ? 15.874 -4.634 -6.263 1.00 85.94 290 HIS A N 1
ATOM 2297 C CA . HIS A 1 290 ? 14.675 -5.200 -5.666 1.00 85.94 290 HIS A CA 1
ATOM 2298 C C . HIS A 1 290 ? 14.980 -6.510 -4.920 1.00 85.94 290 HIS A C 1
ATOM 2300 O O . HIS A 1 290 ? 14.583 -6.655 -3.762 1.00 85.94 290 HIS A O 1
ATOM 2306 N N . ASP A 1 291 ? 15.729 -7.426 -5.535 1.00 85.69 291 ASP A N 1
ATOM 2307 C CA . ASP A 1 291 ? 16.107 -8.708 -4.923 1.00 85.69 291 ASP A CA 1
ATOM 2308 C C . ASP A 1 291 ? 17.038 -8.535 -3.714 1.00 85.69 291 ASP A C 1
ATOM 2310 O O . ASP A 1 291 ? 16.934 -9.263 -2.721 1.00 85.69 291 ASP A O 1
ATOM 2314 N N . TYR A 1 292 ? 17.923 -7.537 -3.746 1.00 86.19 292 TYR A N 1
ATOM 2315 C CA . TYR A 1 292 ? 18.758 -7.183 -2.599 1.00 86.19 292 TYR A CA 1
ATOM 2316 C C . TYR A 1 292 ? 17.947 -6.653 -1.421 1.00 86.19 292 TYR A C 1
ATOM 2318 O O . TYR A 1 292 ? 18.217 -7.022 -0.273 1.00 86.19 292 TYR A O 1
ATOM 2326 N N . MET A 1 293 ? 16.943 -5.818 -1.683 1.00 81.69 293 MET A N 1
ATOM 2327 C CA . MET A 1 293 ? 16.075 -5.287 -0.632 1.00 81.69 293 MET A CA 1
ATOM 2328 C C . MET A 1 293 ? 15.266 -6.397 0.046 1.00 81.69 293 MET A C 1
ATOM 2330 O O . MET A 1 293 ? 15.143 -6.397 1.267 1.00 81.69 293 MET A O 1
ATOM 2334 N N . GLU A 1 294 ? 14.820 -7.410 -0.702 1.00 77.81 294 GLU A N 1
ATOM 2335 C CA . GLU A 1 294 ? 14.164 -8.591 -0.116 1.00 77.81 294 GLU A CA 1
ATOM 2336 C C . GLU A 1 294 ? 15.102 -9.435 0.767 1.00 77.81 294 GLU A C 1
ATOM 2338 O O . GLU A 1 294 ? 14.639 -10.146 1.659 1.00 77.81 294 GLU A O 1
ATOM 2343 N N . ASN A 1 295 ? 16.422 -9.336 0.565 1.00 71.88 295 ASN A N 1
ATOM 2344 C CA . ASN A 1 295 ? 17.437 -10.140 1.250 1.00 71.88 295 ASN A CA 1
ATOM 2345 C C . ASN A 1 295 ? 18.309 -9.359 2.256 1.00 71.88 295 ASN A C 1
ATOM 2347 O O . ASN A 1 295 ? 19.341 -9.884 2.679 1.00 71.88 295 ASN A O 1
ATOM 2351 N N . SER A 1 296 ? 17.865 -8.187 2.737 1.00 66.12 296 SER A N 1
ATOM 2352 C CA . SER A 1 296 ? 18.479 -7.359 3.812 1.00 66.12 296 SER A CA 1
ATOM 2353 C C . SER A 1 296 ? 19.379 -6.177 3.391 1.00 66.12 296 SER A C 1
ATOM 2355 O O . SER A 1 296 ? 20.174 -5.703 4.209 1.00 66.12 296 SER A O 1
ATOM 2357 N N . CYS A 1 297 ? 19.277 -5.652 2.165 1.00 60.31 297 CYS A N 1
ATOM 2358 C CA . CYS A 1 297 ? 19.892 -4.363 1.805 1.00 60.31 297 CYS A CA 1
ATOM 2359 C C . CYS A 1 297 ? 18.903 -3.203 2.000 1.00 60.31 297 CYS A C 1
ATOM 2361 O O . CYS A 1 297 ? 18.095 -2.932 1.122 1.00 60.31 297 CYS A O 1
ATOM 2363 N N . CYS A 1 298 ? 18.979 -2.499 3.132 1.00 63.75 298 CYS A N 1
ATOM 2364 C CA . CYS A 1 298 ? 17.928 -1.547 3.534 1.00 63.75 298 CYS A CA 1
ATOM 2365 C C . CYS A 1 298 ? 18.262 -0.058 3.298 1.00 63.75 298 CYS A C 1
ATOM 2367 O O . CYS A 1 298 ? 17.365 0.786 3.346 1.00 63.75 298 CYS A O 1
ATOM 2369 N N . SER A 1 299 ? 19.527 0.281 3.005 1.00 80.69 299 SER A N 1
ATOM 2370 C CA . SER A 1 299 ? 19.964 1.674 2.815 1.00 80.69 299 SER A CA 1
ATOM 2371 C C . SER A 1 299 ? 20.267 2.013 1.346 1.00 80.69 299 SER A C 1
ATOM 2373 O O . SER A 1 299 ? 20.827 1.173 0.631 1.00 80.69 299 SER A O 1
ATOM 2375 N N . PRO A 1 300 ? 20.011 3.261 0.888 1.00 86.00 300 PRO A N 1
ATOM 2376 C CA . PRO A 1 300 ? 20.404 3.711 -0.445 1.00 86.00 300 PRO A CA 1
ATOM 2377 C C . PRO A 1 300 ? 21.908 3.546 -0.693 1.00 86.00 300 PRO A C 1
ATOM 2379 O O . PRO A 1 300 ? 22.322 3.275 -1.818 1.00 86.00 300 PRO A O 1
ATOM 2382 N N . GLN A 1 301 ? 22.738 3.711 0.343 1.00 86.00 301 GLN A N 1
ATOM 2383 C CA . GLN A 1 301 ? 24.187 3.579 0.212 1.00 86.00 301 GLN A CA 1
ATOM 2384 C C . GLN A 1 301 ? 24.616 2.115 0.082 1.00 86.00 301 GLN A C 1
ATOM 2386 O O . GLN A 1 301 ? 25.387 1.794 -0.816 1.00 86.00 301 GLN A O 1
ATOM 2391 N N . SER A 1 302 ? 24.087 1.221 0.921 1.00 86.81 302 SER A N 1
ATOM 2392 C CA . SER A 1 302 ? 24.365 -0.215 0.812 1.00 86.81 302 SER A CA 1
ATOM 2393 C C . SER A 1 302 ? 23.897 -0.777 -0.525 1.00 86.81 302 SER A C 1
ATOM 2395 O O . SER A 1 302 ? 24.582 -1.619 -1.092 1.00 86.81 302 SER A O 1
ATOM 2397 N N . LEU A 1 303 ? 22.774 -0.282 -1.053 1.00 89.81 303 LEU A N 1
ATOM 2398 C CA . LEU A 1 303 ? 22.275 -0.674 -2.366 1.00 89.81 303 LEU A CA 1
ATOM 2399 C C . LEU A 1 303 ? 23.206 -0.213 -3.494 1.00 89.81 303 LEU A C 1
ATOM 2401 O O . LEU A 1 303 ? 23.542 -1.001 -4.373 1.00 89.81 303 LEU A O 1
ATOM 2405 N N . ARG A 1 304 ? 23.685 1.039 -3.442 1.00 91.31 304 ARG A N 1
ATOM 2406 C CA . ARG A 1 304 ? 24.718 1.529 -4.371 1.00 91.31 304 ARG A CA 1
ATOM 2407 C C . ARG A 1 304 ? 25.977 0.669 -4.313 1.00 91.31 304 ARG A C 1
ATOM 2409 O O . ARG A 1 304 ? 26.520 0.312 -5.351 1.00 91.31 304 ARG A O 1
ATOM 2416 N N . ASP A 1 305 ? 26.434 0.334 -3.111 1.00 90.38 305 ASP A N 1
ATOM 2417 C CA . ASP A 1 305 ? 27.636 -0.476 -2.924 1.00 90.38 305 ASP A CA 1
ATOM 2418 C C . ASP A 1 305 ? 27.451 -1.911 -3.441 1.00 90.38 305 ASP A C 1
ATOM 2420 O O . ASP A 1 305 ? 28.372 -2.446 -4.051 1.00 90.38 305 ASP A O 1
ATOM 2424 N N . ALA A 1 306 ? 26.265 -2.505 -3.276 1.00 90.38 306 ALA A N 1
ATOM 2425 C CA . ALA A 1 306 ? 25.937 -3.816 -3.835 1.00 90.38 306 ALA A CA 1
ATOM 2426 C C . ALA A 1 306 ? 25.941 -3.801 -5.373 1.00 90.38 306 ALA A C 1
ATOM 2428 O O . ALA A 1 306 ? 26.609 -4.622 -5.993 1.00 90.38 306 ALA A O 1
ATOM 2429 N N . LEU A 1 307 ? 25.304 -2.806 -5.997 1.00 91.62 307 LEU A N 1
ATOM 2430 C CA . LEU A 1 307 ? 25.280 -2.683 -7.460 1.00 91.62 307 LEU A CA 1
ATOM 2431 C C . LEU A 1 307 ? 26.677 -2.448 -8.056 1.00 91.62 307 LEU A C 1
ATOM 2433 O O . LEU A 1 307 ? 26.980 -2.939 -9.139 1.00 91.62 307 LEU A O 1
ATOM 2437 N N . ARG A 1 308 ? 27.571 -1.753 -7.341 1.00 92.81 308 ARG A N 1
ATOM 2438 C CA . ARG A 1 308 ? 28.980 -1.632 -7.757 1.00 92.81 308 ARG A CA 1
ATOM 2439 C C . ARG A 1 308 ? 29.701 -2.975 -7.768 1.00 92.81 308 ARG A C 1
ATOM 2441 O O . ARG A 1 308 ? 30.543 -3.197 -8.632 1.00 92.81 308 ARG A O 1
ATOM 2448 N N . VAL A 1 309 ? 29.407 -3.849 -6.804 1.00 90.25 309 VAL A N 1
ATOM 2449 C CA . VAL A 1 309 ? 29.984 -5.203 -6.760 1.00 90.25 309 VAL A CA 1
ATOM 2450 C C . VAL A 1 309 ? 29.515 -6.024 -7.961 1.00 90.25 309 VAL A C 1
ATOM 2452 O O . VAL A 1 309 ? 30.325 -6.741 -8.542 1.00 90.25 309 VAL A O 1
ATOM 2455 N N . ASP A 1 310 ? 28.271 -5.824 -8.399 1.00 90.62 310 ASP A N 1
ATOM 2456 C CA . ASP A 1 310 ? 27.709 -6.434 -9.614 1.00 90.62 310 ASP A CA 1
ATOM 2457 C C . ASP A 1 310 ? 28.174 -5.762 -10.918 1.00 90.62 310 ASP A C 1
ATOM 2459 O O . ASP A 1 310 ? 27.723 -6.103 -12.011 1.00 90.62 310 ASP A O 1
ATOM 2463 N N . GLY A 1 311 ? 29.113 -4.817 -10.829 1.00 89.88 311 GLY A N 1
ATOM 2464 C CA . GLY A 1 311 ? 29.798 -4.223 -11.973 1.00 89.88 311 GLY A CA 1
ATOM 2465 C C . GLY A 1 311 ? 29.061 -3.068 -12.646 1.00 89.88 311 GLY A C 1
ATOM 2466 O O . GLY A 1 311 ? 29.540 -2.590 -13.674 1.00 89.88 311 GLY A O 1
ATOM 2467 N N . PHE A 1 312 ? 27.939 -2.598 -12.093 1.00 91.12 312 PHE A N 1
ATOM 2468 C CA . PHE A 1 312 ? 27.231 -1.436 -12.634 1.00 91.12 312 PHE A CA 1
ATOM 2469 C C . PHE A 1 312 ? 28.071 -0.160 -12.513 1.00 91.12 312 PHE A C 1
ATOM 2471 O O . PHE A 1 312 ? 28.693 0.109 -11.480 1.00 91.12 312 PHE A O 1
ATOM 2478 N N . SER A 1 313 ? 28.054 0.656 -13.567 1.00 89.44 313 SER A N 1
ATOM 2479 C CA . SER A 1 313 ? 28.728 1.953 -13.583 1.00 89.44 313 SER A CA 1
ATOM 2480 C C . SER A 1 313 ? 27.970 2.993 -12.750 1.00 89.44 313 SER A C 1
ATOM 2482 O O . SER A 1 313 ? 26.762 2.895 -12.533 1.00 89.44 313 SER A O 1
ATOM 2484 N N . GLU A 1 314 ? 28.659 4.052 -12.308 1.00 88.62 314 GLU A N 1
ATOM 2485 C CA . GLU A 1 314 ? 28.005 5.155 -11.583 1.00 88.62 314 GLU A CA 1
ATOM 2486 C C . GLU A 1 314 ? 26.882 5.808 -12.399 1.00 88.62 314 GLU A C 1
ATOM 2488 O O . GLU A 1 314 ? 25.892 6.257 -11.824 1.00 88.62 314 GLU A O 1
ATOM 2493 N N . ALA A 1 315 ? 27.018 5.865 -13.727 1.00 84.75 315 ALA A N 1
ATOM 2494 C CA . ALA A 1 315 ? 25.983 6.407 -14.601 1.00 84.75 315 ALA A CA 1
ATOM 2495 C C . ALA A 1 315 ? 24.719 5.535 -14.560 1.00 84.75 315 ALA A C 1
ATOM 2497 O O . ALA A 1 315 ? 23.646 6.055 -14.264 1.00 84.75 315 ALA A O 1
ATOM 2498 N N . GLN A 1 316 ? 24.869 4.217 -14.733 1.00 87.94 316 GLN A N 1
ATOM 2499 C CA . GLN A 1 316 ? 23.764 3.248 -14.686 1.00 87.94 316 GLN A CA 1
ATOM 2500 C C . GLN A 1 316 ? 23.072 3.237 -13.316 1.00 87.94 316 GLN A C 1
ATOM 2502 O O . GLN A 1 316 ? 21.846 3.234 -13.222 1.00 87.94 316 GLN A O 1
ATOM 2507 N N . ILE A 1 317 ? 23.854 3.286 -12.231 1.00 89.19 317 ILE A N 1
ATOM 2508 C CA . ILE A 1 317 ? 23.314 3.358 -10.869 1.00 89.19 317 ILE A CA 1
ATOM 2509 C C . ILE A 1 317 ? 22.520 4.655 -10.687 1.00 89.19 317 ILE A C 1
ATOM 2511 O O . ILE A 1 317 ? 21.399 4.625 -10.187 1.00 89.19 317 ILE A O 1
ATOM 2515 N N . ASN A 1 318 ? 23.070 5.805 -11.081 1.00 87.62 318 ASN A N 1
ATOM 2516 C CA . ASN A 1 318 ? 22.376 7.082 -10.914 1.00 87.62 318 ASN A CA 1
ATOM 2517 C C . ASN A 1 318 ? 21.108 7.177 -11.767 1.00 87.62 318 ASN A C 1
ATOM 2519 O O . ASN A 1 318 ? 20.121 7.735 -11.294 1.00 87.62 318 ASN A O 1
ATOM 2523 N N . GLU A 1 319 ? 21.112 6.604 -12.969 1.00 85.44 319 GLU A N 1
ATOM 2524 C CA . GLU A 1 319 ? 19.930 6.496 -13.823 1.00 85.44 319 GLU A CA 1
ATOM 2525 C C . GLU A 1 319 ? 18.840 5.636 -13.171 1.00 85.44 319 GLU A C 1
ATOM 2527 O O . GLU A 1 319 ? 17.711 6.100 -13.018 1.00 85.44 319 GLU A O 1
ATOM 2532 N N . MET A 1 320 ? 19.179 4.446 -12.660 1.00 89.50 320 MET A N 1
ATOM 2533 C CA . MET A 1 320 ? 18.229 3.617 -11.905 1.00 89.50 320 MET A CA 1
ATOM 2534 C C . MET A 1 320 ? 17.651 4.380 -10.712 1.00 89.50 320 MET A C 1
ATOM 2536 O O . MET A 1 320 ? 16.435 4.386 -10.499 1.00 89.50 320 MET A O 1
ATOM 2540 N N . PHE A 1 321 ? 18.503 5.077 -9.953 1.00 86.69 321 PHE A N 1
ATOM 2541 C CA . PHE A 1 321 ? 18.037 5.861 -8.817 1.00 86.69 321 PHE A CA 1
ATOM 2542 C C . PHE A 1 321 ? 17.136 7.032 -9.242 1.00 86.69 321 PHE A C 1
ATOM 2544 O O . PHE A 1 321 ? 16.208 7.380 -8.518 1.00 86.69 321 PHE A O 1
ATOM 2551 N N . ALA A 1 322 ? 17.375 7.636 -10.404 1.00 81.31 322 ALA A N 1
ATOM 2552 C CA . ALA A 1 322 ? 16.534 8.707 -10.928 1.00 81.31 322 ALA A CA 1
ATOM 2553 C C . ALA A 1 322 ? 15.165 8.195 -11.405 1.00 81.31 322 ALA A C 1
ATOM 2555 O O . ALA A 1 322 ? 14.158 8.877 -11.221 1.00 81.31 322 ALA A O 1
ATOM 2556 N N . CYS A 1 323 ? 15.119 7.002 -12.001 1.00 77.56 323 CYS A N 1
ATOM 2557 C CA . CYS A 1 323 ? 13.912 6.464 -12.624 1.00 77.56 323 CYS A CA 1
ATOM 2558 C C . CYS A 1 323 ? 13.045 5.624 -11.675 1.00 77.56 323 CYS A C 1
ATOM 2560 O O . CYS A 1 323 ? 11.821 5.622 -11.814 1.00 77.56 323 CYS A O 1
ATOM 2562 N N . HIS A 1 324 ? 13.650 4.912 -10.719 1.00 81.75 324 HIS A N 1
ATOM 2563 C CA . HIS A 1 324 ? 12.971 3.833 -9.992 1.00 81.75 324 HIS A CA 1
ATOM 2564 C C . HIS A 1 324 ? 13.138 3.856 -8.465 1.00 81.75 324 HIS A C 1
ATOM 2566 O O . HIS A 1 324 ? 12.446 3.111 -7.762 1.00 81.75 324 HIS A O 1
ATOM 2572 N N . TRP A 1 325 ? 14.003 4.716 -7.915 1.00 86.00 325 TRP A N 1
ATOM 2573 C CA . TRP A 1 325 ? 14.278 4.728 -6.471 1.00 86.00 325 TRP A CA 1
ATOM 2574 C C . TRP A 1 325 ? 13.048 5.024 -5.620 1.00 86.00 325 TRP A C 1
ATOM 2576 O O . TRP A 1 325 ? 12.861 4.409 -4.573 1.00 86.00 325 TRP A O 1
ATOM 2586 N N . ASP A 1 326 ? 12.176 5.920 -6.080 1.00 86.25 326 ASP A N 1
ATOM 2587 C CA . ASP A 1 326 ? 10.973 6.298 -5.340 1.00 86.25 326 ASP A CA 1
ATOM 2588 C C . ASP A 1 326 ? 10.016 5.118 -5.132 1.00 86.25 326 ASP A C 1
ATOM 2590 O O . ASP A 1 326 ? 9.304 5.059 -4.128 1.00 86.25 326 ASP A O 1
ATOM 2594 N N . GLU A 1 327 ? 9.978 4.175 -6.075 1.00 85.56 327 GLU A N 1
ATOM 2595 C CA . GLU A 1 327 ? 9.146 2.976 -5.973 1.00 85.56 327 GLU A CA 1
ATOM 2596 C C . GLU A 1 327 ? 9.738 1.957 -5.002 1.00 85.56 327 GLU A C 1
ATOM 2598 O O . GLU A 1 327 ? 9.008 1.429 -4.159 1.00 85.56 327 GLU A O 1
ATOM 2603 N N . LEU A 1 328 ? 11.054 1.732 -5.071 1.00 87.06 328 LEU A N 1
ATOM 2604 C CA . LEU A 1 328 ? 11.778 0.871 -4.132 1.00 87.06 328 LEU A CA 1
ATOM 2605 C C . LEU A 1 328 ? 11.678 1.403 -2.699 1.00 87.06 328 LEU A C 1
ATOM 2607 O O . LEU A 1 328 ? 11.312 0.672 -1.780 1.00 87.06 328 LEU A O 1
ATOM 2611 N N . ALA A 1 329 ? 11.898 2.702 -2.522 1.00 89.69 329 ALA A N 1
ATOM 2612 C CA . ALA A 1 329 ? 11.802 3.377 -1.238 1.00 89.69 329 ALA A CA 1
ATOM 2613 C C . ALA A 1 329 ? 10.384 3.327 -0.647 1.00 89.69 329 ALA A C 1
ATOM 2615 O O . ALA A 1 329 ? 10.206 3.118 0.554 1.00 89.69 329 ALA A O 1
ATOM 2616 N N . LEU A 1 330 ? 9.352 3.484 -1.485 1.00 90.88 330 LEU A N 1
ATOM 2617 C CA . LEU A 1 330 ? 7.964 3.335 -1.052 1.00 90.88 330 LEU A CA 1
ATOM 2618 C C . LEU A 1 330 ? 7.634 1.883 -0.674 1.00 90.88 330 LEU A C 1
ATOM 2620 O O . LEU A 1 330 ? 6.865 1.670 0.264 1.00 90.88 330 LEU A O 1
ATOM 2624 N N . LYS A 1 331 ? 8.178 0.888 -1.390 1.00 88.81 331 LYS A N 1
ATOM 2625 C CA . LYS A 1 331 ? 8.027 -0.535 -1.039 1.00 88.81 331 LYS A CA 1
ATOM 2626 C C . LYS A 1 331 ? 8.654 -0.818 0.326 1.00 88.81 331 LYS A C 1
ATOM 2628 O O . LYS A 1 331 ? 7.994 -1.425 1.165 1.00 88.81 331 LYS A O 1
ATOM 2633 N N . GLU A 1 332 ? 9.861 -0.317 0.570 1.00 89.69 332 GLU A N 1
ATOM 2634 C CA . GLU A 1 332 ? 10.543 -0.457 1.860 1.00 89.69 332 GLU A CA 1
ATOM 2635 C C . GLU A 1 332 ? 9.740 0.167 2.997 1.00 89.69 332 GLU A C 1
ATOM 2637 O O . GLU A 1 332 ? 9.472 -0.486 3.999 1.00 89.69 332 GLU A O 1
ATOM 2642 N N . ALA A 1 333 ? 9.263 1.402 2.818 1.00 93.12 333 ALA A N 1
ATOM 2643 C CA . ALA A 1 333 ? 8.444 2.068 3.824 1.00 93.12 333 ALA A CA 1
ATOM 2644 C C . ALA A 1 333 ? 7.184 1.258 4.178 1.00 93.12 333 ALA A C 1
ATOM 2646 O O . ALA A 1 333 ? 6.822 1.158 5.349 1.00 93.12 333 ALA A O 1
ATOM 2647 N N . LYS A 1 334 ? 6.533 0.640 3.183 1.00 92.50 334 LYS A N 1
ATOM 2648 C CA . LYS A 1 334 ? 5.392 -0.261 3.416 1.00 92.50 334 LYS A CA 1
ATOM 2649 C C . LYS A 1 334 ? 5.799 -1.518 4.182 1.00 92.50 334 LYS A C 1
ATOM 2651 O O . LYS A 1 334 ? 5.101 -1.877 5.122 1.00 92.50 334 LYS A O 1
ATOM 2656 N N . SER A 1 335 ? 6.926 -2.136 3.828 1.00 90.25 335 SER A N 1
ATOM 2657 C CA . SER A 1 335 ? 7.468 -3.290 4.557 1.00 90.25 335 SER A CA 1
ATOM 2658 C C . SER A 1 335 ? 7.733 -2.947 6.028 1.00 90.25 335 SER A C 1
ATOM 2660 O O . SER A 1 335 ? 7.282 -3.647 6.932 1.00 90.25 335 SER A O 1
ATOM 2662 N N . LEU A 1 336 ? 8.353 -1.791 6.289 1.00 90.94 336 LEU A N 1
ATOM 2663 C CA . LEU A 1 336 ? 8.623 -1.300 7.641 1.00 90.94 336 LEU A CA 1
ATOM 2664 C C . LEU A 1 336 ? 7.346 -1.097 8.473 1.00 90.94 336 LEU A C 1
ATOM 2666 O O . LEU A 1 336 ? 7.320 -1.401 9.670 1.00 90.94 336 LEU A O 1
ATOM 2670 N N . ILE A 1 337 ? 6.274 -0.618 7.842 1.00 92.56 337 ILE A N 1
ATOM 2671 C CA . ILE A 1 337 ? 4.955 -0.489 8.471 1.00 92.56 337 ILE A CA 1
ATOM 2672 C C . ILE A 1 337 ? 4.350 -1.870 8.763 1.00 92.56 337 ILE A C 1
ATOM 2674 O O . ILE A 1 337 ? 3.869 -2.106 9.870 1.00 92.56 337 ILE A O 1
ATOM 2678 N N . GLU A 1 338 ? 4.348 -2.773 7.783 1.00 89.62 338 GLU A N 1
ATOM 2679 C CA . GLU A 1 338 ? 3.660 -4.066 7.867 1.00 89.62 338 GLU A CA 1
ATOM 2680 C C . GLU A 1 338 ? 4.360 -5.053 8.811 1.00 89.62 338 GLU A C 1
ATOM 2682 O O . GLU A 1 338 ? 3.694 -5.722 9.605 1.00 89.62 338 GLU A O 1
ATOM 2687 N N . GLU A 1 339 ? 5.689 -5.138 8.753 1.00 88.44 339 GLU A N 1
ATOM 2688 C CA . GLU A 1 339 ? 6.466 -6.126 9.506 1.00 88.44 339 GLU A CA 1
ATOM 2689 C C . GLU A 1 339 ? 6.804 -5.664 10.924 1.00 88.44 339 GLU A C 1
ATOM 2691 O O . GLU A 1 339 ? 6.766 -6.461 11.868 1.00 88.44 339 GLU A O 1
ATOM 2696 N N . TYR A 1 340 ? 7.122 -4.378 11.091 1.00 88.12 340 TYR A N 1
ATOM 2697 C CA . TYR A 1 340 ? 7.632 -3.843 12.355 1.00 88.12 340 TYR A CA 1
ATOM 2698 C C . TYR A 1 340 ? 6.666 -2.883 13.051 1.00 88.12 340 TYR A C 1
ATOM 2700 O O . TYR A 1 340 ? 6.839 -2.611 14.240 1.00 88.12 340 TYR A O 1
ATOM 2708 N N . GLY A 1 341 ? 5.633 -2.396 12.356 1.00 89.31 341 GLY A N 1
ATOM 2709 C CA . GLY A 1 341 ? 4.690 -1.435 12.921 1.00 89.31 341 GLY A CA 1
ATOM 2710 C C . GLY A 1 341 ? 5.314 -0.064 13.168 1.00 89.31 341 GLY A C 1
ATOM 2711 O O . GLY A 1 341 ? 4.944 0.601 14.132 1.00 89.31 341 GLY A O 1
ATOM 2712 N N . PHE A 1 342 ? 6.277 0.353 12.339 1.00 91.94 342 PHE A N 1
ATOM 2713 C CA . PHE A 1 342 ? 6.802 1.714 12.398 1.00 91.94 342 PHE A CA 1
ATOM 2714 C C . PHE A 1 342 ? 5.814 2.675 11.743 1.00 91.94 342 PHE A C 1
ATOM 2716 O O . PHE A 1 342 ? 5.541 2.583 10.547 1.00 91.94 342 PHE A O 1
ATOM 2723 N N . PHE A 1 343 ? 5.279 3.611 12.522 1.00 93.19 343 PHE A N 1
ATOM 2724 C CA . PHE A 1 343 ? 4.322 4.605 12.046 1.00 93.19 343 PHE A CA 1
ATOM 2725 C C . PHE A 1 343 ? 4.875 6.012 12.233 1.00 93.19 343 PHE A C 1
ATOM 2727 O O . PHE A 1 343 ? 5.629 6.270 13.166 1.00 93.19 343 PHE A O 1
ATOM 2734 N N . ASP A 1 344 ? 4.444 6.926 11.366 1.00 92.19 344 ASP A N 1
ATOM 2735 C CA . ASP A 1 344 ? 4.663 8.366 11.518 1.00 92.19 344 ASP A CA 1
ATOM 2736 C C . ASP A 1 344 ? 6.131 8.715 11.863 1.00 92.19 344 ASP A C 1
ATOM 2738 O O . ASP A 1 344 ? 7.026 8.417 11.071 1.00 92.19 344 ASP A O 1
ATOM 2742 N N . GLN A 1 345 ? 6.405 9.278 13.045 1.00 89.94 345 GLN A N 1
ATOM 2743 C CA . GLN A 1 345 ? 7.752 9.659 13.474 1.00 89.94 345 GLN A CA 1
ATOM 2744 C C . GLN A 1 345 ? 8.719 8.471 13.573 1.00 89.94 345 GLN A C 1
ATOM 2746 O O . GLN A 1 345 ? 9.881 8.620 13.208 1.00 89.94 345 GLN A O 1
ATOM 2751 N N . ASP A 1 346 ? 8.259 7.297 14.013 1.00 91.56 346 ASP A N 1
ATOM 2752 C CA . ASP A 1 346 ? 9.126 6.121 14.141 1.00 91.56 346 ASP A CA 1
ATOM 2753 C C . ASP A 1 346 ? 9.586 5.634 12.759 1.00 91.56 346 ASP A C 1
ATOM 2755 O O . ASP A 1 346 ? 10.745 5.262 12.576 1.00 91.56 346 ASP A O 1
ATOM 2759 N N . LEU A 1 347 ? 8.696 5.697 11.759 1.00 94.56 347 LEU A N 1
ATOM 2760 C CA . LEU A 1 347 ? 9.052 5.411 10.368 1.00 94.56 347 LEU A CA 1
ATOM 2761 C C . LEU A 1 347 ? 10.028 6.461 9.830 1.00 94.56 347 LEU A C 1
ATOM 2763 O O . LEU A 1 347 ? 11.016 6.104 9.193 1.00 94.56 347 LEU A O 1
ATOM 2767 N N . PHE A 1 348 ? 9.772 7.743 10.103 1.00 93.75 348 PHE A N 1
ATOM 2768 C CA . PHE A 1 348 ? 10.646 8.835 9.675 1.00 93.75 348 PHE A CA 1
ATOM 2769 C C . PHE A 1 348 ? 12.067 8.654 10.221 1.00 93.75 348 PHE A C 1
ATOM 2771 O O . PHE A 1 348 ? 13.033 8.672 9.457 1.00 93.75 348 PHE A O 1
ATOM 2778 N N . ASP A 1 349 ? 12.192 8.436 11.530 1.00 92.75 349 ASP A N 1
ATOM 2779 C CA . ASP A 1 349 ? 13.477 8.259 12.200 1.00 92.75 349 ASP A CA 1
ATOM 2780 C C . ASP A 1 349 ? 14.194 7.015 11.672 1.00 92.75 349 ASP A C 1
ATOM 2782 O O . ASP A 1 349 ? 15.381 7.083 11.352 1.00 92.75 349 ASP A O 1
ATOM 2786 N N . ARG A 1 350 ? 13.466 5.907 11.470 1.00 93.00 350 ARG A N 1
ATOM 2787 C CA . ARG A 1 350 ? 14.039 4.683 10.908 1.00 93.00 350 ARG A CA 1
ATOM 2788 C C . ARG A 1 350 ? 14.582 4.890 9.497 1.00 93.00 350 ARG A C 1
ATOM 2790 O O . ARG A 1 350 ? 15.711 4.501 9.219 1.00 93.00 350 ARG A O 1
ATOM 2797 N N . MET A 1 351 ? 13.819 5.525 8.609 1.00 92.12 351 MET A N 1
ATOM 2798 C CA . MET A 1 351 ? 14.285 5.809 7.248 1.00 92.12 351 MET A CA 1
ATOM 2799 C C . MET A 1 351 ? 15.475 6.777 7.257 1.00 92.12 351 MET A C 1
ATOM 2801 O O . MET A 1 351 ? 16.416 6.629 6.482 1.00 92.12 351 MET A O 1
ATOM 2805 N N . LYS A 1 352 ? 15.498 7.740 8.178 1.00 93.06 352 LYS A N 1
ATOM 2806 C CA . LYS A 1 352 ? 16.637 8.646 8.334 1.00 93.06 352 LYS A CA 1
ATOM 2807 C C . LYS A 1 352 ? 17.901 7.924 8.808 1.00 93.06 352 LYS A C 1
ATOM 2809 O O . LYS A 1 352 ? 18.987 8.216 8.310 1.00 93.06 352 LYS A O 1
ATOM 2814 N N . GLU A 1 353 ? 17.775 6.965 9.726 1.00 90.00 353 GLU A N 1
ATOM 2815 C CA . GLU A 1 353 ? 18.879 6.090 10.151 1.00 90.00 353 GLU A CA 1
ATOM 2816 C C . GLU A 1 353 ? 19.428 5.247 8.994 1.00 90.00 353 GLU A C 1
ATOM 2818 O O . GLU A 1 353 ? 20.642 5.079 8.881 1.00 90.00 353 GLU A O 1
ATOM 2823 N N . GLU A 1 354 ? 18.550 4.781 8.106 1.00 87.06 354 GLU A N 1
ATOM 2824 C CA . GLU A 1 354 ? 18.919 4.074 6.876 1.00 87.06 354 GLU A CA 1
ATOM 2825 C C . GLU A 1 354 ? 19.491 5.016 5.798 1.00 87.06 354 GLU A C 1
ATOM 2827 O O . GLU A 1 354 ? 19.862 4.559 4.729 1.00 87.06 354 GLU A O 1
ATOM 2832 N N . GLY A 1 355 ? 19.613 6.327 6.034 1.00 88.50 355 GLY A N 1
ATOM 2833 C CA . GLY A 1 355 ? 20.289 7.260 5.122 1.00 88.50 355 GLY A CA 1
ATOM 2834 C C . GLY A 1 355 ? 19.410 7.882 4.031 1.00 88.50 355 GLY A C 1
ATOM 2835 O O . GLY A 1 355 ? 19.940 8.483 3.090 1.00 88.50 355 GLY A O 1
ATOM 2836 N N . TYR A 1 356 ? 18.085 7.777 4.149 1.00 89.38 356 TYR A N 1
ATOM 2837 C CA . TYR A 1 356 ? 17.149 8.494 3.280 1.00 89.38 356 TYR A CA 1
ATOM 2838 C C . TYR A 1 356 ? 17.187 10.005 3.563 1.00 89.38 356 TYR A C 1
ATOM 2840 O O . TYR A 1 356 ? 17.397 10.436 4.698 1.00 89.38 356 TYR A O 1
ATOM 2848 N N . GLN A 1 357 ? 16.997 10.816 2.518 1.00 89.00 357 GLN A N 1
ATOM 2849 C CA . GLN A 1 357 ? 16.952 12.279 2.636 1.00 89.00 357 GLN A CA 1
ATOM 2850 C C . GLN A 1 357 ? 15.555 12.757 3.049 1.00 89.00 357 GLN A C 1
ATOM 2852 O O . GLN A 1 357 ? 14.558 12.128 2.690 1.00 89.00 357 GLN A O 1
ATOM 2857 N N . ASP A 1 358 ? 15.476 13.887 3.755 1.00 90.25 358 ASP A N 1
ATOM 2858 C CA . ASP A 1 358 ? 14.220 14.410 4.311 1.00 90.25 358 ASP A CA 1
ATOM 2859 C C . ASP A 1 358 ? 13.167 14.646 3.208 1.00 90.25 358 ASP A C 1
ATOM 2861 O O . ASP A 1 358 ? 12.028 14.201 3.345 1.00 90.25 358 ASP A O 1
ATOM 2865 N N . GLU A 1 359 ? 13.551 15.234 2.068 1.00 89.69 359 GLU A N 1
ATOM 2866 C CA . GLU A 1 359 ? 12.643 15.477 0.934 1.00 89.69 359 GLU A CA 1
ATOM 2867 C C . GLU A 1 359 ? 12.079 14.174 0.349 1.00 89.69 359 GLU A C 1
ATOM 2869 O O . GLU A 1 359 ? 10.924 14.108 -0.079 1.00 89.69 359 GLU A O 1
ATOM 2874 N N . GLN A 1 360 ? 12.894 13.118 0.342 1.00 88.88 360 GLN A N 1
ATOM 2875 C CA . GLN A 1 360 ? 12.481 11.816 -0.159 1.00 88.88 360 GLN A CA 1
ATOM 2876 C C . GLN A 1 360 ? 11.484 11.158 0.799 1.00 88.88 360 GLN A C 1
ATOM 2878 O O . GLN A 1 360 ? 10.468 10.618 0.361 1.00 88.88 360 GLN A O 1
ATOM 2883 N N . ILE A 1 361 ? 11.745 11.232 2.107 1.00 91.94 361 ILE A N 1
ATOM 2884 C CA . ILE A 1 361 ? 10.831 10.714 3.126 1.00 91.94 361 ILE A CA 1
ATOM 2885 C C . ILE A 1 361 ? 9.490 11.456 3.038 1.00 91.94 361 ILE A C 1
ATOM 2887 O O . ILE A 1 361 ? 8.443 10.817 3.001 1.00 91.94 361 ILE A O 1
ATOM 2891 N N . GLU A 1 362 ? 9.492 12.783 2.900 1.00 91.69 362 GLU A N 1
ATOM 2892 C CA . GLU A 1 362 ? 8.261 13.567 2.722 1.00 91.69 362 GLU A CA 1
ATOM 2893 C C . GLU A 1 362 ? 7.459 13.131 1.485 1.00 91.69 362 GLU A C 1
ATOM 2895 O O . GLU A 1 362 ? 6.237 12.949 1.560 1.00 91.69 362 GLU A O 1
ATOM 2900 N N . MET A 1 363 ? 8.135 12.897 0.356 1.00 90.56 363 MET A N 1
ATOM 2901 C CA . MET A 1 363 ? 7.492 12.368 -0.845 1.00 90.56 363 MET A CA 1
ATOM 2902 C C . MET A 1 363 ? 6.868 10.988 -0.582 1.00 90.56 363 MET A C 1
ATOM 2904 O O . MET A 1 363 ? 5.709 10.765 -0.943 1.00 90.56 363 MET A O 1
ATOM 2908 N N . ILE A 1 364 ? 7.575 10.077 0.089 1.00 92.75 364 ILE A N 1
ATOM 2909 C CA . ILE A 1 364 ? 7.060 8.745 0.446 1.00 92.75 364 ILE A CA 1
ATOM 2910 C C . ILE A 1 364 ? 5.826 8.868 1.340 1.00 92.75 364 ILE A C 1
ATOM 2912 O O . ILE A 1 364 ? 4.787 8.278 1.040 1.00 92.75 364 ILE A O 1
ATOM 2916 N N . PHE A 1 365 ? 5.892 9.699 2.380 1.00 92.44 365 PHE A N 1
ATOM 2917 C CA . PHE A 1 365 ? 4.779 9.946 3.295 1.00 92.44 365 PHE A CA 1
ATOM 2918 C C . PHE A 1 365 ? 3.551 10.507 2.573 1.00 92.44 365 PHE A C 1
ATOM 2920 O O . PHE A 1 365 ? 2.431 10.147 2.932 1.00 92.44 365 PHE A O 1
ATOM 2927 N N . SER A 1 366 ? 3.738 11.330 1.535 1.00 91.88 366 SER A N 1
ATOM 2928 C CA . SER A 1 366 ? 2.639 11.846 0.706 1.00 91.88 366 SER A CA 1
ATOM 2929 C C . SER A 1 366 ? 1.970 10.777 -0.171 1.00 91.88 366 SER A C 1
ATOM 2931 O O . SER A 1 366 ? 0.799 10.914 -0.528 1.00 91.88 366 SER A O 1
ATOM 2933 N N . ARG A 1 367 ? 2.701 9.705 -0.511 1.00 91.94 367 ARG A N 1
ATOM 2934 C CA . ARG A 1 367 ? 2.222 8.571 -1.320 1.00 91.94 367 ARG A CA 1
ATOM 2935 C C . ARG A 1 367 ? 1.611 7.450 -0.475 1.00 91.94 367 ARG A C 1
ATOM 2937 O O . ARG A 1 367 ? 0.946 6.574 -1.031 1.00 91.94 367 ARG A O 1
ATOM 2944 N N . LEU A 1 368 ? 1.833 7.451 0.839 1.00 93.00 368 LEU A N 1
ATOM 2945 C CA . LEU A 1 368 ? 1.235 6.498 1.770 1.00 93.00 368 LEU A CA 1
ATOM 2946 C C . LEU A 1 368 ? -0.214 6.878 2.089 1.00 93.00 368 LEU A C 1
ATOM 2948 O O . LEU A 1 368 ? -0.524 8.011 2.459 1.00 93.00 368 LEU A O 1
ATOM 2952 N N . ASP A 1 369 ? -1.113 5.897 2.008 1.00 93.19 369 ASP A N 1
ATOM 2953 C CA . ASP A 1 369 ? -2.491 6.066 2.461 1.00 93.19 369 ASP A CA 1
ATOM 2954 C C . ASP A 1 369 ? -2.592 5.819 3.970 1.00 93.19 369 ASP A C 1
ATOM 2956 O O . ASP A 1 369 ? -3.048 4.773 4.438 1.00 93.19 369 ASP A O 1
ATOM 2960 N N . TRP A 1 370 ? -2.170 6.819 4.743 1.00 93.06 370 TRP A N 1
ATOM 2961 C CA . TRP A 1 370 ? -2.223 6.798 6.206 1.00 93.06 370 TRP A CA 1
ATOM 2962 C C . TRP A 1 370 ? -3.622 6.527 6.762 1.00 93.06 370 TRP A C 1
ATOM 2964 O O . TRP A 1 370 ? -3.752 5.967 7.849 1.00 93.06 370 TRP A O 1
ATOM 2974 N N . ASN A 1 371 ? -4.675 6.894 6.024 1.00 92.25 371 ASN A N 1
ATOM 2975 C CA . ASN A 1 371 ? -6.054 6.648 6.433 1.00 92.25 371 ASN A CA 1
ATOM 2976 C C . ASN A 1 371 ? -6.418 5.172 6.354 1.00 92.25 371 ASN A C 1
ATOM 2978 O O . ASN A 1 371 ? -7.090 4.671 7.257 1.00 92.25 371 ASN A O 1
ATOM 2982 N N . THR A 1 372 ? -5.986 4.494 5.297 1.00 93.75 372 THR A N 1
ATOM 2983 C CA . THR A 1 372 ? -6.159 3.048 5.159 1.00 93.75 372 THR A CA 1
ATOM 2984 C C . THR A 1 372 ? -5.283 2.314 6.171 1.00 93.75 372 THR A C 1
ATOM 2986 O O . THR A 1 372 ? -5.804 1.495 6.921 1.00 93.75 372 THR A O 1
ATOM 2989 N N . ILE A 1 373 ? -4.011 2.708 6.319 1.00 94.25 373 ILE A N 1
ATOM 2990 C CA . ILE A 1 373 ? -3.066 2.092 7.270 1.00 94.25 373 ILE A CA 1
ATOM 2991 C C . ILE A 1 373 ? -3.615 2.108 8.704 1.00 94.25 373 ILE A C 1
ATOM 2993 O O . ILE A 1 373 ? -3.698 1.061 9.350 1.00 94.25 373 ILE A O 1
ATOM 2997 N N . ILE A 1 374 ? -4.034 3.276 9.211 1.00 94.94 374 ILE A N 1
ATOM 2998 C CA . ILE A 1 374 ? -4.594 3.353 10.569 1.00 94.94 374 ILE A CA 1
ATOM 2999 C C . ILE A 1 374 ? -5.914 2.585 10.680 1.00 94.94 374 ILE A C 1
ATOM 3001 O O . ILE A 1 374 ? -6.182 1.997 11.724 1.00 94.94 374 ILE A O 1
ATOM 3005 N N . SER A 1 375 ? -6.731 2.559 9.621 1.00 94.12 375 SER A N 1
ATOM 3006 C CA . SER A 1 375 ? -8.017 1.856 9.639 1.00 94.12 375 SER A CA 1
ATOM 3007 C C . SER A 1 375 ? -7.838 0.346 9.712 1.00 94.12 375 SER A C 1
ATOM 3009 O O . SER A 1 375 ? -8.528 -0.292 10.507 1.00 94.12 375 SER A O 1
ATOM 3011 N N . ASP A 1 376 ? -6.908 -0.218 8.947 1.00 93.62 376 ASP A N 1
ATOM 3012 C CA . ASP A 1 376 ? -6.617 -1.651 8.953 1.00 93.62 376 ASP A CA 1
ATOM 3013 C C . ASP A 1 376 ? -6.047 -2.077 10.309 1.00 93.62 376 ASP A C 1
ATOM 3015 O O . ASP A 1 376 ? -6.570 -3.000 10.944 1.00 93.62 376 ASP A O 1
ATOM 3019 N N . TYR A 1 377 ? -5.060 -1.331 10.817 1.00 93.69 377 TYR A N 1
ATOM 3020 C CA . TYR A 1 377 ? -4.476 -1.581 12.133 1.00 93.69 377 TYR A CA 1
ATOM 3021 C C . TYR A 1 377 ? -5.525 -1.488 13.249 1.00 93.69 377 TYR A C 1
ATOM 3023 O O . TYR A 1 377 ? -5.692 -2.414 14.047 1.00 93.69 377 TYR A O 1
ATOM 3031 N N . ALA A 1 378 ? -6.276 -0.385 13.302 1.00 94.94 378 ALA A N 1
ATOM 3032 C CA . ALA A 1 378 ? -7.276 -0.158 14.336 1.00 94.94 378 ALA A CA 1
ATOM 3033 C C . ALA A 1 378 ? -8.414 -1.183 14.274 1.00 94.94 378 ALA A C 1
ATOM 3035 O O . ALA A 1 378 ? -8.867 -1.650 15.320 1.00 94.94 378 ALA A O 1
ATOM 3036 N N . SER A 1 379 ? -8.856 -1.572 13.075 1.00 92.50 379 SER A N 1
ATOM 3037 C CA . SER A 1 379 ? -9.900 -2.587 12.902 1.00 92.50 379 SER A CA 1
ATOM 3038 C C . SER A 1 379 ? -9.454 -3.944 13.435 1.00 92.50 379 SER A C 1
ATOM 3040 O O . SER A 1 379 ? -10.243 -4.625 14.090 1.00 92.50 379 SER A O 1
ATOM 3042 N N . GLU A 1 380 ? -8.195 -4.331 13.214 1.00 92.81 380 GLU A N 1
ATOM 3043 C CA . GLU A 1 380 ? -7.650 -5.572 13.767 1.00 92.81 380 GLU A CA 1
ATOM 3044 C C . GLU A 1 380 ? -7.600 -5.526 15.300 1.00 92.81 380 GLU A C 1
ATOM 3046 O O . GLU A 1 380 ? -8.121 -6.424 15.965 1.00 92.81 380 GLU A O 1
ATOM 3051 N N . GLN A 1 381 ? -7.080 -4.439 15.881 1.00 92.88 381 GLN A N 1
ATOM 3052 C CA . GLN A 1 381 ? -7.012 -4.278 17.340 1.00 92.88 381 GLN A CA 1
ATOM 3053 C C . GLN A 1 381 ? -8.405 -4.206 17.993 1.00 92.88 381 GLN A C 1
ATOM 3055 O O . GLN A 1 381 ? -8.627 -4.721 19.096 1.00 92.88 381 GLN A O 1
ATOM 3060 N N . ALA A 1 382 ? -9.387 -3.608 17.314 1.00 94.06 382 ALA A N 1
ATOM 3061 C CA . ALA A 1 382 ? -10.755 -3.492 17.809 1.00 94.06 382 ALA A CA 1
ATOM 3062 C C . ALA A 1 382 ? -11.456 -4.858 17.954 1.00 94.06 382 ALA A C 1
ATOM 3064 O O . ALA A 1 382 ? -12.303 -5.018 18.838 1.00 94.06 382 ALA A O 1
ATOM 3065 N N . LYS A 1 383 ? -11.081 -5.888 17.176 1.00 91.19 383 LYS A N 1
ATOM 3066 C CA . LYS A 1 383 ? -11.720 -7.227 17.207 1.00 91.19 383 LYS A CA 1
ATOM 3067 C C . LYS A 1 383 ? -11.668 -7.928 18.559 1.00 91.19 383 LYS A C 1
ATOM 3069 O O . LYS A 1 383 ? -12.581 -8.692 18.871 1.00 91.19 383 LYS A O 1
ATOM 3074 N N . CYS A 1 384 ? -10.668 -7.635 19.387 1.00 87.00 384 CYS A N 1
ATOM 3075 C CA . CYS A 1 384 ? -10.508 -8.246 20.713 1.00 87.00 384 CYS A CA 1
ATOM 3076 C C . CYS A 1 384 ? -10.469 -7.230 21.866 1.00 87.00 384 CYS A C 1
ATOM 3078 O O . CYS A 1 384 ? -10.449 -7.636 23.025 1.00 87.00 384 CYS A O 1
ATOM 3080 N N . SER A 1 385 ? -10.491 -5.931 21.567 1.00 91.69 385 SER A N 1
ATOM 3081 C CA . SER A 1 385 ? -10.416 -4.863 22.567 1.00 91.69 385 SER A CA 1
ATOM 3082 C C . SER A 1 385 ? -11.714 -4.677 23.366 1.00 91.69 385 SER A C 1
ATOM 3084 O O . SER A 1 385 ? -12.811 -4.673 22.813 1.00 91.69 385 SER A O 1
ATOM 3086 N N . ASP A 1 386 ? -11.588 -4.455 24.674 1.00 95.38 386 ASP A N 1
ATOM 3087 C CA . ASP A 1 386 ? -12.661 -4.027 25.580 1.00 95.38 386 ASP A CA 1
ATOM 3088 C C . ASP A 1 386 ? -12.447 -2.585 26.091 1.00 95.38 386 ASP A C 1
ATOM 3090 O O . ASP A 1 386 ? -12.988 -2.191 27.123 1.00 95.38 386 ASP A O 1
ATOM 3094 N N . MET A 1 387 ? -11.646 -1.792 25.370 1.00 95.56 387 MET A N 1
ATOM 3095 C CA . MET A 1 387 ? -11.317 -0.407 25.721 1.00 95.56 387 MET A CA 1
ATOM 3096 C C . MET A 1 387 ? -12.412 0.572 25.291 1.00 95.56 387 MET A C 1
ATOM 3098 O O . MET A 1 387 ? -12.994 0.422 24.213 1.00 95.56 387 MET A O 1
ATOM 3102 N N . ALA A 1 388 ? -12.625 1.616 26.096 1.00 96.75 388 ALA A N 1
ATOM 3103 C CA . ALA A 1 388 ? -13.413 2.781 25.703 1.00 96.75 388 ALA A CA 1
ATOM 3104 C C . ALA A 1 388 ? -12.721 3.574 24.580 1.00 96.75 388 ALA A C 1
ATOM 3106 O O . ALA A 1 388 ? -11.498 3.516 24.431 1.00 96.75 388 ALA A O 1
ATOM 3107 N N . ALA A 1 389 ? -13.492 4.359 23.823 1.00 95.81 389 ALA A N 1
ATOM 3108 C CA . ALA A 1 389 ? -13.002 5.099 22.656 1.00 95.81 389 ALA A CA 1
ATOM 3109 C C . ALA A 1 389 ? -11.798 6.008 22.970 1.00 95.81 389 ALA A C 1
ATOM 3111 O O . ALA A 1 389 ? -10.819 6.032 22.227 1.00 95.81 389 ALA A O 1
ATOM 3112 N N . SER A 1 390 ? -11.830 6.717 24.100 1.00 94.00 390 SER A N 1
ATOM 3113 C CA . SER A 1 390 ? -10.741 7.603 24.536 1.00 94.00 390 SER A CA 1
ATOM 3114 C C . SER A 1 390 ? -9.450 6.842 24.856 1.00 94.00 390 SER A C 1
ATOM 3116 O O . SER A 1 390 ? -8.363 7.261 24.458 1.00 94.00 390 SER A O 1
ATOM 3118 N N . VAL A 1 391 ? -9.569 5.694 25.526 1.00 95.69 391 VAL A N 1
ATOM 3119 C CA . VAL A 1 391 ? -8.441 4.813 25.859 1.00 95.69 391 VAL A CA 1
ATOM 3120 C C .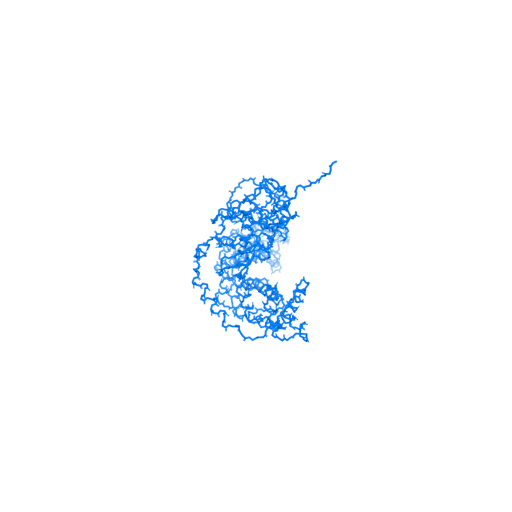 VAL A 1 391 ? -7.867 4.183 24.592 1.00 95.69 391 VAL A C 1
ATOM 3122 O O . VAL A 1 391 ? -6.651 4.127 24.426 1.00 95.69 391 VAL A O 1
ATOM 3125 N N . PHE A 1 392 ? -8.732 3.774 23.663 1.00 96.38 392 PHE A N 1
ATOM 3126 C CA . PHE A 1 392 ? -8.326 3.233 22.370 1.00 96.38 392 PHE A CA 1
ATOM 3127 C C . PHE A 1 392 ? -7.571 4.272 21.528 1.00 96.38 392 PHE A C 1
ATOM 3129 O O . PHE A 1 392 ? -6.509 3.973 20.990 1.00 96.38 392 PHE A O 1
ATOM 3136 N N . ALA A 1 393 ? -8.050 5.518 21.484 1.00 96.31 393 ALA A N 1
ATOM 3137 C CA . ALA A 1 393 ? -7.351 6.614 20.814 1.00 96.31 393 ALA A CA 1
ATOM 3138 C C . ALA A 1 393 ? -5.973 6.901 21.436 1.00 96.31 393 ALA A C 1
ATOM 3140 O O . ALA A 1 393 ? -5.027 7.228 20.721 1.00 96.31 393 ALA A O 1
ATOM 3141 N N . GLN A 1 394 ? -5.837 6.779 22.760 1.00 95.62 394 GLN A N 1
ATOM 3142 C CA . GLN A 1 394 ? -4.538 6.912 23.418 1.00 95.62 394 GLN A CA 1
ATOM 3143 C C . GLN A 1 394 ? -3.607 5.743 23.079 1.00 95.62 394 GLN A C 1
ATOM 3145 O O . GLN A 1 394 ? -2.415 5.960 22.880 1.00 95.62 394 GLN A O 1
ATOM 3150 N N . MET A 1 395 ? -4.138 4.521 22.983 1.00 95.75 395 MET A N 1
ATOM 3151 C CA . MET A 1 395 ? -3.373 3.354 22.544 1.00 95.75 395 MET A CA 1
ATOM 3152 C C . MET A 1 395 ? -2.809 3.569 21.136 1.00 95.75 395 MET A C 1
ATOM 3154 O O . MET A 1 395 ? -1.606 3.422 20.971 1.00 95.75 395 MET A O 1
ATOM 3158 N N . LEU A 1 396 ? -3.618 4.037 20.178 1.00 95.44 396 LEU A N 1
ATOM 3159 C CA . LEU A 1 396 ? -3.148 4.338 18.816 1.00 95.44 396 LEU A CA 1
ATOM 3160 C C . LEU A 1 396 ? -2.063 5.432 18.775 1.00 95.44 396 LEU A C 1
ATOM 3162 O O . LEU A 1 396 ? -1.152 5.385 17.956 1.00 95.44 396 LEU A O 1
ATOM 3166 N N . GLN A 1 397 ? -2.130 6.428 19.658 1.00 94.88 397 GLN A N 1
ATOM 3167 C CA . GLN A 1 397 ? -1.052 7.421 19.761 1.00 94.88 397 GLN A CA 1
ATOM 3168 C C . GLN A 1 397 ? 0.223 6.807 20.342 1.00 94.88 397 GLN A C 1
ATOM 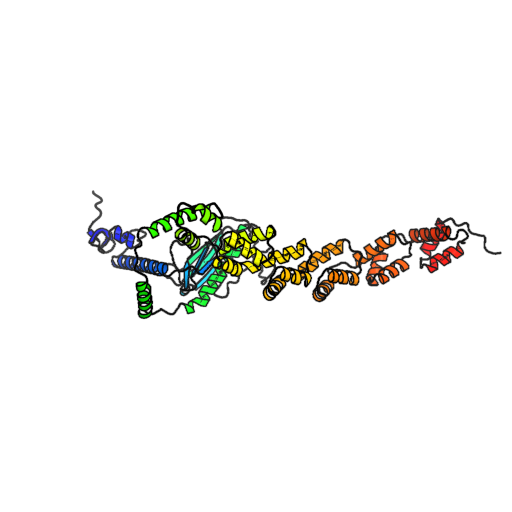3170 O O . GLN A 1 397 ? 1.317 7.073 19.858 1.00 94.88 397 GLN A O 1
ATOM 3175 N N . ASN A 1 398 ? 0.089 5.955 21.361 1.00 92.12 398 ASN A N 1
ATOM 3176 C CA . ASN A 1 398 ? 1.225 5.274 21.978 1.00 92.12 398 ASN A CA 1
ATOM 3177 C C . ASN A 1 398 ? 1.871 4.233 21.051 1.00 92.12 398 ASN A C 1
ATOM 3179 O O . ASN A 1 398 ? 3.015 3.865 21.293 1.00 92.12 398 ASN A O 1
ATOM 3183 N N . THR A 1 399 ? 1.156 3.746 20.031 1.00 91.75 399 THR A N 1
ATOM 3184 C CA . THR A 1 399 ? 1.722 2.860 19.004 1.00 91.75 399 THR A CA 1
ATOM 3185 C C . THR A 1 399 ? 2.517 3.611 17.940 1.00 91.75 399 THR A C 1
ATOM 3187 O O . THR A 1 399 ? 3.176 2.949 17.157 1.00 91.75 399 THR A O 1
ATOM 3190 N N . GLY A 1 400 ? 2.448 4.947 17.889 1.00 92.06 400 GLY A N 1
ATOM 3191 C CA . GLY A 1 400 ? 3.254 5.769 16.977 1.00 92.06 400 GLY A CA 1
ATOM 3192 C C . GLY A 1 400 ? 2.455 6.627 15.991 1.00 92.06 400 GLY A C 1
ATOM 3193 O O . GLY A 1 400 ? 3.035 7.472 15.322 1.00 92.06 400 GLY A O 1
ATOM 3194 N N . PHE A 1 401 ? 1.125 6.492 15.898 1.00 94.62 401 PHE A N 1
ATOM 3195 C CA . PHE A 1 401 ? 0.335 7.340 14.993 1.00 94.62 401 PHE A CA 1
ATOM 3196 C C . PHE A 1 401 ? 0.238 8.787 15.501 1.00 94.62 401 PHE A C 1
ATOM 3198 O O . PHE A 1 401 ? -0.047 9.021 16.681 1.00 94.62 401 PHE A O 1
ATOM 3205 N N . SER A 1 402 ? 0.354 9.784 14.610 1.00 93.12 402 SER A N 1
ATOM 3206 C CA . SER A 1 402 ? 0.141 11.182 15.005 1.00 93.12 402 SER A CA 1
ATOM 3207 C C . SER A 1 402 ? -1.254 11.432 15.568 1.00 93.12 402 SER A C 1
ATOM 3209 O O . SER A 1 402 ? -2.279 10.932 15.093 1.00 93.12 402 SER A O 1
ATOM 3211 N N . ALA A 1 403 ? -1.315 12.341 16.541 1.00 93.19 403 ALA A N 1
ATOM 3212 C CA . ALA A 1 403 ? -2.566 12.782 17.147 1.00 93.19 403 ALA A CA 1
ATOM 3213 C C . ALA A 1 403 ? -3.569 13.352 16.122 1.00 93.19 403 ALA A C 1
ATOM 3215 O O . ALA A 1 403 ? -4.780 13.291 16.335 1.00 93.19 403 ALA A O 1
ATOM 3216 N N . THR A 1 404 ? -3.089 13.923 15.012 1.00 94.31 404 THR A N 1
ATOM 3217 C CA . THR A 1 404 ? -3.928 14.403 13.904 1.00 94.31 404 THR A CA 1
ATOM 3218 C C . THR A 1 404 ? -4.597 13.264 13.156 1.00 94.31 404 THR A C 1
ATOM 3220 O O . THR A 1 404 ? -5.812 13.316 12.952 1.00 94.31 404 THR A O 1
ATOM 3223 N N . LEU A 1 405 ? -3.835 12.229 12.801 1.00 94.62 405 LEU A N 1
ATOM 3224 C CA . LEU A 1 405 ? -4.360 11.066 12.101 1.00 94.62 405 LEU A CA 1
ATOM 3225 C C . LEU A 1 405 ? -5.348 10.302 12.986 1.00 94.62 405 LEU A C 1
ATOM 3227 O O . LEU A 1 405 ? -6.476 10.053 12.560 1.00 94.62 405 LEU A O 1
ATOM 3231 N N . VAL A 1 406 ? -4.982 10.047 14.247 1.00 96.06 406 VAL A N 1
ATOM 3232 C CA . VAL A 1 406 ? -5.855 9.382 15.228 1.00 96.06 406 VAL A CA 1
ATOM 3233 C C . VAL A 1 406 ? -7.165 10.143 15.408 1.00 96.06 406 VAL A C 1
ATOM 3235 O O . VAL A 1 406 ? -8.230 9.539 15.344 1.00 96.06 406 VAL A O 1
ATOM 3238 N N . ARG A 1 407 ? -7.128 11.473 15.568 1.00 95.06 407 ARG A N 1
ATOM 3239 C CA . ARG A 1 407 ? -8.354 12.281 15.675 1.00 95.06 407 ARG A CA 1
ATOM 3240 C C . ARG A 1 407 ? -9.253 12.094 14.453 1.00 95.06 407 ARG A C 1
ATOM 3242 O O . ARG A 1 407 ? -10.432 11.801 14.611 1.00 95.06 407 ARG A O 1
ATOM 3249 N N . SER A 1 408 ? -8.680 12.214 13.255 1.00 94.31 408 SER A N 1
ATOM 3250 C CA . SER A 1 408 ? -9.430 12.070 12.004 1.00 94.31 408 SER A CA 1
ATOM 3251 C C . SER A 1 408 ? -10.027 10.671 11.821 1.00 94.31 408 SER A C 1
ATOM 3253 O O . SER A 1 408 ? -11.092 10.534 11.227 1.00 94.31 408 SER A O 1
ATOM 3255 N N . PHE A 1 409 ? -9.363 9.635 12.343 1.00 95.12 409 PHE A N 1
ATOM 3256 C CA . PHE A 1 409 ? -9.859 8.264 12.342 1.00 95.12 409 PHE A CA 1
ATOM 3257 C C . PHE A 1 409 ? -11.042 8.096 13.303 1.00 95.12 409 PHE A C 1
ATOM 3259 O O . PHE A 1 409 ? -12.091 7.596 12.903 1.00 95.12 409 PHE A O 1
ATOM 3266 N N . MET A 1 410 ? -10.904 8.572 14.545 1.00 94.06 410 MET A N 1
ATOM 3267 C CA . MET A 1 410 ? -11.939 8.441 15.577 1.00 94.06 410 MET A CA 1
ATOM 3268 C C . MET A 1 410 ? -13.241 9.181 15.219 1.00 94.06 410 MET A C 1
ATOM 3270 O O . MET A 1 410 ? -14.308 8.798 15.688 1.00 94.06 410 MET A O 1
ATOM 3274 N N . GLU A 1 411 ? -13.177 10.207 14.364 1.00 92.31 411 GLU A N 1
ATOM 3275 C CA . GLU A 1 411 ? -14.344 10.950 13.861 1.00 92.31 411 GLU A CA 1
ATOM 3276 C C . GLU A 1 411 ? -15.162 10.195 12.792 1.00 92.31 411 GLU A C 1
ATOM 3278 O O . GLU A 1 411 ? -16.297 10.580 12.516 1.00 92.31 411 GLU A O 1
ATOM 3283 N N . ARG A 1 412 ? -14.626 9.127 12.179 1.00 87.56 412 ARG A N 1
ATOM 3284 C CA . ARG A 1 412 ? -15.273 8.412 11.054 1.00 87.56 412 ARG A CA 1
ATOM 3285 C C . ARG A 1 412 ? -16.348 7.402 11.466 1.00 87.56 412 ARG A C 1
ATOM 3287 O O . ARG A 1 412 ? -16.927 6.777 10.583 1.00 87.56 412 ARG A O 1
ATOM 3294 N N . ASP A 1 413 ? -16.606 7.251 12.766 1.00 78.19 413 ASP A N 1
ATOM 3295 C CA . ASP A 1 413 ? -17.592 6.323 13.349 1.00 78.19 413 ASP A CA 1
ATOM 3296 C C . ASP A 1 413 ? -17.539 4.905 12.740 1.00 78.19 413 ASP A C 1
ATOM 3298 O O . ASP A 1 413 ? -18.539 4.325 12.321 1.00 78.19 413 ASP A O 1
ATOM 3302 N N . THR A 1 414 ? -16.325 4.359 12.618 1.00 87.19 414 THR A N 1
ATOM 3303 C CA . THR A 1 414 ? -16.063 3.048 11.994 1.00 87.19 414 THR A CA 1
ATOM 3304 C C . THR A 1 414 ? -16.066 1.888 12.989 1.00 87.19 414 THR A C 1
ATOM 3306 O O . THR A 1 414 ? -16.230 0.736 12.586 1.00 87.19 414 THR A O 1
ATOM 3309 N N . ILE A 1 415 ? -15.873 2.170 14.281 1.00 92.50 415 ILE A N 1
ATOM 3310 C CA . ILE A 1 415 ? -15.774 1.171 15.349 1.00 92.50 415 ILE A CA 1
ATOM 3311 C C . ILE A 1 415 ? -17.064 1.162 16.169 1.00 92.50 415 ILE A C 1
ATOM 3313 O O . ILE A 1 415 ? -17.502 2.191 16.677 1.00 92.50 415 ILE A O 1
ATOM 3317 N N . ASP A 1 416 ? -17.628 -0.029 16.376 1.00 94.62 416 ASP A N 1
ATOM 3318 C CA . ASP A 1 416 ? -18.774 -0.225 17.263 1.00 94.62 416 ASP A CA 1
ATOM 3319 C C . ASP A 1 416 ? -18.349 -0.183 18.744 1.00 94.62 416 ASP A C 1
ATOM 3321 O O . ASP A 1 416 ? -18.014 -1.198 19.366 1.00 94.62 416 ASP A O 1
ATOM 3325 N N . TRP A 1 417 ? -18.391 1.009 19.338 1.00 95.56 417 TRP A N 1
ATOM 3326 C CA . TRP A 1 417 ? -18.067 1.209 20.753 1.00 95.56 417 TRP A CA 1
ATOM 3327 C C . TRP A 1 417 ? -19.067 0.552 21.716 1.00 95.56 417 TRP A C 1
ATOM 3329 O O . TRP A 1 417 ? -18.699 0.217 22.846 1.00 95.56 417 TRP A O 1
ATOM 3339 N N . ASN A 1 418 ? -20.301 0.281 21.279 1.00 95.94 418 ASN A N 1
ATOM 3340 C CA . ASN A 1 418 ? -21.267 -0.467 22.085 1.00 95.94 418 ASN A CA 1
ATOM 3341 C C . ASN A 1 418 ? -20.823 -1.929 22.246 1.00 95.94 418 ASN A C 1
ATOM 3343 O O . ASN A 1 418 ? -20.933 -2.500 23.335 1.00 95.94 418 ASN A O 1
ATOM 3347 N N . ALA A 1 419 ? -20.250 -2.528 21.198 1.00 95.38 419 ALA A N 1
ATOM 3348 C CA . ALA A 1 419 ? -19.662 -3.864 21.274 1.00 95.38 419 ALA A CA 1
ATOM 3349 C C . ALA A 1 419 ? -18.434 -3.922 22.205 1.00 95.38 419 ALA A C 1
ATOM 3351 O O . ALA A 1 419 ? -18.212 -4.934 22.878 1.00 95.38 419 ALA A O 1
ATOM 3352 N N . HIS A 1 420 ? -17.642 -2.848 22.288 1.00 96.75 420 HIS A N 1
ATOM 3353 C CA . HIS A 1 420 ? -16.550 -2.726 23.265 1.00 96.75 420 HIS A CA 1
ATOM 3354 C C . HIS A 1 420 ? -17.082 -2.689 24.703 1.00 96.75 420 HIS A C 1
ATOM 3356 O O . HIS A 1 420 ? -16.652 -3.492 25.534 1.00 96.75 420 HIS A O 1
ATOM 3362 N N . ALA A 1 421 ? -18.066 -1.827 24.980 1.00 97.56 421 ALA A N 1
ATOM 3363 C CA . ALA A 1 421 ? -18.692 -1.720 26.298 1.00 97.56 421 ALA A CA 1
ATOM 3364 C C . ALA A 1 421 ? -19.312 -3.056 26.737 1.00 97.56 421 ALA A C 1
ATOM 3366 O O . ALA A 1 421 ? -19.134 -3.494 27.874 1.00 97.56 421 ALA A O 1
ATOM 3367 N N . LEU A 1 422 ? -19.975 -3.758 25.813 1.00 97.12 422 LEU A N 1
ATOM 3368 C CA . LEU A 1 422 ? -20.551 -5.079 26.056 1.00 97.12 422 LEU A CA 1
ATOM 3369 C C . LEU A 1 422 ? -19.485 -6.136 26.389 1.00 97.12 422 LEU A C 1
ATOM 3371 O O . LEU A 1 422 ? -19.674 -6.934 27.311 1.00 97.12 422 LEU A O 1
ATOM 3375 N N . ARG A 1 423 ? -18.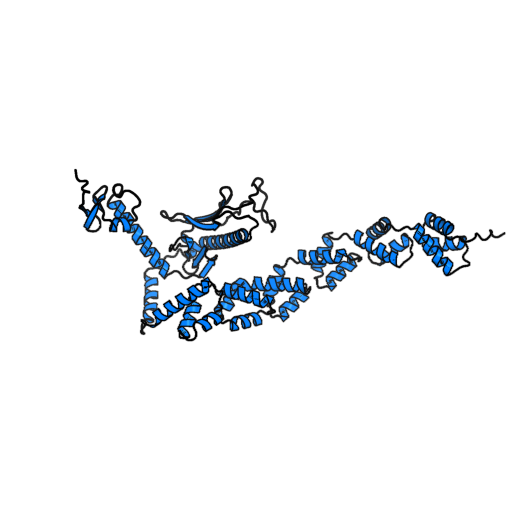353 -6.151 25.672 1.00 96.56 423 ARG A N 1
ATOM 3376 C CA . ARG A 1 423 ? -17.226 -7.045 25.988 1.00 96.56 423 ARG A CA 1
ATOM 3377 C C . ARG A 1 423 ? -16.641 -6.742 27.361 1.00 96.56 423 ARG A C 1
ATOM 3379 O O . ARG A 1 423 ? -16.456 -7.675 28.141 1.00 96.56 423 ARG A O 1
ATOM 3386 N N . LYS A 1 424 ? -16.446 -5.463 27.692 1.00 97.19 424 LYS A N 1
ATOM 3387 C CA . LYS A 1 424 ? -15.969 -5.046 29.015 1.00 97.19 424 LYS A CA 1
ATOM 3388 C C . LYS A 1 424 ? -16.932 -5.470 30.120 1.00 97.19 424 LYS A C 1
ATOM 3390 O O . LYS A 1 424 ? -16.497 -6.021 31.126 1.00 97.19 424 LYS A O 1
ATOM 3395 N N . ALA A 1 425 ? -18.237 -5.296 29.914 1.00 97.00 425 ALA A N 1
ATOM 3396 C CA . ALA A 1 425 ? -19.267 -5.721 30.858 1.00 97.00 425 ALA A CA 1
ATOM 3397 C C . ALA A 1 425 ? -19.190 -7.232 31.136 1.00 97.00 425 ALA A C 1
ATOM 3399 O O . ALA A 1 425 ? -19.165 -7.660 32.292 1.00 97.00 425 ALA A O 1
ATOM 3400 N N . LYS A 1 426 ? -19.074 -8.040 30.073 1.00 94.81 426 LYS A N 1
ATOM 3401 C CA . LYS A 1 426 ? -18.900 -9.497 30.175 1.00 94.81 426 LYS A CA 1
ATOM 3402 C C . LYS A 1 426 ? -17.593 -9.873 30.869 1.00 94.81 426 LYS A C 1
ATOM 3404 O O . LYS A 1 426 ? -17.591 -10.795 31.679 1.00 94.81 426 LYS A O 1
ATOM 3409 N N . HIS A 1 427 ? -16.505 -9.156 30.594 1.00 94.62 427 HIS A N 1
ATOM 3410 C CA . HIS A 1 427 ? -15.218 -9.366 31.249 1.00 94.62 427 HIS A CA 1
ATOM 3411 C C . HIS A 1 427 ? -15.292 -9.056 32.753 1.00 94.62 427 HIS A C 1
ATOM 3413 O O . HIS A 1 427 ? -14.922 -9.913 33.555 1.00 94.62 427 HIS A O 1
ATOM 3419 N N . ILE A 1 428 ? -15.851 -7.909 33.155 1.00 94.06 428 ILE A N 1
ATOM 3420 C CA . ILE A 1 428 ? -16.043 -7.537 34.570 1.00 94.06 428 ILE A CA 1
ATOM 3421 C C . ILE A 1 428 ? -16.856 -8.605 35.310 1.00 94.06 428 ILE A C 1
ATOM 3423 O O . ILE A 1 428 ? -16.475 -9.042 36.396 1.00 94.06 428 ILE A O 1
ATOM 3427 N N . HIS A 1 429 ? -17.928 -9.096 34.687 1.00 91.75 429 HIS A N 1
ATOM 3428 C CA . HIS A 1 429 ? -18.774 -10.147 35.250 1.00 91.75 429 HIS A CA 1
ATOM 3429 C C . HIS A 1 429 ? -18.022 -11.468 35.527 1.00 91.75 429 HIS A C 1
ATOM 3431 O O . HIS A 1 429 ? -18.448 -12.260 36.369 1.00 91.75 429 HIS A O 1
ATOM 3437 N N . THR A 1 430 ? -16.876 -11.724 34.882 1.00 92.81 430 THR A N 1
ATOM 3438 C CA . THR A 1 430 ? -16.085 -12.934 35.178 1.00 92.81 430 THR A CA 1
ATOM 3439 C C . THR A 1 430 ? -15.440 -12.913 36.566 1.00 92.81 430 THR A C 1
ATOM 3441 O O . THR A 1 430 ? -15.215 -13.981 37.138 1.00 92.81 430 THR A O 1
ATOM 3444 N N . PHE A 1 431 ? -15.174 -11.731 37.134 1.00 91.19 431 PHE A N 1
ATOM 3445 C CA . PHE A 1 431 ? -14.449 -11.592 38.402 1.00 91.19 431 PHE A CA 1
ATOM 3446 C C . PHE A 1 431 ? -15.170 -10.757 39.469 1.00 91.19 431 PHE A C 1
ATOM 3448 O O . PHE A 1 431 ? -14.839 -10.883 40.648 1.00 91.19 431 PHE A O 1
ATOM 3455 N N . ALA A 1 432 ? -16.156 -9.934 39.105 1.00 91.69 432 ALA A N 1
ATOM 3456 C CA . ALA A 1 432 ? -16.888 -9.073 40.030 1.00 91.69 432 ALA A CA 1
ATOM 3457 C C . ALA A 1 432 ? -18.378 -9.436 40.093 1.00 91.69 432 ALA A C 1
ATOM 3459 O O . ALA A 1 432 ? -19.072 -9.444 39.080 1.00 91.69 432 ALA A O 1
ATOM 3460 N N . VAL A 1 433 ? -18.878 -9.667 41.311 1.00 93.25 433 VAL A N 1
ATOM 3461 C CA . VAL A 1 433 ? -20.316 -9.807 41.588 1.00 93.25 433 VAL A CA 1
ATOM 3462 C C . VAL A 1 433 ? -20.897 -8.433 41.877 1.00 93.25 433 VAL A C 1
ATOM 3464 O O . VAL A 1 433 ? -20.557 -7.819 42.897 1.00 93.25 433 VAL A O 1
ATOM 3467 N N . CYS A 1 434 ? -21.758 -7.957 40.984 1.00 92.00 434 CYS A N 1
ATOM 3468 C CA . CYS A 1 434 ? -22.280 -6.595 40.996 1.00 92.00 434 CYS A CA 1
ATOM 3469 C C . CYS A 1 434 ? -23.742 -6.535 40.535 1.00 92.00 434 CYS A C 1
ATOM 3471 O O . CYS A 1 434 ? -24.225 -7.406 39.813 1.00 92.00 434 CYS A O 1
ATOM 3473 N N . SER A 1 435 ? -24.460 -5.500 40.974 1.00 95.44 435 SER A N 1
ATOM 3474 C CA . SER A 1 435 ? -25.780 -5.175 40.430 1.00 95.44 435 SER A CA 1
ATOM 3475 C C . SER A 1 435 ? -25.665 -4.490 39.068 1.00 95.44 435 SER A C 1
ATOM 3477 O O . SER A 1 435 ? -24.608 -3.973 38.699 1.00 95.44 435 SER A O 1
ATOM 3479 N N . LYS A 1 436 ? -26.786 -4.410 38.342 1.00 96.38 436 LYS A N 1
ATOM 3480 C CA . LYS A 1 436 ? -26.862 -3.705 37.056 1.00 96.38 436 LYS A CA 1
ATOM 3481 C C . LYS A 1 436 ? -26.362 -2.258 37.141 1.00 96.38 436 LYS A C 1
ATOM 3483 O O . LYS A 1 436 ? -25.604 -1.816 36.284 1.00 96.38 436 LYS A O 1
ATOM 3488 N N . ALA A 1 437 ? -26.755 -1.538 38.194 1.00 95.69 437 ALA A N 1
ATOM 3489 C CA . ALA A 1 437 ? -26.329 -0.156 38.418 1.00 95.69 437 ALA A CA 1
ATOM 3490 C C . ALA A 1 437 ? -24.822 -0.065 38.701 1.00 95.69 437 ALA A C 1
ATOM 3492 O O . ALA A 1 437 ? -24.138 0.773 38.127 1.00 95.69 437 ALA A O 1
ATOM 3493 N N . GLN A 1 438 ? -24.287 -0.976 39.517 1.00 95.94 438 GLN A N 1
ATOM 3494 C CA . GLN A 1 438 ? -22.853 -1.020 39.798 1.00 95.94 438 GLN A CA 1
ATOM 3495 C C . GLN A 1 438 ? -22.027 -1.347 38.550 1.00 95.94 438 GLN A C 1
ATOM 3497 O O . GLN A 1 438 ? -20.961 -0.767 38.364 1.00 95.94 438 GLN A O 1
ATOM 3502 N N . LEU A 1 439 ? -22.502 -2.254 37.686 1.00 96.75 439 LEU A N 1
ATOM 3503 C CA . LEU A 1 439 ? -21.819 -2.549 36.427 1.00 96.75 439 LEU A CA 1
ATOM 3504 C C . LEU A 1 439 ? -21.801 -1.330 35.501 1.00 96.75 439 LEU A C 1
ATOM 3506 O O . LEU A 1 439 ? -20.754 -1.022 34.936 1.00 96.75 439 LEU A O 1
ATOM 3510 N N . LYS A 1 440 ? -22.924 -0.606 35.399 1.00 97.69 440 LYS A N 1
ATOM 3511 C CA . LYS A 1 440 ? -22.995 0.658 34.655 1.00 97.69 440 LYS A CA 1
ATOM 3512 C C . LYS A 1 440 ? -21.977 1.673 35.189 1.00 97.69 440 LYS A C 1
ATOM 3514 O O . LYS A 1 440 ? -21.194 2.206 34.407 1.00 97.69 440 LYS A O 1
ATOM 3519 N N . ASP A 1 441 ? -21.939 1.889 36.504 1.00 96.75 441 ASP A N 1
ATOM 3520 C CA . ASP A 1 441 ? -21.003 2.829 37.136 1.00 96.75 441 ASP A CA 1
ATOM 3521 C C . ASP A 1 441 ? -19.536 2.443 36.875 1.00 96.75 441 ASP A C 1
ATOM 3523 O O . ASP A 1 441 ? -18.706 3.308 36.590 1.00 96.75 441 ASP A O 1
ATOM 3527 N N . MET A 1 442 ? -19.213 1.144 36.913 1.00 96.56 442 MET A N 1
ATOM 3528 C CA . MET A 1 442 ? -17.872 0.651 36.585 1.00 96.56 442 MET A CA 1
ATOM 3529 C C . MET A 1 442 ? -17.500 0.931 35.125 1.00 96.56 442 MET A C 1
ATOM 3531 O O . MET A 1 442 ? -16.403 1.420 34.872 1.00 96.56 442 MET A O 1
ATOM 3535 N N . LEU A 1 443 ? -18.402 0.698 34.166 1.00 97.50 443 LEU A N 1
ATOM 3536 C CA . LEU A 1 443 ? -18.148 1.015 32.754 1.00 97.50 443 LEU A CA 1
ATOM 3537 C C . LEU A 1 443 ? -17.913 2.516 32.537 1.00 97.50 443 LEU A C 1
ATOM 3539 O O . LEU A 1 443 ? -16.971 2.895 31.846 1.00 97.50 443 LEU A O 1
ATOM 3543 N N . ILE A 1 444 ? -18.706 3.379 33.176 1.00 97.31 444 ILE A N 1
ATOM 3544 C CA . ILE A 1 444 ? -18.498 4.834 33.107 1.00 97.31 444 ILE A CA 1
ATOM 3545 C C . ILE A 1 444 ? -17.125 5.207 33.687 1.00 97.31 444 ILE A C 1
ATOM 3547 O O . ILE A 1 444 ? -16.412 6.029 33.115 1.00 97.31 444 ILE A O 1
ATOM 3551 N N . SER A 1 445 ? -16.712 4.571 34.790 1.00 95.00 445 SER A N 1
ATOM 3552 C CA . SER A 1 445 ? -15.389 4.803 35.386 1.00 95.00 445 SER A CA 1
ATOM 3553 C C . SER A 1 445 ? -14.221 4.333 34.506 1.00 95.00 445 SER A C 1
ATOM 3555 O O . SER A 1 445 ? -13.138 4.906 34.579 1.00 95.00 445 SER A O 1
ATOM 3557 N N . GLU A 1 446 ? -14.455 3.348 33.634 1.00 94.44 446 GLU A N 1
ATOM 3558 C CA . GLU A 1 446 ? -13.507 2.880 32.610 1.00 94.44 446 GLU A CA 1
ATOM 3559 C C . GLU A 1 446 ? -13.476 3.795 31.368 1.00 94.44 446 GLU A C 1
ATOM 3561 O O . GLU A 1 446 ? -12.686 3.573 30.450 1.00 94.44 446 GLU A O 1
ATOM 3566 N N . GLY A 1 447 ? -14.309 4.842 31.335 1.00 95.88 447 GLY A N 1
ATOM 3567 C CA . GLY A 1 447 ? -14.312 5.869 30.293 1.00 95.88 447 GLY A CA 1
ATOM 3568 C C . GLY A 1 447 ? -15.343 5.671 29.182 1.00 95.88 447 GLY A C 1
ATOM 3569 O O . GLY A 1 447 ? -15.277 6.390 28.185 1.00 95.88 447 GLY A O 1
ATOM 3570 N N . PHE A 1 448 ? -16.276 4.724 29.327 1.00 97.62 448 PHE A N 1
ATOM 3571 C CA . PHE A 1 448 ? -17.396 4.569 28.395 1.00 97.62 448 PHE A CA 1
ATOM 3572 C C . PHE A 1 448 ? -18.428 5.686 28.564 1.00 97.62 448 PHE A C 1
ATOM 3574 O O . PHE A 1 448 ? -18.671 6.172 29.671 1.00 97.62 448 PHE A O 1
ATOM 3581 N N . GLU A 1 449 ? -19.077 6.065 27.464 1.00 96.94 449 GLU A N 1
ATOM 3582 C CA . GLU A 1 449 ? -20.210 6.986 27.522 1.00 96.94 449 GLU A CA 1
ATOM 3583 C C . GLU A 1 449 ? -21.402 6.339 28.233 1.00 96.94 449 GLU A C 1
ATOM 3585 O O . GLU A 1 449 ? -21.582 5.120 28.212 1.00 96.94 449 GLU A O 1
ATOM 3590 N N . GLU A 1 450 ? -22.264 7.161 28.834 1.00 97.56 450 GLU A N 1
ATOM 3591 C CA . GLU A 1 450 ? -23.428 6.658 29.569 1.00 97.56 450 GLU A CA 1
ATOM 3592 C C . GLU A 1 450 ? -24.351 5.802 28.683 1.00 97.56 450 GLU A C 1
ATOM 3594 O O . GLU A 1 450 ? -24.793 4.737 29.107 1.00 97.56 450 GLU A O 1
ATOM 3599 N N . SER A 1 451 ? -24.569 6.221 27.433 1.00 97.50 451 SER A N 1
ATOM 3600 C CA . SER A 1 451 ? -25.358 5.492 26.430 1.00 97.50 451 SER A CA 1
ATOM 3601 C C . SER A 1 451 ? -24.779 4.107 26.111 1.00 97.50 451 SER A C 1
ATOM 3603 O O . SER A 1 451 ? -25.528 3.141 25.971 1.00 97.50 451 SER A O 1
ATOM 3605 N N . GLN A 1 452 ? -23.451 3.997 26.034 1.00 97.75 452 GLN A N 1
ATOM 3606 C CA . GLN A 1 452 ? -22.735 2.746 25.775 1.00 97.75 452 GLN A CA 1
ATOM 3607 C C . GLN A 1 452 ? -22.793 1.822 26.993 1.00 97.75 452 GLN A C 1
ATOM 3609 O O . GLN A 1 452 ? -22.986 0.613 26.855 1.00 97.75 452 GLN A O 1
ATOM 3614 N N . ALA A 1 453 ? -22.662 2.388 28.196 1.00 97.81 453 ALA A N 1
ATOM 3615 C CA . ALA A 1 453 ? -22.795 1.648 29.442 1.00 97.81 453 ALA A CA 1
ATOM 3616 C C . ALA A 1 453 ? -24.222 1.101 29.619 1.00 97.81 453 ALA A C 1
ATOM 3618 O O . ALA A 1 453 ? -24.377 -0.072 29.958 1.00 97.81 453 ALA A O 1
ATOM 3619 N N . ASP A 1 454 ? -25.248 1.910 29.326 1.00 97.88 454 ASP A N 1
ATOM 3620 C CA . ASP A 1 454 ? -26.653 1.484 29.312 1.00 97.88 454 ASP A CA 1
ATOM 3621 C C . ASP A 1 454 ? -26.882 0.348 28.312 1.00 97.88 454 ASP A C 1
ATOM 3623 O O . ASP A 1 454 ? -27.412 -0.707 28.672 1.00 97.88 454 ASP A O 1
ATOM 3627 N N . TYR A 1 455 ? -26.403 0.516 27.077 1.00 97.94 455 TYR A N 1
ATOM 3628 C CA . TYR A 1 455 ? -26.481 -0.528 26.062 1.00 97.94 455 TYR A CA 1
ATOM 3629 C C . TYR A 1 455 ? -25.834 -1.834 26.544 1.00 97.94 455 TYR A C 1
ATOM 3631 O O . TYR A 1 455 ? -26.437 -2.903 26.434 1.00 97.94 455 TYR A O 1
ATOM 3639 N N . ALA A 1 456 ? -24.624 -1.762 27.101 1.00 97.81 456 ALA A N 1
ATOM 3640 C CA . ALA A 1 456 ? -23.873 -2.929 27.536 1.00 97.81 456 ALA A CA 1
ATOM 3641 C C . ALA A 1 456 ? -24.586 -3.705 28.645 1.00 97.81 456 ALA A C 1
ATOM 3643 O O . ALA A 1 456 ? -24.692 -4.927 28.551 1.00 97.81 456 ALA A O 1
ATOM 3644 N N . VAL A 1 457 ? -25.103 -3.027 29.677 1.00 96.81 457 VAL A N 1
ATOM 3645 C CA . VAL A 1 457 ? -25.814 -3.714 30.765 1.00 96.81 457 VAL A CA 1
ATOM 3646 C C . VAL A 1 457 ? -27.136 -4.322 30.292 1.00 96.81 457 VAL A C 1
ATOM 3648 O O . VAL A 1 457 ? -27.496 -5.405 30.757 1.00 96.81 457 VAL A O 1
ATOM 3651 N N . ASP A 1 458 ? -27.820 -3.687 29.337 1.00 96.31 458 ASP A N 1
ATOM 3652 C CA . ASP A 1 458 ? -29.081 -4.173 28.763 1.00 96.31 458 ASP A CA 1
ATOM 3653 C C . ASP A 1 458 ? -28.902 -5.386 27.840 1.00 96.31 458 ASP A C 1
ATOM 3655 O O . ASP A 1 458 ? -29.775 -6.252 27.797 1.00 96.31 458 ASP A O 1
ATOM 3659 N N . HIS A 1 459 ? -27.762 -5.487 27.152 1.00 95.88 459 HIS A N 1
ATOM 3660 C CA . HIS A 1 459 ? -27.470 -6.547 26.175 1.00 95.88 459 HIS A CA 1
ATOM 3661 C C . HIS A 1 459 ? -26.439 -7.574 26.680 1.00 95.88 459 HIS A C 1
ATOM 3663 O O . HIS A 1 459 ? -25.918 -8.377 25.908 1.00 95.88 459 HIS A O 1
ATOM 3669 N N . SER A 1 460 ? -26.115 -7.546 27.977 1.00 92.75 460 SER A N 1
ATOM 3670 C CA . SER A 1 460 ? -25.081 -8.392 28.597 1.00 92.75 460 SER A CA 1
ATOM 3671 C C . SER A 1 460 ? -25.450 -9.871 28.743 1.00 92.75 460 SER A C 1
ATOM 3673 O O . SER A 1 460 ? -24.552 -10.690 28.944 1.00 92.75 460 SER A O 1
ATOM 3675 N N . ASP A 1 461 ? -26.739 -10.212 28.646 1.00 93.25 461 ASP A N 1
ATOM 3676 C CA . ASP A 1 461 ? -27.308 -11.528 28.979 1.00 93.25 461 ASP A CA 1
ATOM 3677 C C . ASP A 1 461 ? -27.034 -11.979 30.433 1.00 93.25 461 ASP A C 1
ATOM 3679 O O . ASP A 1 461 ? -27.109 -13.168 30.752 1.00 93.25 461 ASP A O 1
ATOM 3683 N N . ILE A 1 462 ? -26.711 -11.042 31.334 1.00 93.94 462 ILE A N 1
ATOM 3684 C CA . ILE A 1 462 ? -26.447 -11.334 32.747 1.00 93.94 462 ILE A CA 1
ATOM 3685 C C . ILE A 1 462 ? -27.762 -11.614 33.483 1.00 93.94 462 ILE A C 1
ATOM 3687 O O . ILE A 1 462 ? -28.707 -10.823 33.448 1.00 93.94 462 ILE A O 1
ATOM 3691 N N . ASP A 1 463 ? -27.808 -12.731 34.214 1.00 95.31 463 ASP A N 1
ATOM 3692 C CA . ASP A 1 463 ? -28.908 -13.034 35.128 1.00 95.31 463 ASP A CA 1
ATOM 3693 C C . ASP A 1 463 ? -28.717 -12.280 36.452 1.00 95.31 463 ASP A C 1
ATOM 3695 O O . ASP A 1 463 ? -28.097 -12.762 37.404 1.00 95.31 463 ASP A O 1
ATOM 3699 N N . TRP A 1 464 ? -29.303 -11.086 36.528 1.00 95.50 464 TRP A N 1
ATOM 3700 C CA . TRP A 1 464 ? -29.241 -10.231 37.716 1.00 95.50 464 TRP A CA 1
ATOM 3701 C C . TRP A 1 464 ? -29.827 -10.884 38.977 1.00 95.50 464 TRP A C 1
ATOM 3703 O O . TRP A 1 464 ? -29.404 -10.573 40.093 1.00 95.50 464 TRP A O 1
ATOM 3713 N N . LYS A 1 465 ? -30.759 -11.838 38.832 1.00 96.62 465 LYS A N 1
ATOM 3714 C CA . LYS A 1 465 ? -31.296 -12.606 39.966 1.00 96.62 465 LYS A CA 1
ATOM 3715 C C . LYS A 1 465 ? -30.269 -13.611 40.483 1.00 96.62 465 LYS A C 1
ATOM 3717 O O . LYS A 1 465 ? -30.155 -13.800 41.699 1.00 96.62 465 LYS A O 1
ATOM 3722 N N . ALA A 1 466 ? -29.517 -14.244 39.584 1.00 95.38 466 ALA A N 1
ATOM 3723 C CA . ALA A 1 466 ? -28.411 -15.121 39.952 1.00 95.38 466 ALA A CA 1
ATOM 3724 C C . ALA A 1 466 ? -27.267 -14.343 40.622 1.00 95.38 466 ALA A C 1
ATOM 3726 O O . ALA A 1 466 ? -26.769 -14.786 41.660 1.00 95.38 466 ALA A O 1
ATOM 3727 N N . GLU A 1 467 ? -26.917 -13.161 40.110 1.00 95.50 467 GLU A N 1
ATOM 3728 C CA . GLU A 1 467 ? -25.884 -12.303 40.707 1.00 95.50 467 GLU A CA 1
ATOM 3729 C C . GLU A 1 467 ? -26.282 -11.804 42.102 1.00 95.50 467 GLU A C 1
ATOM 3731 O O . GLU A 1 467 ? -25.494 -11.910 43.046 1.00 95.50 467 GLU A O 1
ATOM 3736 N N . ALA A 1 468 ? -27.537 -11.382 42.294 1.00 96.06 468 ALA A N 1
ATOM 3737 C CA . ALA A 1 468 ? -28.050 -11.030 43.618 1.00 96.06 468 ALA A CA 1
ATOM 3738 C C . ALA A 1 468 ? -27.953 -12.206 44.605 1.00 96.06 468 ALA A C 1
ATOM 3740 O O . ALA A 1 468 ? -27.564 -12.026 45.761 1.00 96.06 468 ALA A O 1
ATOM 3741 N N . LEU A 1 469 ? -28.264 -13.431 44.161 1.00 95.56 469 LEU A N 1
ATOM 3742 C CA . LEU A 1 469 ? -28.131 -14.635 44.985 1.00 95.56 469 LEU A CA 1
ATOM 3743 C C . LEU A 1 469 ? -26.666 -14.938 45.322 1.00 95.56 469 LEU A C 1
ATOM 3745 O O . LEU A 1 469 ? -26.369 -15.285 46.467 1.00 95.56 469 LEU A O 1
ATOM 3749 N N . LYS A 1 470 ? -25.751 -14.808 44.356 1.00 94.81 470 LYS A N 1
ATOM 3750 C CA . LYS A 1 470 ? -24.310 -14.999 44.565 1.00 94.81 470 LYS A CA 1
ATOM 3751 C C . LYS A 1 470 ? -23.773 -13.985 45.574 1.00 94.81 470 LYS A C 1
ATOM 3753 O O . LYS A 1 470 ? -23.126 -14.383 46.540 1.00 94.81 470 LYS A O 1
ATOM 3758 N N . LYS A 1 471 ? -24.159 -12.712 45.451 1.00 95.00 471 LYS A N 1
ATOM 3759 C CA . LYS A 1 471 ? -23.807 -11.669 46.422 1.00 95.00 471 LYS A CA 1
ATOM 3760 C C . LYS A 1 471 ? -24.348 -11.964 47.813 1.00 95.00 471 LYS A C 1
ATOM 3762 O O . LYS A 1 471 ? -23.644 -11.820 48.810 1.00 95.00 471 LYS A O 1
ATOM 3767 N N . ALA A 1 472 ? -25.594 -12.417 47.892 1.00 93.81 472 ALA A N 1
ATOM 3768 C CA . ALA A 1 472 ? -26.211 -12.765 49.160 1.00 93.81 472 ALA A CA 1
ATOM 3769 C C . ALA A 1 472 ? -25.494 -13.951 49.840 1.00 93.81 472 ALA A C 1
ATOM 3771 O O . ALA A 1 472 ? -25.373 -13.964 51.065 1.00 93.81 472 ALA A O 1
ATOM 3772 N N . ARG A 1 473 ? -24.959 -14.907 49.063 1.00 93.12 473 ARG A N 1
ATOM 3773 C CA . ARG A 1 473 ? -24.078 -15.977 49.568 1.00 93.12 473 ARG A CA 1
ATOM 3774 C C . ARG A 1 473 ? -22.758 -15.421 50.096 1.00 93.12 473 ARG A C 1
ATOM 3776 O O . ARG A 1 473 ? -22.421 -15.730 51.228 1.00 93.12 473 ARG A O 1
ATOM 3783 N N . GLU A 1 474 ? -22.079 -14.541 49.360 1.00 93.25 474 GLU A N 1
ATOM 3784 C CA . GLU A 1 474 ? -20.833 -13.899 49.827 1.00 93.25 474 GLU A CA 1
ATOM 3785 C C . GLU A 1 474 ? -21.025 -13.141 51.154 1.00 93.25 474 GLU A C 1
ATOM 3787 O O . GLU A 1 474 ? -20.211 -13.234 52.079 1.00 93.25 474 GLU A O 1
ATOM 3792 N N . ILE A 1 475 ? -22.131 -12.400 51.280 1.00 91.06 475 ILE A N 1
ATOM 3793 C CA . ILE A 1 475 ? -22.475 -11.688 52.517 1.00 91.06 475 ILE A CA 1
ATOM 3794 C C . ILE A 1 475 ? -22.776 -12.687 53.639 1.00 91.06 475 ILE A C 1
ATOM 3796 O O . ILE A 1 475 ? -22.382 -12.466 54.779 1.00 91.06 475 ILE A O 1
ATOM 3800 N N . TYR A 1 476 ? -23.465 -13.789 53.345 1.00 90.25 476 TYR A N 1
ATOM 3801 C CA . TYR A 1 476 ? -23.785 -14.800 54.350 1.00 90.25 476 TYR A CA 1
ATOM 3802 C C . TYR A 1 476 ? -22.542 -15.562 54.824 1.00 90.25 476 TYR A C 1
ATOM 3804 O O . TYR A 1 476 ? -22.381 -15.788 56.021 1.00 90.25 476 TYR A O 1
ATOM 3812 N N . ASP A 1 477 ? -21.639 -15.906 53.913 1.00 89.62 477 ASP A N 1
ATOM 3813 C CA . ASP A 1 477 ? -20.387 -16.589 54.235 1.00 89.62 477 ASP A CA 1
ATOM 3814 C C . ASP A 1 477 ? -19.477 -15.701 55.098 1.00 89.62 477 ASP A C 1
ATOM 3816 O O . ASP A 1 477 ? -18.842 -16.185 56.036 1.00 89.62 477 ASP A O 1
ATOM 3820 N N . SER A 1 478 ? -19.469 -14.386 54.848 1.00 90.94 478 SER A N 1
ATOM 3821 C CA . SER A 1 478 ? -18.740 -13.414 55.679 1.00 90.94 478 SER A CA 1
ATOM 3822 C C . SER A 1 478 ? -19.466 -13.052 56.983 1.00 90.94 478 SER A C 1
ATOM 3824 O O . SER A 1 478 ? -18.820 -12.762 57.992 1.00 90.94 478 SER A O 1
ATOM 3826 N N . TRP A 1 479 ? -20.799 -13.107 57.004 1.00 87.75 479 TRP A N 1
ATOM 3827 C CA . TRP A 1 479 ? -21.637 -12.789 58.159 1.00 87.75 479 TRP A CA 1
ATOM 3828 C C . TRP A 1 479 ? -22.792 -13.789 58.323 1.00 87.75 479 TRP A C 1
ATOM 3830 O O . TRP A 1 479 ? -23.964 -13.503 58.073 1.00 87.75 479 TRP A O 1
ATOM 3840 N N . SER A 1 480 ? -22.465 -14.971 58.848 1.00 81.62 480 SER A N 1
ATOM 3841 C CA . SER A 1 480 ? -23.396 -16.110 58.985 1.00 81.62 480 SER A CA 1
ATOM 3842 C C . SER A 1 480 ? -24.609 -15.871 59.897 1.00 81.62 480 SER A C 1
ATOM 3844 O O . SER A 1 480 ? -25.588 -16.619 59.844 1.00 81.62 480 SER A O 1
ATOM 3846 N N . GLN A 1 481 ? -24.573 -14.825 60.730 1.00 84.25 481 GLN A N 1
ATOM 3847 C CA . GLN A 1 481 ? -25.684 -14.412 61.599 1.00 84.25 481 GLN A CA 1
ATOM 3848 C C . GLN A 1 481 ? -26.597 -13.348 60.964 1.00 84.25 481 GLN A C 1
ATOM 3850 O O . GLN A 1 481 ? -27.519 -12.867 61.624 1.00 84.25 481 GLN A O 1
ATOM 3855 N N . CYS A 1 482 ? -26.360 -12.973 59.704 1.00 86.12 482 CYS A N 1
ATOM 3856 C CA . CYS A 1 482 ? -27.177 -12.003 58.987 1.00 86.12 482 CYS A CA 1
ATOM 3857 C C . CYS A 1 482 ? -28.637 -12.473 58.886 1.00 86.12 482 CYS A C 1
ATOM 3859 O O . CYS A 1 482 ? -28.946 -13.558 58.384 1.00 86.12 482 CYS A O 1
ATOM 3861 N N . THR A 1 483 ? -29.564 -11.644 59.365 1.00 88.69 483 THR A N 1
ATOM 3862 C CA . THR A 1 483 ? -31.002 -11.892 59.219 1.00 88.69 483 THR A CA 1
ATOM 3863 C C . THR A 1 483 ? -31.482 -11.556 57.805 1.00 88.69 483 THR A C 1
ATOM 3865 O O . THR A 1 483 ? -30.896 -10.727 57.116 1.00 88.69 483 THR A O 1
ATOM 3868 N N . SER A 1 484 ? -32.623 -12.112 57.382 1.00 86.69 484 SER A N 1
ATOM 3869 C CA . SER A 1 484 ? -33.230 -11.753 56.083 1.00 86.69 484 SER A CA 1
ATOM 3870 C C . SER A 1 484 ? -33.494 -10.245 55.909 1.00 86.69 484 SER A C 1
ATOM 3872 O O . SER A 1 484 ? -33.392 -9.733 54.797 1.00 86.69 484 SER A O 1
ATOM 3874 N N . ALA A 1 485 ? -33.794 -9.521 56.996 1.00 89.50 485 ALA A N 1
ATOM 3875 C CA . ALA A 1 485 ? -33.989 -8.072 56.963 1.00 89.50 485 ALA A CA 1
ATOM 3876 C C . ALA A 1 485 ? -32.665 -7.322 56.755 1.00 89.50 485 ALA A C 1
ATOM 3878 O O . ALA A 1 485 ? -32.609 -6.403 55.945 1.00 89.50 485 ALA A O 1
ATOM 3879 N N . GLN A 1 486 ? -31.597 -7.744 57.436 1.00 91.81 486 GLN A N 1
ATOM 3880 C CA . GLN A 1 486 ? -30.258 -7.178 57.248 1.00 91.81 486 GLN A CA 1
ATOM 3881 C C . GLN A 1 486 ? -29.717 -7.477 55.845 1.00 91.81 486 GLN A C 1
ATOM 3883 O O . GLN A 1 486 ? -29.202 -6.576 55.195 1.00 91.81 486 GLN A O 1
ATOM 3888 N N . MET A 1 487 ? -29.917 -8.698 55.338 1.00 91.88 487 MET A N 1
ATOM 3889 C CA . MET A 1 487 ? -29.512 -9.081 53.984 1.00 91.88 487 MET A CA 1
ATOM 3890 C C . MET A 1 487 ? -30.212 -8.228 52.918 1.00 91.88 487 MET A C 1
ATOM 3892 O O . MET A 1 487 ? -29.556 -7.753 51.994 1.00 91.88 487 MET A O 1
ATOM 3896 N N . ARG A 1 488 ? -31.523 -7.968 53.072 1.00 94.44 488 ARG A N 1
ATOM 3897 C CA . ARG A 1 488 ? -32.255 -7.031 52.201 1.00 94.44 488 ARG A CA 1
ATOM 3898 C C . ARG A 1 488 ? -31.583 -5.660 52.184 1.00 94.44 488 ARG A C 1
ATOM 3900 O O . ARG A 1 488 ? -31.318 -5.144 51.108 1.00 94.44 488 ARG A O 1
ATOM 3907 N N . VAL A 1 489 ? -31.291 -5.097 53.356 1.00 94.00 489 VAL A N 1
ATOM 3908 C CA . VAL A 1 489 ? -30.642 -3.781 53.468 1.00 94.00 489 VAL A CA 1
ATOM 3909 C C . VAL A 1 489 ? -29.275 -3.786 52.775 1.00 94.00 489 VAL A C 1
ATOM 3911 O O . VAL A 1 489 ? -28.986 -2.872 52.011 1.00 94.00 489 VAL A O 1
ATOM 3914 N N . CYS A 1 490 ? -28.457 -4.827 52.965 1.00 93.25 490 CYS A N 1
ATOM 3915 C CA . CYS A 1 490 ? -27.157 -4.937 52.300 1.00 93.25 490 CYS A CA 1
ATOM 3916 C C . CYS A 1 490 ? -27.273 -4.974 50.768 1.00 93.25 490 CYS A C 1
ATOM 3918 O O . CYS A 1 490 ? -26.520 -4.276 50.094 1.00 93.25 490 CYS A O 1
ATOM 3920 N N . LEU A 1 491 ? -28.211 -5.750 50.216 1.00 94.38 491 LEU A N 1
ATOM 3921 C CA . LEU A 1 491 ? -28.417 -5.821 48.766 1.00 94.38 491 LEU A CA 1
ATOM 3922 C C . LEU A 1 491 ? -29.018 -4.521 48.202 1.00 94.38 491 LEU A C 1
ATOM 3924 O O . LEU A 1 491 ? -28.600 -4.079 47.135 1.00 94.38 491 LEU A O 1
ATOM 3928 N N . GLN A 1 492 ? -29.920 -3.856 48.934 1.00 95.12 492 GLN A N 1
ATOM 3929 C CA . GLN A 1 492 ? -30.441 -2.531 48.563 1.00 95.12 492 GLN A CA 1
ATOM 3930 C C . GLN A 1 492 ? -29.324 -1.480 48.513 1.00 95.12 492 GLN A C 1
ATOM 3932 O O . GLN A 1 492 ? -29.267 -0.690 47.577 1.00 95.12 492 GLN A O 1
ATOM 3937 N N . HIS A 1 493 ? -28.395 -1.501 49.475 1.00 93.69 493 HIS A N 1
ATOM 3938 C CA . HIS A 1 493 ? -27.216 -0.627 49.467 1.00 93.69 493 HIS A CA 1
ATOM 3939 C C . HIS A 1 493 ? -26.262 -0.888 48.293 1.00 93.69 493 HIS A C 1
ATOM 3941 O O . HIS A 1 493 ? -25.472 -0.012 47.956 1.00 93.69 493 HIS A O 1
ATOM 3947 N N . GLN A 1 494 ? -26.326 -2.071 47.680 1.00 92.94 494 GLN A N 1
ATOM 3948 C CA . GLN A 1 494 ? -25.586 -2.411 46.462 1.00 92.94 494 GLN A CA 1
ATOM 3949 C C . GLN A 1 494 ? -26.417 -2.210 45.189 1.00 92.94 494 GLN A C 1
ATOM 3951 O O . GLN A 1 494 ? -26.015 -2.648 44.114 1.00 92.94 494 GLN A O 1
ATOM 3956 N N . SER A 1 495 ? -27.562 -1.533 45.293 1.00 95.50 495 SER A N 1
ATOM 3957 C CA . SER A 1 495 ? -28.419 -1.154 44.166 1.00 95.50 495 SER A CA 1
ATOM 3958 C C . SER A 1 495 ? -29.042 -2.329 43.396 1.00 95.50 495 SER A C 1
ATOM 3960 O O . SER A 1 495 ? -29.398 -2.176 42.227 1.00 95.50 495 SER A O 1
ATOM 3962 N N . PHE A 1 496 ? -29.213 -3.492 44.034 1.00 96.25 496 PHE A N 1
ATOM 3963 C CA . PHE A 1 496 ? -30.054 -4.562 43.484 1.00 96.25 496 PHE A CA 1
ATOM 3964 C C . PHE A 1 496 ? -31.536 -4.162 43.530 1.00 96.25 496 PHE A C 1
ATOM 3966 O O . PHE A 1 496 ? -31.998 -3.534 44.486 1.00 96.25 496 PHE A O 1
ATOM 3973 N N . GLN A 1 497 ? -32.297 -4.546 42.507 1.00 95.62 497 GLN A N 1
ATOM 3974 C CA . GLN A 1 497 ? -33.734 -4.282 42.422 1.00 95.62 497 GLN A CA 1
ATOM 3975 C C . GLN A 1 497 ? -34.516 -5.193 43.376 1.00 95.62 497 GLN A C 1
ATOM 3977 O O . GLN A 1 497 ? -34.118 -6.327 43.639 1.00 95.62 497 GLN A O 1
ATOM 3982 N N . GLU A 1 498 ? -35.675 -4.747 43.878 1.00 95.12 498 GLU A N 1
ATOM 3983 C CA . GLU A 1 498 ? -36.425 -5.520 44.888 1.00 95.12 498 GLU A CA 1
ATOM 3984 C C . GLU A 1 498 ? -36.825 -6.921 44.388 1.00 95.12 498 GLU A C 1
ATOM 3986 O O . GLU A 1 498 ? -36.841 -7.867 45.173 1.00 95.12 498 GLU A O 1
ATOM 3991 N N . GLU A 1 499 ? -37.081 -7.097 43.087 1.00 96.19 499 GLU A N 1
ATOM 3992 C CA . GLU A 1 499 ? -37.354 -8.417 42.499 1.00 96.19 499 GLU A CA 1
ATOM 3993 C C . GLU A 1 499 ? -36.148 -9.371 42.579 1.00 96.19 499 GLU A C 1
ATOM 3995 O O . GLU A 1 499 ? -36.311 -10.563 42.855 1.00 96.19 499 GLU A O 1
ATOM 4000 N N . GLU A 1 500 ? -34.936 -8.853 42.376 1.00 96.81 500 GLU A N 1
ATOM 4001 C CA . GLU A 1 500 ? -33.672 -9.595 42.468 1.00 96.81 500 GLU A CA 1
ATOM 4002 C C . GLU A 1 500 ? -33.374 -9.962 43.924 1.00 96.81 500 GLU A C 1
ATOM 4004 O O . GLU A 1 500 ? -33.027 -11.102 44.236 1.00 96.81 500 GLU A O 1
ATOM 4009 N N . ILE A 1 501 ? -33.608 -9.019 44.838 1.00 95.31 501 ILE A N 1
ATOM 4010 C CA . ILE A 1 501 ? -33.462 -9.216 46.282 1.00 95.31 501 ILE A CA 1
ATOM 4011 C C . ILE A 1 501 ? -34.447 -10.269 46.788 1.00 95.31 501 ILE A C 1
ATOM 4013 O O . ILE A 1 501 ? -34.067 -11.176 47.533 1.00 95.31 501 ILE A O 1
ATOM 4017 N N . ALA A 1 502 ? -35.717 -10.177 46.388 1.00 94.38 502 ALA A N 1
ATOM 4018 C CA . ALA A 1 502 ? -36.738 -11.144 46.765 1.00 94.38 502 ALA A CA 1
ATOM 4019 C C . ALA A 1 502 ? -36.370 -12.554 46.283 1.00 94.38 502 ALA A C 1
ATOM 4021 O O . ALA A 1 502 ? -36.488 -13.515 47.051 1.00 94.38 502 ALA A O 1
ATOM 4022 N N . TYR A 1 503 ? -35.867 -12.673 45.049 1.00 95.19 503 TYR A N 1
ATOM 4023 C CA . TYR A 1 503 ? -35.364 -13.934 44.514 1.00 95.19 503 TYR A CA 1
ATOM 4024 C C . TYR A 1 503 ? -34.177 -14.466 45.328 1.00 95.19 503 TYR A C 1
ATOM 4026 O O . TYR A 1 503 ? -34.215 -15.619 45.768 1.00 95.19 503 TYR A O 1
ATOM 4034 N N . ALA A 1 504 ? -33.164 -13.636 45.587 1.00 95.06 504 ALA A N 1
ATOM 4035 C CA . ALA A 1 504 ? -31.984 -14.013 46.358 1.00 95.06 504 ALA A CA 1
ATOM 4036 C C . ALA A 1 504 ? -32.360 -14.528 47.757 1.00 95.06 504 ALA A C 1
ATOM 4038 O O . ALA A 1 504 ? -31.959 -15.623 48.143 1.00 95.06 504 ALA A O 1
ATOM 4039 N N . LEU A 1 505 ? -33.206 -13.803 48.497 1.00 91.75 505 LEU A N 1
ATOM 4040 C CA . LEU A 1 505 ? -33.644 -14.202 49.840 1.00 91.75 505 LEU A CA 1
ATOM 4041 C C . LEU A 1 505 ? -34.436 -15.516 49.849 1.00 91.75 505 LEU A C 1
ATOM 4043 O O . LEU A 1 505 ? -34.291 -16.307 50.784 1.00 91.75 505 LEU A O 1
ATOM 4047 N N . ALA A 1 506 ? -35.264 -15.759 48.829 1.00 91.75 506 ALA A N 1
ATOM 4048 C CA . ALA A 1 506 ? -36.035 -16.995 48.707 1.00 91.75 506 ALA A CA 1
ATOM 4049 C C . ALA A 1 506 ? -35.142 -18.221 48.447 1.00 91.75 506 ALA A C 1
ATOM 4051 O O . ALA A 1 506 ? -35.420 -19.300 48.970 1.00 91.75 506 ALA A O 1
ATOM 4052 N N . HIS A 1 507 ? -34.056 -18.050 47.687 1.00 92.56 507 HIS A N 1
ATOM 4053 C CA . HIS A 1 507 ? -33.172 -19.142 47.260 1.00 92.56 507 HIS A CA 1
ATOM 4054 C C . HIS A 1 507 ? -31.907 -19.297 48.118 1.00 92.56 507 HIS A C 1
ATOM 4056 O O . HIS A 1 507 ? -31.209 -20.304 48.006 1.00 92.56 507 HIS A O 1
ATOM 4062 N N . LEU A 1 508 ? -31.613 -18.337 49.001 1.00 87.94 508 LEU A N 1
ATOM 4063 C CA . LEU A 1 508 ? -30.480 -18.404 49.928 1.00 87.94 508 LEU A CA 1
ATOM 4064 C C . LEU A 1 508 ? -30.734 -19.354 51.111 1.00 87.94 508 LEU A C 1
ATOM 4066 O O . LEU A 1 508 ? -29.792 -19.856 51.716 1.00 87.94 508 LEU A O 1
ATOM 4070 N N . GLY A 1 509 ? -32.001 -19.617 51.448 1.00 77.56 509 GLY A N 1
ATOM 4071 C CA . GLY A 1 509 ? -32.363 -20.560 52.512 1.00 77.56 509 GLY A CA 1
ATOM 4072 C C . GLY A 1 509 ? -32.115 -20.052 53.939 1.00 77.56 509 GLY A C 1
ATOM 4073 O O . GLY A 1 509 ? -32.082 -20.857 54.872 1.00 77.56 509 GLY A O 1
ATOM 4074 N N . ILE A 1 510 ? -31.969 -18.734 54.143 1.00 66.94 510 ILE A N 1
ATOM 4075 C CA . ILE A 1 510 ? -31.849 -18.153 55.489 1.00 66.94 510 ILE A CA 1
ATOM 4076 C C . ILE A 1 510 ? -33.140 -18.440 56.269 1.00 66.94 510 ILE A C 1
ATOM 4078 O O . ILE A 1 510 ? -34.232 -18.004 55.892 1.00 66.94 510 ILE A O 1
ATOM 4082 N N . LYS A 1 511 ? -33.027 -19.149 57.399 1.00 58.62 511 LYS A N 1
ATOM 4083 C CA . LYS A 1 511 ? -34.147 -19.356 58.329 1.00 58.62 511 LYS A CA 1
ATOM 4084 C C . LYS A 1 511 ? -34.662 -17.995 58.809 1.00 58.62 511 LYS A C 1
ATOM 4086 O O . LYS A 1 511 ? -33.906 -17.212 59.380 1.00 58.62 511 LYS A O 1
ATOM 4091 N N . ARG A 1 512 ? -35.957 -17.716 58.612 1.00 53.56 512 ARG A N 1
ATOM 4092 C CA . ARG A 1 512 ? -36.624 -16.545 59.205 1.00 53.56 512 ARG A CA 1
ATOM 4093 C C . ARG A 1 512 ? -36.451 -16.606 60.725 1.00 53.56 512 ARG A C 1
ATOM 4095 O O . ARG A 1 512 ? -37.029 -17.480 61.367 1.00 53.56 512 ARG A O 1
ATOM 4102 N N . LEU A 1 513 ? -35.665 -15.697 61.302 1.00 48.00 513 LEU A N 1
ATOM 4103 C CA . LEU A 1 513 ? -35.732 -15.448 62.740 1.00 48.00 513 LEU A CA 1
ATOM 4104 C C . LEU A 1 513 ? -37.135 -14.897 63.057 1.00 48.00 513 LEU A C 1
ATOM 4106 O O . LEU A 1 513 ? -37.657 -14.097 62.274 1.00 48.00 513 LEU A O 1
ATOM 4110 N N . PRO A 1 514 ? -37.781 -15.358 64.142 1.00 38.19 514 PRO A N 1
ATOM 4111 C CA . PRO A 1 514 ? -39.112 -14.895 64.509 1.00 38.19 514 PRO A CA 1
ATOM 4112 C C . PRO A 1 514 ? -39.092 -13.381 64.736 1.00 38.19 514 PRO A C 1
ATOM 4114 O O . PRO A 1 514 ? -38.111 -12.842 65.249 1.00 38.19 514 PRO A O 1
ATOM 4117 N N . ALA A 1 515 ? -40.171 -12.706 64.331 1.00 36.28 515 ALA A N 1
ATOM 4118 C CA . ALA A 1 515 ? -40.324 -11.269 64.527 1.00 36.28 515 ALA A CA 1
ATOM 4119 C C . ALA A 1 515 ? -40.086 -10.903 66.007 1.00 36.28 515 ALA A C 1
ATOM 4121 O O . ALA A 1 515 ? -40.522 -11.662 66.885 1.00 36.28 515 ALA A O 1
ATOM 4122 N N . PRO A 1 516 ? -39.389 -9.787 66.294 1.00 38.06 516 PRO A N 1
ATOM 4123 C CA . PRO A 1 516 ? -39.197 -9.330 67.664 1.00 38.06 516 PRO A CA 1
ATOM 4124 C C . PRO A 1 516 ? -40.569 -9.151 68.328 1.00 38.06 516 PRO A C 1
ATOM 4126 O O . PRO A 1 516 ? -41.478 -8.575 67.728 1.00 38.06 516 PRO A O 1
ATOM 4129 N N . ARG A 1 517 ? -40.715 -9.748 69.516 1.00 35.19 517 ARG A N 1
ATOM 4130 C CA . ARG A 1 517 ? -41.930 -9.698 70.339 1.00 35.19 517 ARG A CA 1
ATOM 4131 C C . ARG A 1 517 ? -42.167 -8.318 70.923 1.00 35.19 517 ARG A C 1
ATOM 4133 O O . ARG A 1 517 ? -41.158 -7.676 71.289 1.00 35.19 517 ARG A O 1
#